Protein AF-A0AAE0FPS0-F1 (afdb_monomer_lite)

pLDDT: mean 73.2, std 19.56, range [26.41, 96.38]

Structure (mmCIF, N/CA/C/O backbone):
data_AF-A0AAE0FPS0-F1
#
_entry.id   AF-A0AAE0FPS0-F1
#
loop_
_atom_site.group_PDB
_atom_site.id
_atom_site.type_symbol
_atom_site.label_atom_id
_atom_site.label_alt_id
_atom_site.label_comp_id
_atom_site.label_asym_id
_atom_site.label_entity_id
_atom_site.label_seq_id
_atom_site.pdbx_PDB_ins_code
_atom_site.Cartn_x
_atom_site.Cartn_y
_atom_site.Cartn_z
_atom_site.occupancy
_atom_site.B_iso_or_equiv
_atom_site.auth_seq_id
_atom_site.auth_comp_id
_atom_site.auth_asym_id
_atom_site.auth_atom_id
_atom_site.pdbx_PDB_model_num
ATOM 1 N N . GLU A 1 1 ? 54.547 -24.745 -6.699 1.00 32.12 1 GLU A N 1
ATOM 2 C CA . GLU A 1 1 ? 54.610 -24.014 -7.983 1.00 32.12 1 GLU A CA 1
ATOM 3 C C . GLU A 1 1 ? 53.797 -24.807 -9.002 1.00 32.12 1 GLU A C 1
ATOM 5 O O . GLU A 1 1 ? 54.061 -25.987 -9.138 1.00 32.12 1 GLU A O 1
ATOM 10 N N . GLY A 1 2 ? 52.742 -24.340 -9.659 1.00 33.59 2 GLY A N 1
ATOM 11 C CA . GLY A 1 2 ? 52.016 -23.081 -9.613 1.00 33.59 2 GLY A CA 1
ATOM 12 C C . GLY A 1 2 ? 50.568 -23.349 -10.051 1.00 33.59 2 GLY A C 1
ATOM 13 O O . GLY A 1 2 ? 50.317 -24.152 -10.947 1.00 33.59 2 GLY A O 1
ATOM 14 N N . LEU A 1 3 ? 49.629 -22.701 -9.366 1.00 28.31 3 LEU A N 1
ATOM 15 C CA . LEU A 1 3 ? 48.221 -22.603 -9.737 1.00 28.31 3 LEU A CA 1
ATOM 16 C C . LEU A 1 3 ? 48.092 -21.657 -10.941 1.00 28.31 3 LEU A C 1
ATOM 18 O O . LEU A 1 3 ? 48.537 -20.515 -10.857 1.00 28.31 3 LEU A O 1
ATOM 22 N N . GLN A 1 4 ? 47.448 -22.097 -12.022 1.00 30.66 4 GLN A N 1
ATOM 23 C CA . GLN A 1 4 ? 46.803 -21.193 -12.974 1.00 30.66 4 GLN A CA 1
ATOM 24 C C . GLN A 1 4 ? 45.291 -21.323 -12.804 1.00 30.66 4 GLN A C 1
ATOM 26 O O . GLN A 1 4 ? 44.644 -22.218 -13.342 1.00 30.66 4 GLN A O 1
ATOM 31 N N . THR A 1 5 ? 44.740 -20.423 -11.999 1.00 30.38 5 THR A N 1
ATOM 32 C CA . THR A 1 5 ? 43.321 -20.089 -11.955 1.00 30.38 5 THR A CA 1
ATOM 33 C C . THR A 1 5 ? 42.976 -19.345 -13.243 1.00 30.38 5 THR A C 1
ATOM 35 O O . THR A 1 5 ? 43.362 -18.192 -13.426 1.00 30.38 5 THR A O 1
ATOM 38 N N . ALA A 1 6 ? 42.256 -20.004 -14.151 1.00 29.69 6 ALA A N 1
ATOM 39 C CA . ALA A 1 6 ? 41.570 -19.324 -15.238 1.00 29.69 6 ALA A CA 1
ATOM 40 C C . ALA A 1 6 ? 40.435 -18.494 -14.623 1.00 29.69 6 ALA A C 1
ATOM 42 O O . ALA A 1 6 ? 39.413 -19.034 -14.201 1.00 29.69 6 ALA A O 1
ATOM 43 N N . ALA A 1 7 ? 40.640 -17.184 -14.511 1.00 26.41 7 ALA A N 1
ATOM 44 C CA . ALA A 1 7 ? 39.563 -16.253 -14.230 1.00 26.41 7 ALA A CA 1
ATOM 45 C C . ALA A 1 7 ? 38.603 -16.281 -15.428 1.00 26.41 7 ALA A C 1
ATOM 47 O O . ALA A 1 7 ? 38.908 -15.726 -16.483 1.00 26.41 7 ALA A O 1
ATOM 48 N N . GLN A 1 8 ? 37.468 -16.971 -15.286 1.00 28.53 8 GLN A N 1
ATOM 49 C CA . GLN A 1 8 ? 36.329 -16.775 -16.177 1.00 28.53 8 GLN A CA 1
ATOM 50 C C . GLN A 1 8 ? 35.850 -15.339 -15.974 1.00 28.53 8 GLN A C 1
ATOM 52 O O . GLN A 1 8 ? 35.231 -15.003 -14.966 1.00 28.53 8 GLN A O 1
ATOM 57 N N . ILE A 1 9 ? 36.223 -14.476 -16.913 1.00 26.53 9 ILE A N 1
ATOM 58 C CA . ILE A 1 9 ? 35.636 -13.152 -17.065 1.00 26.53 9 ILE A CA 1
ATOM 59 C C . ILE A 1 9 ? 34.144 -13.389 -17.314 1.00 26.53 9 ILE A C 1
ATOM 61 O O . ILE A 1 9 ? 33.785 -14.154 -18.204 1.00 26.53 9 ILE A O 1
ATOM 65 N N . LEU A 1 10 ? 33.294 -12.798 -16.471 1.00 27.00 10 LEU A N 1
ATOM 66 C CA . LEU A 1 10 ? 31.844 -12.777 -16.644 1.00 27.00 10 LEU A CA 1
ATOM 67 C C . LEU A 1 10 ? 31.539 -12.239 -18.047 1.00 27.00 10 LEU A C 1
ATOM 69 O O . LEU A 1 10 ? 31.768 -11.056 -18.303 1.00 27.00 10 LEU A O 1
ATOM 73 N N . ASP A 1 11 ? 31.068 -13.104 -18.947 1.00 27.41 11 ASP A N 1
ATOM 74 C CA . ASP A 1 11 ? 30.619 -12.700 -20.277 1.00 27.41 11 ASP A CA 1
ATOM 75 C C . ASP A 1 11 ? 29.442 -11.735 -20.114 1.00 27.41 11 ASP A C 1
ATOM 77 O O . ASP A 1 11 ? 28.316 -12.101 -19.770 1.00 27.41 11 ASP A O 1
ATOM 81 N N . PHE A 1 12 ? 29.730 -10.456 -20.324 1.00 29.23 12 PHE A N 1
ATOM 82 C CA . PHE A 1 12 ? 28.729 -9.421 -20.478 1.00 29.23 12 PHE A CA 1
ATOM 83 C C . PHE A 1 12 ? 28.021 -9.670 -21.814 1.00 29.23 12 PHE A C 1
ATOM 85 O O . PHE A 1 12 ? 28.546 -9.341 -22.877 1.00 29.23 12 PHE A O 1
ATOM 92 N N . HIS A 1 13 ? 26.836 -10.281 -21.778 1.00 31.16 13 HIS A N 1
ATOM 93 C CA . HIS A 1 13 ? 25.979 -10.362 -22.957 1.00 31.16 13 HIS A CA 1
ATOM 94 C C . HIS A 1 13 ? 25.447 -8.962 -23.280 1.00 31.16 13 HIS A C 1
ATOM 96 O O . HIS A 1 13 ? 24.457 -8.507 -22.703 1.00 31.16 13 HIS A O 1
ATOM 102 N N . GLU A 1 14 ? 26.116 -8.276 -24.209 1.00 30.23 14 GLU A N 1
ATOM 103 C CA . GLU A 1 14 ? 25.621 -7.031 -24.785 1.00 30.23 14 GLU A CA 1
ATOM 104 C C . GLU A 1 14 ? 24.217 -7.247 -25.352 1.00 30.23 14 GLU A C 1
ATOM 106 O O . GLU A 1 14 ? 23.982 -8.102 -26.211 1.00 30.23 14 GLU A O 1
ATOM 111 N N . VAL A 1 15 ? 23.271 -6.432 -24.885 1.00 34.62 15 VAL A N 1
ATOM 112 C CA . VAL A 1 15 ? 21.977 -6.288 -25.546 1.00 34.62 15 VAL A CA 1
ATOM 113 C C . VAL A 1 15 ? 22.264 -5.706 -26.929 1.00 34.62 15 VAL A C 1
ATOM 115 O O . VAL A 1 15 ? 22.618 -4.535 -27.054 1.00 34.62 15 VAL A O 1
ATOM 118 N N . GLN A 1 16 ? 22.161 -6.542 -27.962 1.00 36.47 16 GLN A N 1
ATOM 119 C CA . GLN A 1 16 ? 22.395 -6.139 -29.346 1.00 36.47 16 GLN A CA 1
ATOM 120 C C . GLN A 1 16 ? 21.396 -5.036 -29.719 1.00 36.47 16 GLN A C 1
ATOM 122 O O . GLN A 1 16 ? 20.189 -5.268 -29.809 1.00 36.47 16 GLN A O 1
ATOM 127 N N . VAL A 1 17 ? 21.903 -3.820 -29.922 1.00 37.78 17 VAL A N 1
ATOM 128 C CA . VAL A 1 17 ? 21.134 -2.717 -30.501 1.00 37.78 17 VAL A CA 1
ATOM 129 C C . VAL A 1 17 ? 21.070 -2.974 -32.003 1.00 37.78 17 VAL A C 1
ATOM 131 O O . VAL A 1 17 ? 22.106 -3.031 -32.664 1.00 37.78 17 VAL A O 1
ATOM 134 N N . GLY A 1 18 ? 19.868 -3.175 -32.542 1.00 39.78 18 GLY A N 1
ATOM 135 C CA . GLY A 1 18 ? 19.679 -3.398 -33.975 1.00 39.78 18 GLY A CA 1
ATOM 136 C C . GLY A 1 18 ? 20.197 -2.206 -34.780 1.00 39.78 18 GLY A C 1
ATOM 137 O O . GLY A 1 18 ? 19.645 -1.114 -34.689 1.00 39.78 18 GLY A O 1
ATOM 138 N N . VAL A 1 19 ? 21.260 -2.408 -35.559 1.00 39.84 19 VAL A N 1
ATOM 139 C CA . VAL A 1 19 ? 21.756 -1.412 -36.515 1.00 39.84 19 VAL A CA 1
ATOM 140 C C . VAL A 1 19 ? 20.953 -1.566 -37.815 1.00 39.84 19 VAL A C 1
ATOM 142 O O . VAL A 1 19 ? 20.806 -2.696 -38.290 1.00 39.84 19 VAL A O 1
ATOM 145 N N . PRO A 1 20 ? 20.424 -0.479 -38.409 1.00 40.47 20 PRO A N 1
ATOM 146 C CA . PRO A 1 20 ? 19.738 -0.542 -39.698 1.00 40.47 20 PRO A CA 1
ATOM 147 C C . PRO A 1 20 ? 20.618 -1.194 -40.776 1.00 40.47 20 PRO A C 1
ATOM 149 O O . PRO A 1 20 ? 21.816 -0.915 -40.863 1.00 40.47 20 PRO A O 1
ATOM 152 N N . ALA A 1 21 ? 20.032 -2.059 -41.608 1.00 42.34 21 ALA A N 1
ATOM 153 C CA . ALA A 1 21 ? 20.738 -2.690 -42.720 1.00 42.34 21 ALA A CA 1
ATOM 154 C C . ALA A 1 21 ? 21.133 -1.624 -43.761 1.00 42.34 21 ALA A C 1
ATOM 156 O O . ALA A 1 21 ? 20.289 -1.093 -44.477 1.00 42.34 21 ALA A O 1
ATOM 157 N N . GLY A 1 22 ? 22.427 -1.301 -43.809 1.00 48.00 22 GLY A N 1
ATOM 158 C CA . GLY A 1 22 ? 22.991 -0.211 -44.608 1.00 48.00 22 GLY A CA 1
ATOM 159 C C . GLY A 1 22 ? 23.770 0.734 -43.703 1.00 48.00 22 GLY A C 1
ATOM 160 O O . GLY A 1 22 ? 23.200 1.676 -43.167 1.00 48.00 22 GLY A O 1
ATOM 161 N N . GLY A 1 23 ? 25.057 0.429 -43.493 1.00 51.09 23 GLY A N 1
ATOM 162 C CA . GLY A 1 23 ? 25.933 1.055 -42.496 1.00 51.09 23 GLY A CA 1
ATOM 163 C C . GLY A 1 23 ? 25.651 2.538 -42.242 1.00 51.09 23 GLY A C 1
ATOM 164 O O . GLY A 1 23 ? 25.863 3.387 -43.105 1.00 51.09 23 GLY A O 1
ATOM 165 N N . VAL A 1 24 ? 25.181 2.839 -41.033 1.00 53.31 24 VAL A N 1
ATOM 166 C CA . VAL A 1 24 ? 24.892 4.203 -40.590 1.00 53.31 24 VAL A CA 1
ATOM 167 C C . VAL A 1 24 ? 26.207 4.867 -40.186 1.00 53.31 24 VAL A C 1
ATOM 169 O O . VAL A 1 24 ? 26.928 4.356 -39.330 1.00 53.31 24 VAL A O 1
ATOM 172 N N . ALA A 1 25 ? 26.542 6.006 -40.796 1.00 57.69 25 ALA A N 1
ATOM 173 C CA . ALA A 1 25 ? 27.702 6.796 -40.395 1.00 57.69 25 ALA A CA 1
ATOM 174 C C . ALA A 1 25 ? 27.427 7.450 -39.031 1.00 57.69 25 ALA A C 1
ATOM 176 O O . ALA A 1 25 ? 26.631 8.381 -38.916 1.00 57.69 25 ALA A O 1
ATOM 177 N N . VAL A 1 26 ? 28.076 6.938 -37.986 1.00 64.88 26 VAL A N 1
ATOM 178 C CA . VAL A 1 26 ? 27.903 7.409 -36.610 1.00 64.88 26 VAL A CA 1
ATOM 179 C C . VAL A 1 26 ? 28.976 8.464 -36.304 1.00 64.88 26 VAL A C 1
ATOM 181 O O . VAL A 1 26 ? 30.165 8.151 -36.385 1.00 64.88 26 VAL A O 1
ATOM 184 N N . PRO A 1 27 ? 28.616 9.710 -35.943 1.00 66.75 27 PRO A N 1
ATOM 185 C CA . PRO A 1 27 ? 29.605 10.753 -35.684 1.00 66.75 27 PRO A CA 1
ATOM 186 C C . PRO A 1 27 ? 30.405 10.436 -34.417 1.00 66.75 27 PRO A C 1
ATOM 188 O O . PRO A 1 27 ? 29.847 10.396 -33.318 1.00 66.75 27 PRO A O 1
ATOM 191 N 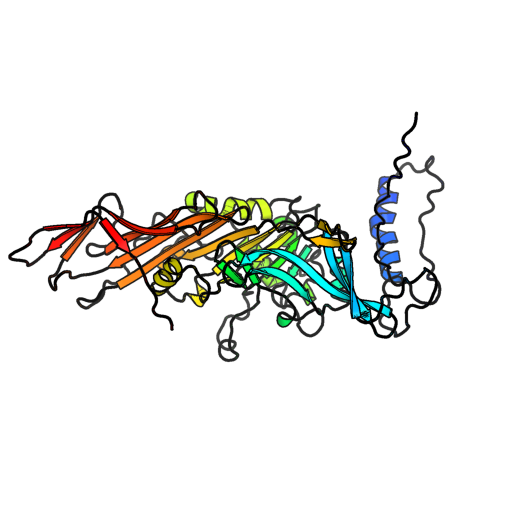N . LEU A 1 28 ? 31.715 10.231 -34.552 1.00 69.44 28 LEU A N 1
ATOM 192 C CA . LEU A 1 28 ? 32.632 10.041 -33.428 1.00 69.44 28 LEU A CA 1
ATOM 193 C C . LEU A 1 28 ? 33.287 11.363 -33.042 1.00 69.44 28 LEU A C 1
ATOM 195 O O . LEU A 1 28 ? 33.651 12.170 -33.898 1.00 69.44 28 LEU A O 1
ATOM 199 N N . LEU A 1 29 ? 33.465 11.563 -31.740 1.00 66.38 29 LEU A N 1
ATOM 200 C CA . LEU A 1 29 ? 34.301 12.641 -31.245 1.00 66.38 29 LEU A CA 1
ATOM 201 C C . LEU A 1 29 ? 35.778 12.236 -31.431 1.00 66.38 29 LEU A C 1
ATOM 203 O O . LEU A 1 29 ? 36.167 11.156 -30.980 1.00 66.38 29 LEU A O 1
ATOM 207 N N . PRO A 1 30 ? 36.620 13.050 -32.091 1.00 61.12 30 PRO A N 1
ATOM 208 C CA . PRO A 1 30 ? 38.032 12.727 -32.247 1.00 61.12 30 PRO A CA 1
ATOM 209 C C . PRO A 1 30 ? 38.751 12.861 -30.897 1.00 61.12 30 PRO A C 1
ATOM 211 O O . PRO A 1 30 ? 38.999 13.961 -30.412 1.00 61.12 30 PRO A O 1
ATOM 214 N N . TYR A 1 31 ? 39.107 11.729 -30.286 1.00 59.69 31 TYR A N 1
ATOM 215 C CA . TYR A 1 31 ? 39.829 11.679 -29.004 1.00 59.69 31 TYR A CA 1
ATOM 216 C C . TYR A 1 31 ? 41.352 11.866 -29.132 1.00 59.69 31 TYR A C 1
ATOM 218 O O . TYR A 1 31 ? 42.083 11.699 -28.158 1.00 59.69 31 TYR A O 1
ATOM 226 N N . THR A 1 32 ? 41.861 12.205 -30.317 1.00 48.69 32 THR A N 1
ATOM 227 C CA . THR A 1 32 ? 43.300 12.171 -30.629 1.00 48.69 32 THR A CA 1
ATOM 228 C C . THR A 1 32 ? 44.109 13.369 -30.131 1.00 48.69 32 THR A C 1
ATOM 230 O O . THR A 1 32 ? 45.305 13.428 -30.392 1.00 48.69 32 THR A O 1
ATOM 233 N N . ILE A 1 33 ? 43.521 14.306 -29.380 1.00 52.31 33 ILE A N 1
ATOM 234 C CA . ILE A 1 33 ? 44.243 15.484 -28.875 1.00 52.31 33 ILE A CA 1
ATOM 235 C C . ILE A 1 33 ? 43.908 15.701 -27.393 1.00 52.31 33 ILE A C 1
ATOM 237 O O . ILE A 1 33 ? 43.177 16.620 -27.025 1.00 52.31 33 ILE A O 1
ATOM 241 N N . LYS A 1 34 ? 44.418 14.815 -26.525 1.00 51.25 34 LYS A N 1
ATOM 242 C CA . LYS A 1 34 ? 44.277 14.942 -25.061 1.00 51.25 34 LYS A CA 1
ATOM 243 C C . LYS A 1 34 ? 45.047 16.136 -24.481 1.00 51.25 34 LYS A C 1
ATOM 245 O O . LYS A 1 34 ? 44.619 16.675 -23.469 1.00 51.25 34 LYS A O 1
ATOM 250 N N . ASP A 1 35 ? 46.103 16.599 -25.151 1.00 52.06 35 ASP A N 1
ATOM 251 C CA . ASP A 1 35 ? 47.047 17.559 -24.559 1.00 52.06 35 ASP A CA 1
ATOM 252 C C . ASP A 1 35 ? 46.797 19.033 -24.927 1.00 52.06 35 ASP A C 1
ATOM 254 O O . ASP A 1 35 ? 47.537 19.908 -24.487 1.00 52.06 35 ASP A O 1
ATOM 258 N N . THR A 1 36 ? 45.765 19.356 -25.720 1.00 53.59 36 THR A N 1
ATOM 259 C CA . THR A 1 36 ? 45.542 20.744 -26.197 1.00 53.59 36 THR A CA 1
ATOM 260 C C . THR A 1 36 ? 44.157 21.318 -25.876 1.00 53.59 36 THR A C 1
ATOM 262 O O . THR A 1 36 ? 43.919 22.505 -26.091 1.00 53.59 36 THR A O 1
ATOM 265 N N . PHE A 1 37 ? 43.232 20.529 -25.318 1.00 53.91 37 PHE A N 1
ATOM 266 C CA . PHE A 1 37 ? 41.888 21.007 -24.979 1.00 53.91 37 PHE A CA 1
ATOM 267 C C . PHE A 1 37 ? 41.788 21.455 -23.513 1.00 53.91 37 PHE A C 1
ATOM 269 O O . PHE A 1 37 ? 41.555 20.654 -22.617 1.00 53.91 37 PHE A O 1
ATOM 276 N N . GLN A 1 38 ? 41.859 22.769 -23.275 1.00 54.94 38 GLN A N 1
ATOM 277 C CA . GLN A 1 38 ? 41.646 23.393 -21.956 1.00 54.94 38 GLN A CA 1
ATOM 278 C C . GLN A 1 38 ? 40.191 23.338 -21.429 1.00 54.94 38 GLN A C 1
ATOM 280 O O . GLN A 1 38 ? 39.900 23.915 -20.388 1.00 54.94 38 GLN A O 1
ATOM 285 N N . ASN A 1 39 ? 39.251 22.679 -22.117 1.00 59.56 39 ASN A N 1
ATOM 286 C CA . ASN A 1 39 ? 37.822 22.694 -21.766 1.00 59.56 39 ASN A CA 1
ATOM 287 C C . ASN A 1 39 ? 37.189 21.296 -21.839 1.00 59.56 39 ASN A C 1
ATOM 289 O O . ASN A 1 39 ? 36.228 21.081 -22.581 1.00 59.56 39 ASN A O 1
ATOM 293 N N . TRP A 1 40 ? 37.730 20.346 -21.075 1.00 59.84 40 TRP A N 1
ATOM 294 C CA . TRP A 1 40 ? 37.231 18.967 -21.023 1.00 59.84 40 TRP A CA 1
ATOM 295 C C . TRP A 1 40 ? 35.728 18.886 -20.702 1.00 59.84 40 TRP A C 1
ATOM 297 O O . TRP A 1 40 ? 35.001 18.152 -21.368 1.00 59.84 40 TRP A O 1
ATOM 307 N N . ASP A 1 41 ? 35.234 19.747 -19.808 1.00 61.00 41 ASP A N 1
ATOM 308 C CA . ASP A 1 41 ? 33.815 19.809 -19.426 1.00 61.00 41 ASP A CA 1
ATOM 309 C C . ASP A 1 41 ? 32.879 20.118 -20.609 1.00 61.00 41 ASP A C 1
ATOM 311 O O . ASP A 1 41 ? 31.763 19.603 -20.690 1.00 61.00 41 ASP A O 1
ATOM 315 N N . LYS A 1 42 ? 33.328 20.934 -21.574 1.00 61.78 42 LYS A N 1
ATOM 316 C CA . LYS A 1 42 ? 32.537 21.275 -22.772 1.00 61.78 42 LYS A CA 1
ATOM 317 C C . LYS A 1 42 ? 32.527 20.133 -23.785 1.00 61.78 42 LYS A C 1
ATOM 319 O O . LYS A 1 42 ? 31.516 19.910 -24.449 1.00 61.78 42 LYS A O 1
ATOM 324 N N . THR A 1 43 ? 33.631 19.400 -23.879 1.00 64.75 43 THR A N 1
ATOM 325 C CA . THR A 1 43 ? 33.772 18.224 -24.742 1.00 64.75 43 THR A CA 1
ATOM 326 C C . THR A 1 43 ? 32.955 17.047 -24.208 1.00 64.75 43 THR A C 1
ATOM 328 O O . THR A 1 43 ? 32.244 16.387 -24.964 1.00 64.75 43 THR A O 1
ATOM 331 N N . GLU A 1 44 ? 32.970 16.833 -22.893 1.00 65.25 44 GLU A N 1
ATOM 332 C CA . GLU A 1 44 ? 32.129 15.847 -22.218 1.00 65.25 44 GLU A CA 1
ATOM 333 C C . GLU A 1 44 ? 30.640 16.201 -22.331 1.00 65.25 44 GLU A C 1
ATOM 335 O O . GLU A 1 44 ? 29.810 15.327 -22.588 1.00 65.25 44 GLU A O 1
ATOM 340 N N . PHE A 1 45 ? 30.292 17.485 -22.211 1.00 69.44 45 PHE A N 1
ATOM 341 C CA . PHE A 1 45 ? 28.934 17.958 -22.460 1.00 69.44 45 PHE A CA 1
ATOM 342 C C . PHE A 1 45 ? 28.484 17.675 -23.901 1.00 69.44 45 PHE A C 1
ATOM 344 O O . PHE A 1 45 ? 27.398 17.129 -24.099 1.00 69.44 45 PHE A O 1
ATOM 351 N N . LEU A 1 46 ? 29.310 17.999 -24.902 1.00 69.94 46 LEU A N 1
ATOM 352 C CA . LEU A 1 46 ? 29.022 17.743 -26.318 1.00 69.94 46 LEU A CA 1
ATOM 353 C C . LEU A 1 46 ? 28.801 16.246 -26.582 1.00 69.94 46 LEU A C 1
ATOM 355 O O . LEU A 1 46 ? 27.809 15.871 -27.213 1.00 69.94 46 LEU A O 1
ATOM 359 N N . GLU A 1 47 ? 29.676 15.395 -26.046 1.00 75.81 47 GLU A N 1
ATOM 360 C CA . GLU A 1 47 ? 29.580 13.943 -26.191 1.00 75.81 47 GLU A CA 1
ATOM 361 C C . GLU A 1 47 ? 28.309 13.397 -25.525 1.00 75.81 47 GLU A C 1
ATOM 363 O O . GLU A 1 47 ? 27.511 12.712 -26.166 1.00 75.81 47 GLU A O 1
ATOM 368 N N . LYS A 1 48 ? 28.061 13.754 -24.257 1.00 68.19 48 LYS A N 1
ATOM 369 C CA . LYS A 1 48 ? 26.951 13.196 -23.468 1.00 68.19 48 LYS A CA 1
ATOM 370 C C . LYS A 1 48 ? 25.580 13.759 -23.839 1.00 68.19 48 LYS A C 1
ATOM 372 O O . LYS A 1 48 ? 24.584 13.051 -23.703 1.00 68.19 48 LYS A O 1
ATOM 377 N N . LYS A 1 49 ? 25.482 15.031 -24.242 1.00 65.44 49 LYS A N 1
ATOM 378 C CA . LYS A 1 49 ? 24.187 15.702 -24.472 1.00 65.44 49 LYS A CA 1
ATOM 379 C C . LYS A 1 49 ? 23.772 15.758 -25.933 1.00 65.44 49 LYS A C 1
ATOM 381 O O . LYS A 1 49 ? 22.570 15.747 -26.196 1.00 65.44 49 LYS A O 1
ATOM 386 N N . ILE A 1 50 ? 24.730 15.833 -26.854 1.00 69.25 50 ILE A N 1
ATOM 387 C CA . ILE A 1 50 ? 24.452 16.092 -28.269 1.00 69.25 50 ILE A CA 1
ATOM 388 C C . ILE A 1 50 ? 24.795 14.859 -29.101 1.00 69.25 50 ILE A C 1
ATOM 390 O O . ILE A 1 50 ? 23.898 14.285 -29.715 1.00 69.25 50 ILE A O 1
ATOM 394 N N . LEU A 1 51 ? 26.051 14.399 -29.075 1.00 73.31 51 LEU A N 1
ATOM 395 C CA . LEU A 1 51 ? 26.488 13.293 -29.929 1.00 73.31 51 LEU A CA 1
ATOM 396 C C . LEU A 1 51 ? 25.828 11.973 -29.529 1.00 73.31 51 LEU A C 1
ATOM 398 O O . LEU A 1 51 ? 25.211 11.344 -30.378 1.00 73.31 51 LEU A O 1
ATOM 402 N N . ALA A 1 52 ? 25.845 11.588 -28.250 1.00 69.25 52 ALA A N 1
ATOM 403 C CA . ALA A 1 52 ? 25.205 10.350 -27.793 1.00 69.25 52 ALA A CA 1
ATOM 404 C C . ALA A 1 52 ? 23.704 10.293 -28.137 1.00 69.25 52 ALA A C 1
ATOM 406 O O . ALA A 1 52 ? 23.196 9.244 -28.534 1.00 69.25 52 ALA A O 1
ATOM 407 N N . ARG A 1 53 ? 23.003 11.432 -28.045 1.00 68.56 53 ARG A N 1
ATOM 408 C CA . ARG A 1 53 ? 21.591 11.539 -28.434 1.00 68.56 53 ARG A CA 1
ATOM 409 C C . ARG A 1 53 ? 21.413 11.393 -29.943 1.00 68.56 53 ARG A C 1
ATOM 411 O O . ARG A 1 53 ? 20.579 10.610 -30.372 1.00 68.56 53 ARG A O 1
ATOM 418 N N . HIS A 1 54 ? 22.234 12.074 -30.735 1.00 64.06 54 HIS A N 1
ATOM 419 C CA . HIS A 1 54 ? 22.153 12.006 -32.191 1.00 64.06 54 HIS A CA 1
ATOM 420 C C . HIS A 1 54 ? 22.496 10.610 -32.735 1.00 64.06 54 HIS A C 1
ATOM 422 O O . HIS A 1 54 ? 21.815 10.113 -33.625 1.00 64.06 54 HIS A O 1
ATOM 428 N N . ARG A 1 55 ? 23.490 9.925 -32.149 1.00 72.62 55 ARG A N 1
ATOM 429 C CA . ARG A 1 55 ? 23.789 8.517 -32.462 1.00 72.62 55 ARG A CA 1
ATOM 430 C C . ARG A 1 55 ? 22.601 7.618 -32.146 1.00 72.62 55 ARG A C 1
ATOM 432 O O . ARG A 1 55 ? 22.267 6.751 -32.940 1.00 72.62 55 ARG A O 1
ATOM 439 N N . LYS A 1 56 ? 21.950 7.843 -31.003 1.00 65.12 56 LYS A N 1
ATOM 440 C CA . LYS A 1 56 ? 20.755 7.097 -30.609 1.00 65.12 56 LYS A CA 1
ATOM 441 C C . LYS A 1 56 ? 19.601 7.323 -31.586 1.00 65.12 56 LYS A C 1
ATOM 443 O O . LYS A 1 56 ? 18.965 6.351 -31.973 1.00 65.12 56 LYS A O 1
ATOM 448 N N . ASP A 1 57 ? 19.364 8.558 -32.019 1.00 64.44 57 ASP A N 1
ATOM 449 C CA . ASP A 1 57 ? 18.312 8.874 -32.993 1.00 64.44 57 ASP A CA 1
ATOM 450 C C . ASP A 1 57 ? 18.589 8.208 -34.356 1.00 64.44 57 ASP A C 1
ATOM 452 O O . ASP A 1 57 ? 17.674 7.663 -34.964 1.00 64.44 57 ASP A O 1
ATOM 456 N N . LEU A 1 58 ? 19.854 8.163 -34.795 1.00 62.19 58 LEU A N 1
ATOM 457 C CA . LEU A 1 58 ? 20.279 7.491 -36.034 1.00 62.19 58 LEU A CA 1
ATOM 458 C C . LEU A 1 58 ? 20.224 5.953 -35.961 1.00 62.19 58 LEU A C 1
ATOM 460 O O . LEU A 1 58 ? 20.038 5.294 -36.981 1.00 62.19 58 LEU A O 1
ATOM 464 N N . LEU A 1 59 ? 20.408 5.379 -34.769 1.00 61.47 59 LEU A N 1
ATOM 465 C CA . LEU A 1 59 ? 20.351 3.932 -34.522 1.00 61.47 59 LEU A CA 1
ATOM 466 C C . LEU A 1 59 ? 18.950 3.445 -34.130 1.00 61.47 59 LEU A C 1
ATOM 468 O O . LEU A 1 59 ? 18.739 2.244 -34.000 1.00 61.47 59 LEU A O 1
ATOM 472 N N . THR A 1 60 ? 17.988 4.351 -33.937 1.00 49.34 60 THR A N 1
ATOM 473 C CA . THR A 1 60 ? 16.591 3.981 -33.699 1.00 49.34 60 THR A CA 1
ATOM 474 C C . THR A 1 60 ? 15.933 3.737 -35.060 1.00 49.34 60 THR A C 1
ATOM 476 O O . THR A 1 60 ? 15.836 4.682 -35.846 1.00 49.34 60 THR A O 1
ATOM 479 N N . PRO A 1 61 ? 15.471 2.513 -35.385 1.00 52.50 61 PRO A N 1
ATOM 480 C CA . PRO A 1 61 ? 14.811 2.260 -36.659 1.00 52.50 61 PRO A CA 1
ATOM 481 C C . PRO A 1 61 ? 13.565 3.143 -36.762 1.00 52.50 61 PRO A C 1
ATOM 483 O O . PRO A 1 61 ? 12.630 3.009 -35.972 1.00 52.50 61 PRO A O 1
ATOM 486 N N . THR A 1 62 ? 13.558 4.073 -37.719 1.00 40.50 62 THR A N 1
ATOM 487 C CA . THR A 1 62 ? 12.314 4.716 -38.162 1.00 40.50 62 THR A CA 1
ATOM 488 C C . THR A 1 62 ? 11.435 3.611 -38.750 1.00 40.50 62 THR A C 1
ATOM 490 O O . THR A 1 62 ? 11.982 2.678 -39.331 1.00 40.50 62 THR A O 1
ATOM 493 N N . GLU A 1 63 ? 10.116 3.673 -38.552 1.00 36.62 63 GLU A N 1
ATOM 494 C CA . GLU A 1 63 ? 9.106 2.632 -38.837 1.00 36.62 63 GLU A CA 1
ATOM 495 C C . GLU A 1 63 ? 8.970 2.191 -40.316 1.00 36.62 63 GLU A C 1
ATOM 497 O O . GLU A 1 63 ? 7.877 2.053 -40.858 1.00 36.62 63 GLU A O 1
ATOM 502 N N . THR A 1 64 ? 10.070 1.921 -41.002 1.00 31.27 64 THR A N 1
ATOM 503 C CA . THR A 1 64 ? 10.100 1.280 -42.307 1.00 31.27 64 THR A CA 1
ATOM 504 C C . THR A 1 64 ? 10.665 -0.115 -42.136 1.00 31.27 64 THR A C 1
ATOM 506 O O . THR A 1 64 ? 11.858 -0.304 -41.916 1.00 31.27 64 THR A O 1
ATOM 509 N N . THR A 1 65 ? 9.754 -1.080 -42.226 1.00 32.41 65 THR A N 1
ATOM 510 C CA . THR A 1 65 ? 9.964 -2.495 -42.541 1.00 32.41 65 THR A CA 1
ATOM 511 C C . THR A 1 65 ? 11.288 -2.760 -43.262 1.00 32.41 65 THR A C 1
ATOM 513 O O . THR A 1 65 ? 11.369 -2.686 -44.487 1.00 32.41 65 THR A O 1
ATOM 516 N N . SER A 1 66 ? 12.342 -3.075 -42.521 1.00 32.53 66 SER A N 1
ATOM 517 C CA . SER A 1 66 ? 13.547 -3.701 -43.059 1.00 32.53 66 SER A CA 1
ATOM 518 C C . SER A 1 66 ? 14.228 -4.450 -41.929 1.00 32.53 66 SER A C 1
ATOM 520 O O . SER A 1 66 ? 14.635 -3.877 -40.921 1.00 32.53 66 SER A O 1
ATOM 522 N N . ALA A 1 67 ? 14.245 -5.769 -42.092 1.00 31.11 67 ALA A N 1
ATOM 523 C CA . ALA A 1 67 ? 14.833 -6.723 -41.177 1.00 31.11 67 ALA A CA 1
ATOM 524 C C . ALA A 1 67 ? 16.291 -6.357 -40.863 1.00 31.11 67 ALA A C 1
ATOM 526 O O . ALA A 1 67 ? 17.056 -5.973 -41.748 1.00 31.11 67 ALA A O 1
ATOM 527 N N . CYS A 1 68 ? 16.678 -6.514 -39.597 1.00 26.81 68 CYS A N 1
ATOM 528 C CA . CYS A 1 68 ? 18.080 -6.534 -39.202 1.00 26.81 68 CYS A CA 1
ATOM 529 C C . CYS A 1 68 ? 18.765 -7.704 -39.919 1.00 26.81 68 CYS A C 1
ATOM 531 O O . CYS A 1 68 ? 18.546 -8.861 -39.568 1.00 26.81 68 CYS A O 1
ATOM 533 N N . SER A 1 69 ? 19.594 -7.414 -40.919 1.00 33.31 69 SER A N 1
ATOM 534 C CA . SER A 1 69 ? 20.497 -8.397 -41.506 1.00 33.31 69 SER A CA 1
ATOM 535 C C . SER A 1 69 ? 21.925 -7.859 -41.551 1.00 33.31 69 SER A C 1
ATOM 537 O O . SER A 1 69 ? 22.194 -6.889 -42.258 1.00 33.31 69 SER A O 1
ATOM 539 N N . ALA A 1 70 ? 22.795 -8.601 -40.854 1.00 30.05 70 ALA A N 1
ATOM 540 C CA . ALA A 1 70 ? 24.233 -8.811 -41.062 1.00 30.05 70 ALA A CA 1
ATOM 541 C C . ALA A 1 70 ? 25.204 -8.168 -40.049 1.00 30.05 70 ALA A C 1
ATOM 543 O O . ALA A 1 70 ? 25.362 -6.952 -39.998 1.00 30.05 70 ALA A O 1
ATOM 544 N N . GLY A 1 71 ? 25.967 -9.028 -39.350 1.00 27.83 71 GLY A N 1
ATOM 545 C CA . GLY A 1 71 ? 27.397 -8.766 -39.128 1.00 27.83 71 GLY A CA 1
ATOM 546 C C . GLY A 1 71 ? 28.053 -9.250 -37.829 1.00 27.83 71 GLY A C 1
ATOM 547 O O . GLY A 1 71 ? 29.267 -9.410 -37.826 1.00 27.83 71 GLY A O 1
ATOM 548 N N . GLY A 1 72 ? 27.310 -9.510 -36.752 1.00 26.52 72 GLY A N 1
ATOM 549 C CA . GLY A 1 72 ? 27.829 -10.145 -35.529 1.00 26.52 72 GLY A CA 1
ATOM 550 C C . GLY A 1 72 ? 27.266 -11.555 -35.410 1.00 26.52 72 GLY A C 1
ATOM 551 O O . GLY A 1 72 ? 26.131 -11.765 -35.830 1.00 26.52 72 GLY A O 1
ATOM 552 N N . GLN A 1 73 ? 28.033 -12.529 -34.907 1.00 29.05 73 GLN A N 1
ATOM 553 C CA . GLN A 1 73 ? 27.553 -13.903 -34.711 1.00 29.05 73 GLN A CA 1
ATOM 554 C C . GLN A 1 73 ? 26.247 -13.899 -33.899 1.00 29.05 73 GLN A C 1
ATOM 556 O O . GLN A 1 73 ? 26.258 -13.804 -32.675 1.00 29.05 73 GLN A O 1
ATOM 561 N N . LEU A 1 74 ? 25.115 -14.008 -34.597 1.00 36.19 74 LEU A N 1
ATOM 562 C CA . LEU A 1 74 ? 23.834 -14.346 -34.008 1.00 36.19 74 LEU A CA 1
ATOM 563 C C . LEU A 1 74 ? 23.993 -15.767 -33.475 1.00 36.19 74 LEU A C 1
ATOM 565 O O . LEU A 1 74 ? 24.009 -16.726 -34.248 1.00 36.19 74 LEU A O 1
ATOM 569 N N . GLN A 1 75 ? 24.142 -15.915 -32.162 1.00 41.00 75 GLN A N 1
ATOM 570 C CA . GLN A 1 75 ? 23.820 -1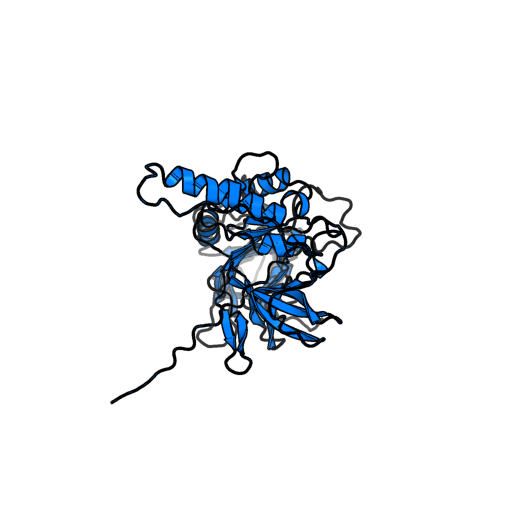7.185 -31.532 1.00 41.00 75 GLN A CA 1
ATOM 571 C C . GLN A 1 75 ? 22.320 -17.374 -31.772 1.00 41.00 75 GLN A C 1
ATOM 573 O O . GLN A 1 75 ? 21.497 -16.688 -31.171 1.00 41.00 75 GLN A O 1
ATOM 578 N N . ALA A 1 76 ? 21.975 -18.196 -32.765 1.00 38.12 76 ALA A N 1
ATOM 579 C CA . ALA A 1 76 ? 20.592 -18.460 -33.118 1.00 38.12 76 ALA A CA 1
ATOM 580 C C . ALA A 1 76 ? 19.892 -19.036 -31.883 1.00 38.12 76 ALA A C 1
ATOM 582 O O . ALA A 1 76 ? 20.251 -20.117 -31.411 1.00 38.12 76 ALA A O 1
ATOM 583 N N . TYR A 1 77 ? 18.925 -18.301 -31.338 1.00 48.91 77 TYR A N 1
ATOM 584 C CA . TYR A 1 77 ? 18.105 -18.813 -30.250 1.00 48.91 77 TYR A CA 1
ATOM 585 C C . TYR A 1 77 ? 17.207 -19.898 -30.836 1.00 48.91 77 TYR A C 1
ATOM 587 O O . TYR A 1 77 ? 16.504 -19.660 -31.821 1.00 48.91 77 TYR A O 1
ATOM 595 N N . ALA A 1 78 ? 17.246 -21.102 -30.264 1.00 47.56 78 ALA A N 1
ATOM 596 C CA . ALA A 1 78 ? 16.345 -22.160 -30.690 1.00 47.56 78 ALA A CA 1
ATOM 597 C C . ALA A 1 78 ? 14.898 -21.686 -30.485 1.00 47.56 78 ALA A C 1
ATOM 599 O O . ALA A 1 78 ? 14.557 -21.133 -29.435 1.00 47.56 78 ALA A O 1
ATOM 600 N N . ALA A 1 79 ? 14.045 -21.880 -31.494 1.00 47.59 79 ALA A N 1
ATOM 601 C CA . ALA A 1 79 ? 12.638 -21.511 -31.402 1.00 47.59 79 ALA A CA 1
ATOM 602 C C . ALA A 1 79 ? 12.013 -22.176 -30.160 1.00 47.59 79 ALA A C 1
ATOM 604 O O . ALA A 1 79 ? 12.065 -23.396 -30.006 1.00 47.59 79 ALA A O 1
ATOM 605 N N . GLY A 1 80 ? 11.468 -21.363 -29.251 1.00 55.91 80 GLY A N 1
ATOM 606 C CA . GLY A 1 80 ? 10.881 -21.825 -27.987 1.00 55.91 80 GLY A CA 1
ATOM 607 C C . GLY A 1 80 ? 11.839 -21.990 -26.796 1.00 55.91 80 GLY A C 1
ATOM 608 O O . GLY A 1 80 ? 11.359 -22.282 -25.703 1.00 55.91 80 GLY A O 1
ATOM 609 N N . SER A 1 81 ? 13.155 -21.777 -26.940 1.00 62.97 81 SER A N 1
ATOM 610 C CA . SER A 1 81 ? 14.063 -21.724 -25.781 1.00 62.97 81 SER A CA 1
ATOM 611 C C . SER A 1 81 ? 14.042 -20.335 -25.138 1.00 62.97 81 SER A C 1
ATOM 613 O O . SER A 1 81 ? 14.305 -19.343 -25.823 1.00 62.97 81 SER A O 1
ATOM 615 N N . THR A 1 82 ? 13.753 -20.267 -23.835 1.00 75.06 82 THR A N 1
ATOM 616 C CA . THR A 1 82 ? 13.814 -19.020 -23.064 1.00 75.06 82 THR A CA 1
ATOM 617 C C . THR A 1 82 ? 15.228 -18.786 -22.555 1.00 75.06 82 THR A C 1
ATOM 619 O O . THR A 1 82 ? 15.772 -19.618 -21.832 1.00 75.06 82 THR A O 1
ATOM 622 N N . THR A 1 83 ? 15.803 -17.637 -22.881 1.00 82.06 83 THR A N 1
ATOM 623 C CA . THR A 1 83 ? 17.082 -17.178 -22.330 1.00 82.06 83 THR A CA 1
ATOM 624 C C . THR A 1 83 ? 16.856 -15.976 -21.429 1.00 82.06 83 THR A C 1
ATOM 626 O O . THR A 1 83 ? 15.886 -15.235 -21.599 1.00 82.06 83 THR A O 1
ATOM 629 N N . THR A 1 84 ? 17.709 -15.794 -20.423 1.00 84.94 84 THR A N 1
ATOM 630 C CA . THR A 1 84 ? 17.610 -14.662 -19.498 1.00 84.94 84 THR A CA 1
ATOM 631 C C . THR A 1 84 ? 18.885 -13.835 -19.501 1.00 84.94 84 THR A C 1
ATOM 633 O O . THR A 1 84 ? 19.983 -14.358 -19.665 1.00 84.94 84 THR A O 1
ATOM 636 N N . SER A 1 85 ? 18.730 -12.524 -19.336 1.00 83.56 85 SER A N 1
ATOM 637 C CA . SER A 1 85 ? 19.832 -11.569 -19.195 1.00 83.56 85 SER A CA 1
ATOM 638 C C . SER A 1 85 ? 19.427 -10.445 -18.241 1.00 83.56 85 SER A C 1
ATOM 640 O O . SER A 1 85 ? 18.269 -10.366 -17.825 1.00 83.56 85 SER A O 1
ATOM 642 N N . VAL A 1 86 ? 20.373 -9.583 -17.877 1.00 82.75 86 VAL A N 1
ATOM 643 C CA . VAL A 1 86 ? 20.160 -8.461 -16.958 1.00 82.75 86 VAL A CA 1
ATOM 644 C C . VAL A 1 86 ? 20.215 -7.138 -17.724 1.00 82.75 86 VAL A C 1
ATOM 646 O O . VAL A 1 86 ? 21.121 -6.905 -18.521 1.00 82.75 86 VAL A O 1
ATOM 649 N N . THR A 1 87 ? 19.235 -6.260 -17.509 1.00 81.44 87 THR A N 1
ATOM 650 C CA . THR A 1 87 ? 19.218 -4.918 -18.109 1.00 81.44 87 THR A CA 1
ATOM 651 C C . THR A 1 87 ? 20.230 -3.996 -17.417 1.00 81.44 87 THR A C 1
ATOM 653 O O . THR A 1 87 ? 20.611 -4.259 -16.276 1.00 81.44 87 THR A O 1
ATOM 656 N N . PRO A 1 88 ? 20.626 -2.858 -18.023 1.00 74.44 88 PRO A N 1
ATOM 657 C CA . PRO A 1 88 ? 21.535 -1.907 -17.370 1.00 74.44 88 PRO A CA 1
ATOM 658 C C . PRO A 1 88 ? 21.034 -1.371 -16.016 1.00 74.44 88 PRO A C 1
ATOM 660 O O . PRO A 1 88 ? 21.821 -0.904 -15.201 1.00 74.44 88 PRO A O 1
ATOM 663 N N . GLN A 1 89 ? 19.722 -1.435 -15.777 1.00 74.75 89 GLN A N 1
ATOM 664 C CA . GLN A 1 89 ? 19.051 -1.006 -14.548 1.00 74.75 89 GLN A CA 1
ATOM 665 C C . GLN A 1 89 ? 18.990 -2.124 -13.489 1.00 74.75 89 GLN A C 1
ATOM 667 O O . GLN A 1 89 ? 18.507 -1.883 -12.386 1.00 74.75 89 GLN A O 1
ATOM 672 N N . GLY A 1 90 ? 19.465 -3.333 -13.810 1.00 79.12 90 GLY A N 1
ATOM 673 C CA . GLY A 1 90 ? 19.480 -4.488 -12.909 1.00 79.12 90 GLY A CA 1
ATOM 674 C C . GLY A 1 90 ? 18.236 -5.380 -12.977 1.00 79.12 90 GLY A C 1
ATOM 675 O O . GLY A 1 90 ? 18.056 -6.229 -12.108 1.00 79.12 90 GLY A O 1
ATOM 676 N N . PHE A 1 91 ? 17.369 -5.221 -13.983 1.00 82.88 91 PHE A N 1
ATOM 677 C CA . PHE A 1 91 ? 16.201 -6.092 -14.144 1.00 82.88 91 PHE A CA 1
ATOM 678 C C . PHE A 1 91 ? 16.550 -7.388 -14.860 1.00 82.88 91 PHE A C 1
ATOM 680 O O . PHE A 1 91 ? 17.338 -7.378 -15.797 1.00 82.88 91 PHE A O 1
ATOM 687 N N . VAL A 1 92 ? 15.891 -8.488 -14.499 1.00 86.44 92 VAL A N 1
ATOM 688 C CA . VAL A 1 92 ? 16.013 -9.744 -15.250 1.00 86.44 92 VAL A CA 1
ATOM 689 C C . VAL A 1 92 ? 15.011 -9.742 -16.400 1.00 86.44 92 VAL A C 1
ATOM 691 O O . VAL A 1 92 ? 13.798 -9.682 -16.188 1.00 86.44 92 VAL A O 1
ATOM 694 N N . ALA A 1 93 ? 15.525 -9.816 -17.621 1.00 87.94 93 ALA A N 1
ATOM 695 C CA . ALA A 1 93 ? 14.758 -9.912 -18.851 1.00 87.94 93 ALA A CA 1
ATOM 696 C C . ALA A 1 93 ? 14.789 -11.344 -19.388 1.00 87.94 93 ALA A C 1
ATOM 698 O O . ALA A 1 93 ? 15.836 -11.988 -19.388 1.00 87.94 93 ALA A O 1
ATOM 699 N N . SER A 1 94 ? 13.644 -11.838 -19.853 1.00 88.19 94 SER A N 1
ATOM 700 C CA . SER A 1 94 ? 13.507 -13.126 -20.532 1.00 88.19 94 SER A CA 1
ATOM 701 C C . SER A 1 94 ? 13.236 -12.910 -22.018 1.00 88.19 94 SER A C 1
ATOM 703 O O . SER A 1 94 ? 12.390 -12.090 -22.385 1.00 88.19 94 SER A O 1
ATOM 705 N N . PHE A 1 95 ? 13.924 -13.675 -22.857 1.00 84.56 95 PHE A N 1
ATOM 706 C CA . PHE A 1 95 ? 13.850 -13.613 -24.310 1.00 84.56 95 PHE A CA 1
ATOM 707 C C . PHE A 1 95 ? 13.411 -14.964 -24.855 1.00 84.56 95 PHE A C 1
ATOM 709 O O . PHE A 1 95 ? 13.838 -16.005 -24.362 1.00 84.56 95 PHE A O 1
ATOM 716 N N . THR A 1 96 ? 12.575 -14.946 -25.885 1.00 83.44 96 THR A N 1
ATOM 717 C CA . THR A 1 96 ? 12.157 -16.137 -26.627 1.00 83.44 96 THR A CA 1
ATOM 718 C C . THR A 1 96 ? 12.571 -15.979 -28.084 1.00 83.44 96 THR A C 1
ATOM 720 O O . THR A 1 96 ? 12.407 -14.904 -28.658 1.00 83.44 96 THR A O 1
ATOM 723 N N . GLY A 1 97 ? 13.153 -17.020 -28.680 1.00 74.25 97 GLY A N 1
ATOM 724 C CA . GLY A 1 97 ? 13.455 -17.022 -30.113 1.00 74.25 97 GLY A CA 1
ATOM 725 C C . GLY A 1 97 ? 12.170 -17.130 -30.933 1.00 74.25 97 GLY A C 1
ATOM 726 O O . GLY A 1 97 ? 11.345 -18.008 -30.663 1.00 74.25 97 GLY A O 1
ATOM 727 N N . ASP A 1 98 ? 11.990 -16.251 -31.919 1.00 69.75 98 ASP A N 1
ATOM 728 C CA . ASP A 1 98 ? 10.923 -16.392 -32.911 1.00 69.75 98 ASP A CA 1
ATOM 729 C C . ASP A 1 98 ? 11.228 -17.516 -33.928 1.00 69.75 98 ASP A C 1
ATOM 731 O O . ASP A 1 98 ? 12.259 -18.191 -33.856 1.00 69.75 98 ASP A O 1
ATOM 735 N N . SER A 1 99 ? 10.332 -17.745 -34.895 1.00 67.38 99 SER A N 1
ATOM 736 C CA . SER A 1 99 ? 10.517 -18.769 -35.939 1.00 67.38 99 SER A CA 1
ATOM 737 C C . SER A 1 99 ? 11.751 -18.544 -36.823 1.00 67.38 99 SER A C 1
ATOM 739 O O . SER A 1 99 ? 12.162 -19.460 -37.529 1.00 67.38 99 SER A O 1
ATOM 741 N N . ASN A 1 100 ? 12.334 -17.343 -36.784 1.00 68.25 100 ASN A N 1
ATOM 742 C CA . ASN A 1 100 ? 13.537 -16.956 -37.513 1.00 68.25 100 ASN A CA 1
ATOM 743 C C . ASN A 1 100 ? 14.778 -16.903 -36.597 1.00 68.25 100 ASN A C 1
ATOM 745 O O . ASN A 1 100 ? 15.845 -16.480 -37.042 1.00 68.25 100 ASN A O 1
ATOM 749 N N . GLY A 1 101 ? 14.657 -17.324 -35.331 1.00 64.69 101 GLY A N 1
ATOM 750 C CA . GLY A 1 101 ? 15.738 -17.320 -34.344 1.00 64.69 101 GLY A CA 1
ATOM 751 C C . GLY A 1 101 ? 16.095 -15.933 -33.798 1.00 64.69 101 GLY A C 1
ATOM 752 O O . GLY A 1 101 ? 17.137 -15.784 -33.156 1.00 64.69 101 GLY A O 1
ATOM 753 N N . ILE A 1 102 ? 15.258 -14.917 -34.042 1.00 69.19 102 ILE A N 1
ATOM 754 C CA . ILE A 1 102 ? 15.450 -13.553 -33.544 1.00 69.19 102 ILE A CA 1
ATOM 755 C C . ILE A 1 102 ? 14.934 -13.488 -32.099 1.00 69.19 102 ILE A C 1
ATOM 757 O O . ILE A 1 102 ? 13.798 -13.896 -31.833 1.00 69.19 102 ILE A O 1
ATOM 761 N N . PRO A 1 103 ? 15.733 -12.981 -31.142 1.00 72.12 103 PRO A N 1
ATOM 762 C CA . PRO A 1 103 ? 15.305 -12.873 -29.755 1.00 72.12 103 PRO A CA 1
ATOM 763 C C . PRO A 1 103 ? 14.215 -11.806 -29.600 1.00 72.12 103 PRO A C 1
ATOM 765 O O . PRO A 1 103 ? 14.425 -10.625 -29.879 1.00 72.12 103 PRO A O 1
ATOM 768 N N . LYS A 1 104 ? 13.058 -12.218 -29.085 1.00 81.62 104 LYS A N 1
ATOM 769 C CA . LYS A 1 104 ? 11.939 -11.354 -28.712 1.00 81.62 104 LYS A CA 1
ATOM 770 C C . LYS A 1 104 ? 11.833 -11.261 -27.194 1.00 81.62 104 LYS A C 1
ATOM 772 O O . LYS A 1 104 ? 11.825 -12.279 -26.506 1.00 81.62 104 LYS A O 1
ATOM 777 N N . TRP A 1 105 ? 11.705 -10.045 -26.670 1.00 85.94 105 TRP A N 1
ATOM 778 C CA . TRP A 1 105 ? 11.437 -9.818 -25.248 1.00 85.94 105 TRP A CA 1
ATOM 779 C C . TRP A 1 105 ? 10.081 -10.415 -24.867 1.00 85.94 105 TRP A C 1
ATOM 781 O O . TRP A 1 105 ? 9.053 -10.046 -25.434 1.00 85.94 105 TRP A O 1
ATOM 791 N N . ASP A 1 106 ? 10.088 -11.319 -23.895 1.00 85.75 106 ASP A N 1
ATOM 792 C CA . ASP A 1 106 ? 8.882 -11.971 -23.384 1.00 85.75 106 ASP A CA 1
ATOM 793 C C . ASP A 1 106 ? 8.441 -11.352 -22.052 1.00 85.75 106 ASP A C 1
ATOM 795 O O . ASP A 1 106 ? 7.282 -10.963 -21.880 1.00 85.75 106 ASP A O 1
ATOM 799 N N . LYS A 1 107 ? 9.390 -11.195 -21.119 1.00 89.69 107 LYS A N 1
ATOM 800 C CA . LYS A 1 107 ? 9.115 -10.776 -19.741 1.00 89.69 107 LYS A CA 1
ATOM 801 C C . LYS A 1 107 ? 10.232 -9.902 -19.175 1.00 89.69 107 LYS A C 1
ATOM 803 O O . LYS A 1 107 ? 11.403 -10.204 -19.379 1.00 89.69 107 LYS A O 1
ATOM 808 N N . VAL A 1 108 ? 9.878 -8.876 -18.402 1.00 90.31 108 VAL A N 1
ATOM 809 C CA . VAL A 1 108 ? 10.814 -8.124 -17.546 1.00 90.31 108 VAL A CA 1
ATOM 810 C C . VAL A 1 108 ? 10.362 -8.243 -16.104 1.00 90.31 108 VAL A C 1
ATOM 812 O O . VAL A 1 108 ? 9.275 -7.789 -15.749 1.00 90.31 108 VAL A O 1
ATOM 815 N N . LEU A 1 109 ? 11.193 -8.882 -15.286 1.00 89.25 109 LEU A N 1
ATOM 816 C CA . LEU A 1 109 ? 10.924 -9.119 -13.878 1.00 89.25 109 LEU A CA 1
ATOM 817 C C . LEU A 1 109 ? 11.252 -7.865 -13.064 1.00 89.25 109 LEU A C 1
ATOM 819 O O . LEU A 1 109 ? 12.366 -7.347 -13.116 1.00 89.25 109 LEU A O 1
ATOM 823 N N . LEU A 1 110 ? 10.257 -7.400 -12.319 1.00 87.75 110 LEU A N 1
ATOM 824 C CA . LEU A 1 110 ? 10.284 -6.189 -11.505 1.00 87.75 110 LEU A CA 1
ATOM 825 C C . LEU A 1 110 ? 10.550 -6.491 -10.031 1.00 87.75 110 LEU A C 1
ATOM 827 O O . LEU A 1 110 ? 11.196 -5.706 -9.345 1.00 87.75 110 LEU A O 1
ATOM 831 N N . GLY A 1 111 ? 10.052 -7.629 -9.553 1.00 86.88 111 GLY A N 1
ATOM 832 C CA . GLY A 1 111 ? 10.275 -8.084 -8.192 1.00 86.88 111 GLY A CA 1
ATOM 833 C C . GLY A 1 111 ? 9.844 -9.528 -7.991 1.00 86.88 111 GLY A C 1
ATOM 834 O O . GLY A 1 111 ? 8.933 -10.023 -8.660 1.00 86.88 111 GLY A O 1
ATOM 835 N N . LEU A 1 112 ? 10.494 -10.191 -7.043 1.00 86.69 112 LEU A N 1
ATOM 836 C CA . LEU A 1 112 ? 10.207 -11.547 -6.610 1.00 86.69 112 LEU A CA 1
ATOM 837 C C . LEU A 1 112 ? 9.844 -11.540 -5.124 1.00 86.69 112 LEU A C 1
ATOM 839 O O . LEU A 1 112 ? 10.660 -11.197 -4.267 1.00 86.69 112 LEU A O 1
ATOM 843 N N . CYS A 1 113 ? 8.615 -11.935 -4.816 1.00 81.50 113 CYS A N 1
ATOM 844 C CA . CYS A 1 113 ? 8.109 -12.001 -3.452 1.00 81.50 113 CYS A CA 1
ATOM 845 C C . CYS A 1 113 ? 8.431 -13.355 -2.806 1.00 81.50 113 CYS A C 1
ATOM 847 O O . CYS A 1 113 ? 8.857 -14.316 -3.450 1.00 81.50 113 CYS A O 1
ATOM 849 N N . SER A 1 114 ? 8.189 -13.442 -1.497 1.00 70.62 114 SER A N 1
ATOM 850 C CA . SER A 1 114 ? 8.188 -14.725 -0.784 1.00 70.62 114 SER A CA 1
ATOM 851 C C . SER A 1 114 ? 7.204 -15.705 -1.433 1.00 70.62 114 SER A C 1
ATOM 853 O O . SER A 1 114 ? 6.194 -15.283 -1.997 1.00 70.62 114 SER A O 1
ATOM 855 N N . LYS A 1 115 ? 7.464 -17.009 -1.296 1.00 68.94 115 LYS A N 1
ATOM 856 C CA . LYS A 1 115 ? 6.463 -18.029 -1.619 1.00 68.94 115 LYS A CA 1
ATOM 857 C C . LYS A 1 115 ? 5.228 -17.825 -0.749 1.00 68.94 115 LYS A C 1
ATOM 859 O O . LYS A 1 115 ? 5.362 -17.608 0.458 1.00 68.94 115 LYS A O 1
ATOM 864 N N . ASP A 1 116 ? 4.058 -17.899 -1.364 1.00 62.28 116 ASP A N 1
ATOM 865 C CA . ASP A 1 116 ? 2.817 -18.018 -0.616 1.00 62.28 116 ASP A CA 1
ATOM 866 C C . ASP A 1 116 ? 2.779 -19.408 0.055 1.00 62.28 116 ASP A C 1
ATOM 868 O O . ASP A 1 116 ? 2.985 -20.418 -0.625 1.00 62.28 116 ASP A O 1
ATOM 872 N N . PRO A 1 117 ? 2.566 -19.491 1.381 1.00 58.28 117 PRO A N 1
ATOM 873 C CA . PRO A 1 117 ? 2.468 -20.759 2.095 1.00 58.28 117 PRO A CA 1
ATOM 874 C C . PRO A 1 117 ? 1.348 -21.676 1.586 1.00 58.28 117 PRO A C 1
ATOM 876 O O . PRO A 1 117 ? 1.461 -22.889 1.740 1.00 58.28 117 PRO A O 1
ATOM 879 N N . LEU A 1 118 ? 0.273 -21.120 1.010 1.00 57.41 118 LEU A N 1
ATOM 880 C CA . LEU A 1 118 ? -0.891 -21.886 0.557 1.00 57.41 118 LEU A CA 1
ATOM 881 C C . LEU A 1 118 ? -0.686 -22.484 -0.839 1.00 57.41 118 LEU A C 1
ATOM 883 O O . LEU A 1 118 ? -0.980 -23.659 -1.047 1.00 57.41 118 LEU A O 1
ATOM 887 N N . SER A 1 119 ? -0.169 -21.704 -1.791 1.00 61.12 119 SER A N 1
ATOM 888 C CA . SER A 1 119 ? 0.094 -22.171 -3.161 1.00 61.12 119 SER A CA 1
ATOM 889 C C . SER A 1 119 ? 1.495 -22.757 -3.369 1.00 61.12 119 SER A C 1
ATOM 891 O O . SER A 1 119 ? 1.726 -23.464 -4.349 1.00 61.12 119 SER A O 1
ATOM 893 N N . GLY A 1 120 ? 2.455 -22.463 -2.485 1.00 63.34 120 GLY A N 1
ATOM 894 C CA . GLY A 1 120 ? 3.862 -22.859 -2.618 1.00 63.34 120 GLY A CA 1
ATOM 895 C C . GLY A 1 120 ? 4.618 -22.148 -3.751 1.00 63.34 120 GLY A C 1
ATOM 896 O O . GLY A 1 120 ? 5.814 -22.396 -3.948 1.00 63.34 120 GLY A O 1
ATOM 897 N N . LEU A 1 121 ? 3.948 -21.258 -4.490 1.00 63.28 121 LEU A N 1
ATOM 898 C CA . LEU A 1 121 ? 4.500 -20.522 -5.622 1.00 63.28 121 LEU A CA 1
ATOM 899 C C . LEU A 1 121 ? 5.030 -19.160 -5.164 1.00 63.28 121 LEU A C 1
ATOM 901 O O . LEU A 1 121 ? 4.449 -18.494 -4.310 1.00 63.28 121 LEU A O 1
ATOM 905 N N . ALA A 1 122 ? 6.161 -18.741 -5.732 1.00 68.00 122 ALA A N 1
ATOM 906 C CA . ALA A 1 122 ? 6.658 -17.384 -5.542 1.00 68.00 122 ALA A CA 1
ATOM 907 C C . ALA A 1 122 ? 5.828 -16.428 -6.400 1.00 68.00 122 ALA A C 1
ATOM 909 O O . ALA A 1 122 ? 5.738 -16.600 -7.619 1.00 68.00 122 ALA A O 1
ATOM 910 N N . HIS A 1 123 ? 5.235 -15.417 -5.769 1.00 79.56 123 HIS A N 1
ATOM 911 C CA . HIS A 1 123 ? 4.596 -14.342 -6.513 1.00 79.56 123 HIS A CA 1
ATOM 912 C C . HIS A 1 123 ? 5.670 -13.473 -7.160 1.00 79.56 123 HIS A C 1
ATOM 914 O O . HIS A 1 123 ? 6.651 -13.087 -6.521 1.00 79.56 123 HIS A O 1
ATOM 920 N N . GLN A 1 124 ? 5.489 -13.191 -8.445 1.00 84.38 124 GLN A N 1
ATOM 921 C CA . GLN A 1 124 ? 6.410 -12.378 -9.219 1.00 84.38 124 GLN A CA 1
ATOM 922 C C . GLN A 1 124 ? 5.656 -11.206 -9.832 1.00 84.38 124 GLN A C 1
ATOM 924 O O . GLN A 1 124 ? 4.572 -11.380 -10.394 1.00 84.38 124 GLN A O 1
ATOM 929 N N . THR A 1 125 ? 6.276 -10.037 -9.768 1.00 87.31 125 THR A N 1
ATOM 930 C CA . THR A 1 125 ? 5.814 -8.851 -10.472 1.00 87.31 125 THR A CA 1
ATOM 931 C C . THR A 1 125 ? 6.615 -8.719 -11.748 1.00 87.31 125 THR A C 1
ATOM 933 O O . THR A 1 125 ? 7.843 -8.673 -11.694 1.00 87.31 125 THR A O 1
ATOM 936 N N . ALA A 1 126 ? 5.953 -8.647 -12.897 1.00 89.44 126 ALA A N 1
ATOM 937 C CA . ALA A 1 126 ? 6.646 -8.571 -14.177 1.00 89.44 126 ALA A CA 1
ATOM 938 C C . ALA A 1 126 ? 5.787 -7.944 -15.272 1.00 89.44 126 ALA A C 1
ATOM 940 O O . ALA A 1 126 ? 4.596 -8.240 -15.368 1.00 89.44 126 ALA A O 1
ATOM 941 N N . PHE A 1 127 ? 6.413 -7.167 -16.154 1.00 89.94 127 PHE A N 1
ATOM 942 C CA . PHE A 1 127 ? 5.797 -6.789 -17.424 1.00 89.94 127 PHE A CA 1
ATOM 943 C C . PHE A 1 127 ? 5.927 -7.933 -18.429 1.00 89.94 127 PHE A C 1
ATOM 945 O O . PHE A 1 127 ? 7.001 -8.527 -18.559 1.00 89.94 127 PHE A O 1
ATOM 952 N N . LYS A 1 128 ? 4.853 -8.209 -19.167 1.00 88.50 128 LYS A N 1
ATOM 953 C CA . LYS A 1 128 ? 4.834 -9.097 -20.336 1.00 88.50 128 LYS A CA 1
ATOM 954 C C . LYS A 1 128 ? 4.317 -8.341 -21.552 1.00 88.50 128 LYS A C 1
ATOM 956 O O . LYS A 1 128 ? 3.751 -7.263 -21.408 1.00 88.50 128 LYS A O 1
ATOM 961 N N . GLN A 1 129 ? 4.500 -8.923 -22.739 1.00 82.94 129 GLN A N 1
ATOM 962 C CA . GLN A 1 129 ? 3.885 -8.442 -23.989 1.00 82.94 129 GLN A CA 1
ATOM 963 C C . GLN A 1 129 ? 4.088 -6.930 -24.228 1.00 82.94 129 GLN A C 1
ATOM 965 O O . GLN A 1 129 ? 3.169 -6.202 -24.594 1.00 82.94 129 GLN A O 1
ATOM 970 N N . MET A 1 130 ? 5.309 -6.451 -23.992 1.00 87.44 130 MET A N 1
ATOM 971 C CA . MET A 1 130 ? 5.655 -5.036 -24.118 1.00 87.44 130 MET A CA 1
ATOM 972 C C . MET A 1 130 ? 5.912 -4.654 -25.578 1.00 87.44 130 MET A C 1
ATOM 974 O O . MET A 1 130 ? 6.497 -5.420 -26.345 1.00 87.44 130 MET A O 1
ATOM 978 N N . SER A 1 131 ? 5.552 -3.426 -25.942 1.00 86.12 131 SER A N 1
ATOM 979 C CA . SER A 1 131 ? 5.978 -2.813 -27.203 1.00 86.12 131 SER A CA 1
ATOM 980 C C . SER A 1 131 ? 7.491 -2.563 -27.235 1.00 86.12 131 SER A C 1
ATOM 982 O O . SER A 1 131 ? 8.136 -2.360 -26.200 1.00 86.12 131 SER A O 1
ATOM 984 N N . GLN A 1 132 ? 8.058 -2.462 -28.442 1.00 83.44 132 GLN A N 1
ATOM 985 C CA . GLN A 1 132 ? 9.467 -2.092 -28.612 1.00 83.44 132 GLN A CA 1
ATOM 986 C C . GLN A 1 132 ? 9.776 -0.702 -28.034 1.00 83.44 132 GLN A C 1
ATOM 988 O O . GLN A 1 132 ? 10.850 -0.485 -27.477 1.00 83.44 132 GLN A O 1
ATOM 993 N N . GLN A 1 133 ? 8.824 0.233 -28.106 1.00 86.25 133 GLN A N 1
ATOM 994 C CA . GLN A 1 133 ? 8.972 1.562 -27.515 1.00 86.25 133 GLN A CA 1
ATOM 995 C C . GLN A 1 133 ? 9.137 1.491 -25.989 1.00 86.25 133 GLN A C 1
ATOM 997 O O . GLN A 1 133 ? 9.989 2.186 -25.433 1.00 86.25 133 GLN A O 1
ATOM 1002 N N . PHE A 1 134 ? 8.360 0.638 -25.316 1.00 87.50 134 PHE A N 1
ATOM 1003 C CA . PHE A 1 134 ? 8.459 0.439 -23.870 1.00 87.50 134 PHE A CA 1
ATOM 1004 C C . PHE A 1 134 ? 9.774 -0.250 -23.476 1.00 87.50 134 PHE A C 1
ATOM 1006 O O . PHE A 1 134 ? 10.450 0.190 -22.549 1.00 87.50 134 PHE A O 1
ATOM 1013 N N . ILE A 1 135 ? 10.203 -1.258 -24.238 1.00 86.94 135 ILE A N 1
ATOM 1014 C CA . ILE A 1 135 ? 11.500 -1.926 -24.038 1.00 86.94 135 ILE A CA 1
ATOM 1015 C C . ILE A 1 135 ? 12.656 -0.922 -24.171 1.00 86.94 135 ILE A C 1
ATOM 1017 O O . ILE A 1 135 ? 13.513 -0.831 -23.291 1.00 86.94 135 ILE A O 1
ATOM 1021 N N . ASN A 1 136 ? 12.644 -0.099 -25.222 1.00 86.12 136 ASN A N 1
ATOM 1022 C CA . ASN A 1 136 ? 13.655 0.939 -25.441 1.00 86.12 136 ASN A CA 1
ATOM 1023 C C . ASN A 1 136 ? 13.650 2.005 -24.336 1.00 86.12 136 ASN A C 1
ATOM 1025 O O . ASN A 1 136 ? 14.678 2.630 -24.077 1.00 86.12 136 ASN A O 1
ATOM 1029 N N . ALA A 1 137 ? 12.498 2.256 -23.710 1.00 87.00 137 ALA A N 1
ATOM 1030 C CA . ALA A 1 137 ? 12.370 3.151 -22.566 1.00 87.00 137 ALA A CA 1
ATOM 1031 C C . ALA A 1 137 ? 12.986 2.555 -21.294 1.00 87.00 137 ALA A C 1
ATOM 1033 O O . ALA A 1 137 ? 13.698 3.266 -20.588 1.00 87.00 137 ALA A O 1
ATOM 1034 N N . LEU A 1 138 ? 12.778 1.261 -21.037 1.00 86.44 138 LEU A N 1
ATOM 1035 C CA . LEU A 1 138 ? 13.370 0.575 -19.888 1.00 86.44 138 LEU A CA 1
ATOM 1036 C C . LEU A 1 138 ? 14.897 0.524 -19.958 1.00 86.44 138 LEU A C 1
ATOM 1038 O O . LEU A 1 138 ? 15.540 0.619 -18.925 1.00 86.44 138 LEU A O 1
ATOM 1042 N N . GLN A 1 139 ? 15.479 0.432 -21.155 1.00 84.12 139 GLN A N 1
ATOM 1043 C CA . GLN A 1 139 ? 16.933 0.351 -21.340 1.00 84.12 139 GLN A CA 1
ATOM 1044 C C . GLN A 1 139 ? 17.671 1.692 -21.176 1.00 84.12 139 GLN A C 1
ATOM 1046 O O . GLN A 1 139 ? 18.902 1.715 -21.202 1.00 84.12 139 GLN A O 1
ATOM 1051 N N . GLN A 1 140 ? 16.969 2.818 -21.017 1.00 82.75 140 GLN A N 1
ATOM 1052 C CA . GLN A 1 140 ? 17.621 4.129 -20.933 1.00 82.75 140 GLN A CA 1
ATOM 1053 C C . GLN A 1 140 ? 18.390 4.302 -19.614 1.00 82.75 140 GLN A C 1
ATOM 1055 O O . GLN A 1 140 ? 17.983 3.773 -18.580 1.00 82.75 140 GLN A O 1
ATOM 1060 N N . PRO A 1 141 ? 19.494 5.066 -19.599 1.00 75.38 141 PRO A N 1
ATOM 1061 C CA . PRO A 1 141 ? 20.059 5.531 -18.339 1.00 75.38 141 PRO A CA 1
ATOM 1062 C C . PRO A 1 141 ? 19.093 6.523 -17.668 1.00 75.38 141 PRO A C 1
ATOM 1064 O O . PRO A 1 141 ? 18.402 7.276 -18.354 1.00 75.38 141 PRO A O 1
ATOM 1067 N N . ASP A 1 142 ? 19.078 6.554 -16.333 1.00 82.81 142 ASP A N 1
ATOM 1068 C CA . ASP A 1 142 ? 18.312 7.510 -15.517 1.00 82.81 142 ASP A CA 1
ATOM 1069 C C . ASP A 1 142 ? 16.780 7.497 -15.719 1.00 82.81 142 ASP A C 1
ATOM 1071 O O . ASP A 1 142 ? 16.144 8.555 -15.799 1.00 82.81 142 ASP A O 1
ATOM 1075 N N . VAL A 1 143 ? 16.165 6.312 -15.786 1.00 89.38 143 VAL A N 1
ATOM 1076 C CA . VAL A 1 143 ? 14.709 6.181 -15.975 1.00 89.38 143 VAL A CA 1
ATOM 1077 C C . VAL A 1 143 ? 13.945 6.746 -14.781 1.00 89.38 143 VAL A C 1
ATOM 1079 O O . VAL A 1 143 ? 14.145 6.338 -13.639 1.00 89.38 143 VAL A O 1
ATOM 1082 N N . PHE A 1 144 ? 13.008 7.643 -15.068 1.00 93.25 144 PHE A N 1
ATOM 1083 C CA . PHE A 1 144 ? 11.901 7.957 -14.179 1.00 93.25 144 PHE A CA 1
ATOM 1084 C C . PHE A 1 144 ? 10.606 7.819 -14.966 1.00 93.25 144 PHE A C 1
ATOM 1086 O O . PHE A 1 144 ? 10.402 8.538 -15.939 1.00 93.25 144 PHE A O 1
ATOM 1093 N N . MET A 1 145 ? 9.765 6.865 -14.595 1.00 92.50 145 MET A N 1
ATOM 1094 C CA . MET A 1 145 ? 8.535 6.545 -15.312 1.00 92.50 145 MET A CA 1
ATOM 1095 C C . MET A 1 145 ? 7.384 6.502 -14.320 1.00 92.50 145 MET A C 1
ATOM 1097 O O . MET A 1 145 ? 7.513 5.893 -13.263 1.00 92.50 145 MET A O 1
ATOM 1101 N N . VAL A 1 146 ? 6.270 7.133 -14.677 1.00 92.12 146 VAL A N 1
ATOM 1102 C CA . VAL A 1 146 ? 5.036 7.160 -13.888 1.00 92.12 146 VAL A CA 1
ATOM 1103 C C . VAL A 1 146 ? 3.915 6.636 -14.769 1.00 92.12 146 VAL A C 1
ATOM 1105 O O . VAL A 1 146 ? 3.781 7.068 -15.916 1.00 92.12 146 VAL A O 1
ATOM 1108 N N . ILE A 1 147 ? 3.138 5.700 -14.240 1.00 88.81 147 ILE A N 1
ATOM 1109 C CA . ILE A 1 147 ? 2.079 4.988 -14.945 1.00 88.81 147 ILE A CA 1
ATOM 1110 C C . ILE A 1 147 ? 0.825 5.042 -14.090 1.00 88.81 147 ILE A C 1
ATOM 1112 O O . ILE A 1 147 ? 0.795 4.489 -12.995 1.00 88.81 147 ILE A O 1
ATOM 1116 N N . SER A 1 148 ? -0.216 5.684 -14.598 1.00 83.69 148 SER A N 1
ATOM 1117 C CA . SER A 1 148 ? -1.510 5.785 -13.911 1.00 83.69 148 SER A CA 1
ATOM 1118 C C . SER A 1 148 ? -2.673 5.306 -14.773 1.00 83.69 148 SER A C 1
ATOM 1120 O O . SER A 1 148 ? -3.632 4.726 -14.271 1.00 83.69 148 SER A O 1
ATOM 1122 N N . ALA A 1 149 ? -2.570 5.539 -16.079 1.00 74.44 149 ALA A N 1
ATOM 1123 C CA . ALA A 1 149 ? -3.573 5.219 -17.077 1.00 74.44 149 ALA A CA 1
ATOM 1124 C C . ALA A 1 149 ? -2.858 5.094 -18.431 1.00 74.44 149 ALA A C 1
ATOM 1126 O O . ALA A 1 149 ? -2.896 6.037 -19.229 1.00 74.44 149 ALA A O 1
ATOM 1127 N N . PRO A 1 150 ? -2.120 3.995 -18.674 1.00 60.56 150 PRO A N 1
ATOM 1128 C CA . PRO A 1 150 ? -1.459 3.791 -19.946 1.00 60.56 150 PRO A CA 1
ATOM 1129 C C . PRO A 1 150 ? -2.512 3.748 -21.044 1.00 60.56 150 PRO A C 1
ATOM 1131 O O . PRO A 1 150 ? -3.577 3.156 -20.875 1.00 60.56 150 PRO A O 1
ATOM 1134 N N . ASN A 1 151 ? -2.212 4.366 -22.182 1.00 58.75 151 ASN A N 1
ATOM 1135 C CA . ASN A 1 151 ? -3.030 4.176 -23.367 1.00 58.75 151 ASN A CA 1
ATOM 1136 C C . ASN A 1 151 ? -2.805 2.725 -23.833 1.00 58.75 151 ASN A C 1
ATOM 1138 O O . ASN A 1 151 ? -1.766 2.409 -24.424 1.00 58.75 151 ASN A O 1
ATOM 1142 N N . THR A 1 152 ? -3.717 1.829 -23.447 1.00 55.72 152 THR A N 1
ATOM 1143 C CA . THR A 1 152 ? -3.550 0.361 -23.456 1.00 55.72 152 THR A CA 1
ATOM 1144 C C . THR A 1 152 ? -3.288 -0.224 -24.837 1.00 55.72 152 THR A C 1
ATOM 1146 O O . THR A 1 152 ? -2.793 -1.342 -24.948 1.00 55.72 152 THR A O 1
ATOM 1149 N N . ASP A 1 153 ? -3.534 0.551 -25.890 1.00 57.62 153 ASP A N 1
ATOM 1150 C CA . ASP A 1 153 ? -3.476 0.065 -27.263 1.00 57.62 153 ASP A CA 1
ATOM 1151 C C . ASP A 1 153 ? -2.079 0.174 -27.896 1.00 57.62 153 ASP A C 1
ATOM 1153 O O . ASP A 1 153 ? -1.898 -0.255 -29.036 1.00 57.62 153 ASP A O 1
ATOM 1157 N N . LYS A 1 154 ? -1.075 0.760 -27.212 1.00 62.84 154 LYS A N 1
ATOM 1158 C CA . LYS A 1 154 ? 0.229 1.055 -27.855 1.00 62.84 154 LYS A CA 1
ATOM 1159 C C . LYS A 1 154 ? 1.499 0.673 -27.093 1.00 62.84 154 LYS A C 1
ATOM 1161 O O . LYS A 1 154 ? 2.519 0.470 -27.748 1.00 62.84 154 LYS A O 1
ATOM 1166 N N . LEU A 1 155 ? 1.489 0.569 -25.758 1.00 76.31 155 LEU A N 1
ATOM 1167 C CA . LEU A 1 155 ? 2.728 0.356 -24.983 1.00 76.31 155 LEU A CA 1
ATOM 1168 C C . LEU A 1 155 ? 2.811 -0.987 -24.254 1.00 76.31 155 LEU A C 1
ATOM 1170 O O . LEU A 1 155 ? 3.791 -1.708 -24.452 1.00 76.31 155 LEU A O 1
ATOM 1174 N N . PHE A 1 156 ? 1.821 -1.283 -23.415 1.00 75.00 156 PHE A N 1
ATOM 1175 C CA . PHE A 1 156 ? 1.557 -2.569 -22.763 1.00 75.00 156 PHE A CA 1
ATOM 1176 C C . PHE A 1 156 ? 0.122 -2.529 -22.190 1.00 75.00 156 PHE A C 1
ATOM 1178 O O . PHE A 1 156 ? -0.414 -1.439 -21.973 1.00 75.00 156 PHE A O 1
ATOM 1185 N N . SER A 1 157 ? -0.494 -3.688 -21.935 1.00 74.25 157 SER A N 1
ATOM 1186 C CA . SER A 1 157 ? -1.801 -3.787 -21.258 1.00 74.25 157 SER A CA 1
ATOM 1187 C C . SER A 1 157 ? -1.631 -4.075 -19.760 1.00 74.25 157 SER A C 1
ATOM 1189 O O . SER A 1 157 ? -0.722 -4.813 -19.368 1.00 74.25 157 SER A O 1
ATOM 1191 N N . TRP A 1 158 ? -2.525 -3.570 -18.905 1.00 72.56 158 TRP A N 1
ATOM 1192 C CA . TRP A 1 158 ? -2.553 -3.961 -17.488 1.00 72.56 158 TRP A CA 1
ATOM 1193 C C . TRP A 1 158 ? -2.752 -5.470 -17.297 1.00 72.56 158 TRP A C 1
ATOM 1195 O O . TRP A 1 158 ? -2.176 -6.030 -16.370 1.00 72.56 158 TRP A O 1
ATOM 1205 N N . ASP A 1 159 ? -3.451 -6.148 -18.211 1.00 74.31 159 ASP A N 1
ATOM 1206 C CA . ASP A 1 159 ? -3.616 -7.611 -18.176 1.00 74.31 159 ASP A CA 1
ATOM 1207 C C . ASP A 1 159 ? -2.298 -8.355 -18.432 1.00 74.31 159 ASP A C 1
ATOM 1209 O O . ASP A 1 159 ? -2.101 -9.497 -18.015 1.00 74.31 159 ASP A O 1
ATOM 1213 N N . SER A 1 160 ? -1.366 -7.695 -19.121 1.00 79.12 160 SER A N 1
ATOM 1214 C CA . SER A 1 160 ? -0.014 -8.200 -19.350 1.00 79.12 160 SER A CA 1
ATOM 1215 C C . SER A 1 160 ? 0.964 -7.850 -18.219 1.00 79.12 160 SER A C 1
ATOM 1217 O O . SER A 1 160 ? 2.107 -8.311 -18.238 1.00 79.12 160 SER A O 1
ATOM 1219 N N . LEU A 1 161 ? 0.531 -7.102 -17.197 1.00 82.75 161 LEU A N 1
ATOM 1220 C CA . LEU A 1 161 ? 1.279 -6.931 -15.954 1.00 82.75 161 LEU A CA 1
ATOM 1221 C C . LEU A 1 161 ? 0.925 -8.065 -14.988 1.00 82.75 161 LEU A C 1
ATOM 1223 O O . LEU A 1 161 ? -0.211 -8.207 -14.547 1.00 82.75 161 LEU A O 1
ATOM 1227 N N . GLN A 1 162 ? 1.927 -8.837 -14.575 1.00 86.62 162 GLN A N 1
ATOM 1228 C CA . GLN A 1 162 ? 1.792 -9.635 -13.360 1.00 86.62 162 GLN A CA 1
ATOM 1229 C C . GLN A 1 162 ? 1.839 -8.673 -12.177 1.00 86.62 162 GLN A C 1
ATOM 1231 O O . GLN A 1 162 ? 2.896 -8.141 -11.850 1.00 86.62 162 GLN A O 1
ATOM 1236 N N . ASN A 1 163 ? 0.669 -8.395 -11.613 1.00 84.00 163 ASN A N 1
ATOM 1237 C CA . ASN A 1 163 ? 0.398 -7.232 -10.773 1.00 84.00 163 ASN A CA 1
ATOM 1238 C C . ASN A 1 163 ? 0.247 -7.561 -9.279 1.00 84.00 163 ASN A C 1
ATOM 1240 O O . ASN A 1 163 ? -0.154 -6.688 -8.513 1.00 84.00 163 ASN A O 1
ATOM 1244 N N . LEU A 1 164 ? 0.546 -8.794 -8.868 1.00 85.88 164 LEU A N 1
ATOM 1245 C CA . LEU A 1 164 ? 0.354 -9.269 -7.502 1.00 85.88 164 LEU A CA 1
ATOM 1246 C C . LEU A 1 164 ? 1.650 -9.166 -6.688 1.00 85.88 164 LEU A C 1
ATOM 1248 O O . LEU A 1 164 ? 2.638 -9.836 -6.992 1.00 85.88 164 LEU A O 1
ATOM 1252 N N . LEU A 1 165 ? 1.613 -8.374 -5.618 1.00 88.44 165 LEU A N 1
ATOM 1253 C CA . LEU A 1 165 ? 2.640 -8.337 -4.577 1.00 88.44 165 LEU A CA 1
ATOM 1254 C C . LEU A 1 165 ? 2.140 -9.054 -3.326 1.00 88.44 165 LEU A C 1
ATOM 1256 O O . LEU A 1 165 ? 1.034 -8.789 -2.859 1.00 88.44 165 LEU A O 1
ATOM 1260 N N . TYR A 1 166 ? 2.983 -9.918 -2.763 1.00 88.00 166 TYR A N 1
ATOM 1261 C CA . TYR A 1 166 ? 2.675 -10.682 -1.555 1.00 88.00 166 TYR A CA 1
ATOM 1262 C C . TYR A 1 166 ? 3.624 -10.330 -0.407 1.00 88.00 166 TYR A C 1
ATOM 1264 O O . TYR A 1 166 ? 4.846 -10.476 -0.532 1.00 88.00 166 TYR A O 1
ATOM 1272 N N . ILE A 1 167 ? 3.065 -9.927 0.739 1.00 87.88 167 ILE A N 1
ATOM 1273 C CA . ILE A 1 167 ? 3.818 -9.643 1.967 1.00 87.88 167 ILE A CA 1
ATOM 1274 C C . ILE A 1 167 ? 3.096 -10.250 3.174 1.00 87.88 167 ILE A C 1
ATOM 1276 O O . ILE A 1 167 ? 2.082 -9.739 3.627 1.00 87.88 167 ILE A O 1
ATOM 1280 N N . MET A 1 168 ? 3.643 -11.324 3.746 1.00 83.62 168 MET A N 1
ATOM 1281 C CA . MET A 1 168 ? 3.210 -11.876 5.045 1.00 83.62 168 MET A CA 1
ATOM 1282 C C . MET A 1 168 ? 1.702 -12.153 5.182 1.00 83.62 168 MET A C 1
ATOM 1284 O O . MET A 1 168 ? 1.085 -11.780 6.176 1.00 83.62 168 MET A O 1
ATOM 1288 N N . GLY A 1 169 ? 1.105 -12.817 4.194 1.00 82.88 169 GLY A N 1
ATOM 1289 C CA . GLY A 1 169 ? -0.334 -13.106 4.175 1.00 82.88 169 GLY A CA 1
ATOM 1290 C C . GLY A 1 169 ? -1.178 -12.006 3.532 1.00 82.88 169 GLY A C 1
ATOM 1291 O O . GLY A 1 169 ? -2.393 -12.131 3.500 1.00 82.88 169 GLY A O 1
ATOM 1292 N N . TRP A 1 170 ? -0.559 -10.932 3.036 1.00 89.06 170 TRP A N 1
ATOM 1293 C CA . TRP A 1 170 ? -1.253 -9.833 2.372 1.00 89.06 170 TRP A CA 1
ATOM 1294 C C . TRP A 1 170 ? -0.974 -9.850 0.880 1.00 89.06 170 TRP A C 1
ATOM 1296 O O . TRP A 1 170 ? 0.184 -9.797 0.464 1.00 89.06 170 TRP A O 1
ATOM 1306 N N . ASN A 1 171 ? -2.052 -9.889 0.103 1.00 88.38 171 ASN A N 1
ATOM 1307 C CA . ASN A 1 171 ? -2.042 -9.803 -1.348 1.00 88.38 171 ASN A CA 1
ATOM 1308 C C . ASN A 1 171 ? -2.435 -8.388 -1.775 1.00 88.38 171 ASN A C 1
ATOM 1310 O O . ASN A 1 171 ? -3.464 -7.859 -1.347 1.00 88.38 171 ASN A O 1
ATOM 1314 N N . PHE A 1 172 ? -1.614 -7.783 -2.629 1.00 89.00 172 PHE A N 1
ATOM 1315 C CA . PHE A 1 172 ? -1.836 -6.449 -3.167 1.00 89.00 172 PHE A CA 1
ATOM 1316 C C . PHE A 1 172 ? -1.820 -6.462 -4.690 1.00 89.00 172 PHE A C 1
ATOM 1318 O O . PHE A 1 172 ? -0.897 -7.000 -5.300 1.00 89.00 172 PHE A O 1
ATOM 1325 N N . PHE A 1 173 ? -2.796 -5.797 -5.300 1.00 86.12 173 PHE A N 1
ATOM 1326 C CA . PHE A 1 173 ? -2.896 -5.647 -6.744 1.00 86.12 173 PHE A CA 1
ATOM 1327 C C . PHE A 1 173 ? -2.479 -4.247 -7.188 1.00 86.12 173 PHE A C 1
ATOM 1329 O O . PHE A 1 173 ? -3.087 -3.240 -6.811 1.00 86.12 173 PHE A O 1
ATOM 1336 N N . MET A 1 174 ? -1.470 -4.202 -8.053 1.00 81.81 174 MET A N 1
ATOM 1337 C CA . MET A 1 174 ? -0.989 -3.004 -8.740 1.00 81.81 174 MET A CA 1
ATOM 1338 C C . MET A 1 174 ? -1.773 -2.802 -10.040 1.00 81.81 174 MET A C 1
ATOM 1340 O O . MET A 1 174 ? -1.240 -2.999 -11.129 1.00 81.81 174 MET A O 1
ATOM 1344 N N . GLN A 1 175 ? -3.065 -2.489 -9.938 1.00 71.50 175 GLN A N 1
ATOM 1345 C CA . GLN A 1 175 ? -3.932 -2.302 -11.104 1.00 71.50 175 GLN A CA 1
ATOM 1346 C C . GLN A 1 175 ? -4.810 -1.067 -10.989 1.00 71.50 175 GLN A C 1
ATOM 1348 O O . GLN A 1 175 ? -5.244 -0.698 -9.902 1.00 71.50 175 GLN A O 1
ATOM 1353 N N . GLN A 1 176 ? -5.123 -0.478 -12.140 1.00 59.06 176 GLN A N 1
ATOM 1354 C CA . GLN A 1 176 ? -5.834 0.790 -12.248 1.00 59.06 176 GLN A CA 1
ATOM 1355 C C . GLN A 1 176 ? -7.290 0.750 -11.755 1.00 59.06 176 GLN A C 1
ATOM 1357 O O . GLN A 1 176 ? -7.826 1.799 -11.437 1.00 59.06 176 GLN A O 1
ATOM 1362 N N . SER A 1 177 ? -7.984 -0.388 -11.666 1.00 55.41 177 SER A N 1
ATOM 1363 C CA . SER A 1 177 ? -9.257 -0.452 -10.927 1.00 55.41 177 SER A CA 1
ATOM 1364 C C . SER A 1 177 ? -9.748 -1.886 -10.729 1.00 55.41 177 SER A C 1
ATOM 1366 O O . SER A 1 177 ? -9.401 -2.775 -11.496 1.00 55.41 177 SER A O 1
ATOM 1368 N N . PHE A 1 178 ? -10.607 -2.079 -9.727 1.00 44.16 178 PHE A N 1
ATOM 1369 C CA . PHE A 1 178 ? -11.500 -3.237 -9.587 1.00 44.16 178 PHE A CA 1
ATOM 1370 C C . PHE A 1 178 ? -12.903 -2.929 -10.151 1.00 44.16 178 PHE A C 1
ATOM 1372 O O . PHE A 1 178 ? -13.889 -3.490 -9.683 1.00 44.16 178 PHE A O 1
ATOM 1379 N N . LYS A 1 179 ? -13.034 -1.991 -11.101 1.00 46.59 179 LYS A N 1
ATOM 1380 C CA . LYS A 1 179 ? -14.362 -1.583 -11.572 1.00 46.59 179 LYS A CA 1
ATOM 1381 C C . LYS A 1 179 ? -14.943 -2.657 -12.481 1.00 46.59 179 LYS A C 1
ATOM 1383 O O . LYS A 1 179 ? -14.339 -3.054 -13.476 1.00 46.59 179 LYS A O 1
ATOM 1388 N N . THR A 1 180 ? -16.155 -3.089 -12.160 1.00 37.22 180 THR A N 1
ATOM 1389 C CA . THR A 1 180 ? -17.031 -3.697 -13.163 1.00 37.22 180 THR A CA 1
ATOM 1390 C C . THR A 1 180 ? -17.524 -2.594 -14.107 1.00 37.22 180 THR A C 1
ATOM 1392 O O . THR A 1 180 ? -17.599 -1.425 -13.723 1.00 37.22 180 THR A O 1
ATOM 1395 N N . ALA A 1 181 ? -17.846 -2.936 -15.358 1.00 36.50 181 ALA A N 1
ATOM 1396 C CA . ALA A 1 181 ? -18.180 -1.971 -16.415 1.00 36.50 181 ALA A CA 1
ATOM 1397 C C . ALA A 1 181 ? -19.308 -0.967 -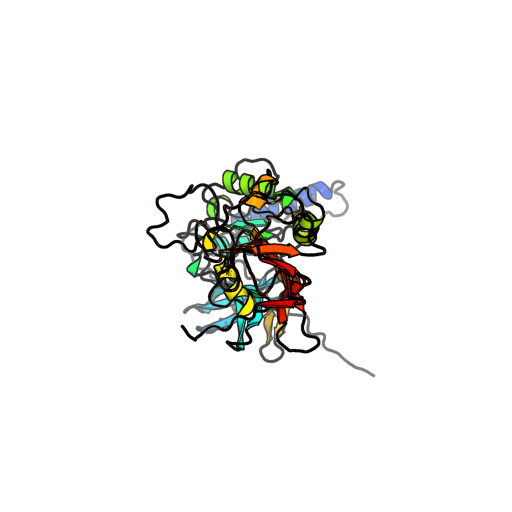16.063 1.00 36.50 181 ALA A C 1
ATOM 1399 O O . ALA A 1 181 ? -19.417 0.074 -16.704 1.00 36.50 181 ALA A O 1
ATOM 1400 N N . SER A 1 182 ? -20.129 -1.242 -15.044 1.00 35.88 182 SER A N 1
ATOM 1401 C CA . SER A 1 182 ? -21.223 -0.375 -14.586 1.00 35.88 182 SER A CA 1
ATOM 1402 C C . SER A 1 182 ? -20.813 0.732 -13.602 1.00 35.88 182 SER A C 1
ATOM 1404 O O . SER A 1 182 ? -21.544 1.705 -13.457 1.00 35.88 182 SER A O 1
ATOM 1406 N N . GLU A 1 183 ? -19.661 0.626 -12.931 1.00 42.00 183 GLU A N 1
ATOM 1407 C CA . GLU A 1 183 ? -19.197 1.603 -11.919 1.00 42.00 183 GLU A CA 1
ATOM 1408 C C . GLU A 1 183 ? -18.328 2.726 -12.514 1.00 42.00 183 GLU A C 1
ATOM 1410 O O . GLU A 1 183 ? -17.898 3.649 -11.821 1.00 42.00 183 GLU A O 1
ATOM 1415 N N . ALA A 1 184 ? -18.061 2.660 -13.820 1.00 44.62 184 ALA A N 1
ATOM 1416 C CA . ALA A 1 184 ? -17.281 3.657 -14.546 1.00 44.62 184 ALA A CA 1
ATOM 1417 C C . ALA A 1 184 ? -18.057 4.958 -14.837 1.00 44.62 184 ALA A C 1
ATOM 1419 O O . ALA A 1 184 ? -17.442 5.943 -15.224 1.00 44.62 184 ALA A O 1
ATOM 1420 N N . GLN A 1 185 ? -19.386 4.990 -14.663 1.00 36.31 185 GLN A N 1
ATOM 1421 C CA . GLN A 1 185 ? -20.209 6.115 -15.136 1.00 36.31 185 GLN A CA 1
ATOM 1422 C C . GLN A 1 185 ? -20.392 7.292 -14.163 1.00 36.31 185 GLN A C 1
ATOM 1424 O O . GLN A 1 185 ? -20.790 8.355 -14.625 1.00 36.31 185 GLN A O 1
ATOM 1429 N N . ASN A 1 186 ? -20.119 7.147 -12.860 1.00 36.56 186 ASN A N 1
ATOM 1430 C CA . ASN A 1 186 ? -20.495 8.164 -11.855 1.00 36.56 186 ASN A CA 1
ATOM 1431 C C . ASN A 1 186 ? -19.348 8.644 -10.955 1.00 36.56 186 ASN A C 1
ATOM 1433 O O . ASN A 1 186 ? -19.600 9.290 -9.941 1.00 36.56 186 ASN A O 1
ATOM 1437 N N . ASP A 1 187 ? -18.104 8.319 -11.292 1.00 41.53 187 ASP A N 1
ATOM 1438 C CA . ASP A 1 187 ? -16.949 8.711 -10.486 1.00 41.53 187 ASP A CA 1
ATOM 1439 C C . ASP A 1 187 ? -16.216 9.876 -11.147 1.00 41.53 187 ASP A C 1
ATOM 1441 O O . ASP A 1 187 ? -16.198 9.997 -12.372 1.00 41.53 187 ASP A O 1
ATOM 1445 N N . ASP A 1 188 ? -15.605 10.721 -10.326 1.00 42.91 188 ASP A N 1
ATOM 1446 C CA . ASP A 1 188 ? -14.709 11.783 -10.770 1.00 42.91 188 ASP A CA 1
ATOM 1447 C C . ASP A 1 188 ? -13.487 11.142 -11.457 1.00 42.91 188 ASP A C 1
ATOM 1449 O O . ASP A 1 188 ? -12.499 10.777 -10.818 1.00 42.91 188 ASP A O 1
ATOM 1453 N N . ASP A 1 189 ? -13.597 10.951 -12.774 1.00 47.03 189 ASP A N 1
ATOM 1454 C CA . ASP A 1 189 ? -12.655 10.294 -13.698 1.00 47.03 189 ASP A CA 1
ATOM 1455 C C . ASP A 1 189 ? -11.285 11.017 -13.801 1.00 47.03 189 ASP A C 1
ATOM 1457 O O . ASP A 1 189 ? -10.486 10.737 -14.699 1.00 47.03 189 ASP A O 1
ATOM 1461 N N . SER A 1 190 ? -11.030 11.971 -12.893 1.00 41.69 190 SER A N 1
ATOM 1462 C CA . SER A 1 190 ? -9.854 12.844 -12.798 1.00 41.69 190 SER A CA 1
ATOM 1463 C C . SER A 1 190 ? -8.785 12.362 -11.804 1.00 41.69 190 SER A C 1
ATOM 1465 O O . SER A 1 190 ? -7.669 12.881 -11.802 1.00 41.69 190 SER A O 1
ATOM 1467 N N . LYS A 1 191 ? -9.069 11.364 -10.947 1.00 49.56 191 LYS A N 1
ATOM 1468 C CA . LYS A 1 191 ? -8.080 10.841 -9.981 1.00 49.56 191 LYS A CA 1
ATOM 1469 C C . LYS A 1 191 ? -7.539 9.471 -10.393 1.00 49.56 191 LYS A C 1
ATOM 1471 O O . LYS A 1 191 ? -8.323 8.539 -10.584 1.00 49.56 191 LYS A O 1
ATOM 1476 N N . PRO A 1 192 ? -6.206 9.291 -10.475 1.00 55.88 192 PRO A N 1
ATOM 1477 C CA . PRO A 1 192 ? -5.641 7.983 -10.752 1.00 55.88 192 PRO A CA 1
ATOM 1478 C C . PRO A 1 192 ? -5.866 7.053 -9.554 1.00 55.88 192 PRO A C 1
ATOM 1480 O O . PRO A 1 192 ? -5.472 7.347 -8.427 1.00 55.88 192 PRO A O 1
ATOM 1483 N N . ASN A 1 193 ? -6.506 5.911 -9.796 1.00 72.44 193 ASN A N 1
ATOM 1484 C CA . ASN A 1 193 ? -6.787 4.920 -8.755 1.00 72.44 193 ASN A CA 1
ATOM 1485 C C . ASN A 1 193 ? -5.515 4.262 -8.217 1.00 72.44 193 ASN A C 1
ATOM 1487 O O . ASN A 1 193 ? -5.387 4.103 -7.015 1.00 72.44 193 ASN A O 1
ATOM 1491 N N . THR A 1 194 ? -4.574 3.887 -9.080 1.00 83.50 194 THR A N 1
ATOM 1492 C CA . THR A 1 194 ? -3.292 3.296 -8.682 1.00 83.50 194 THR A CA 1
ATOM 1493 C C . THR A 1 194 ? -2.207 3.866 -9.581 1.00 83.50 194 THR A C 1
ATOM 1495 O O . THR A 1 194 ? -2.392 3.938 -10.796 1.00 83.50 194 THR A O 1
ATOM 1498 N N . VAL A 1 195 ? -1.086 4.286 -8.991 1.00 88.44 195 VAL A N 1
ATOM 1499 C CA . VAL A 1 195 ? 0.043 4.876 -9.726 1.00 88.44 195 VAL A CA 1
ATOM 1500 C C . VAL A 1 195 ? 1.288 4.032 -9.511 1.00 88.44 195 VAL A C 1
ATOM 1502 O O . VAL A 1 195 ? 1.740 3.866 -8.383 1.00 88.44 195 VAL A O 1
ATOM 1505 N N . LEU A 1 196 ? 1.863 3.519 -10.592 1.00 92.00 196 LEU A N 1
ATOM 1506 C CA . LEU A 1 196 ? 3.126 2.793 -10.587 1.00 92.00 196 LEU A CA 1
ATOM 1507 C C . LEU A 1 196 ? 4.264 3.729 -11.004 1.00 92.00 196 LEU A C 1
ATOM 1509 O O . LEU A 1 196 ? 4.183 4.406 -12.025 1.00 92.00 196 LEU A O 1
ATOM 1513 N N . ILE A 1 197 ? 5.340 3.751 -10.229 1.00 94.00 197 ILE A N 1
ATOM 1514 C CA . ILE A 1 197 ? 6.520 4.585 -10.440 1.00 94.00 197 ILE A CA 1
ATOM 1515 C C . ILE A 1 197 ? 7.744 3.681 -10.523 1.00 94.00 197 ILE A C 1
ATOM 1517 O O . ILE A 1 197 ? 8.001 2.894 -9.617 1.00 94.00 197 ILE A O 1
ATOM 1521 N N . LEU A 1 198 ? 8.528 3.821 -11.586 1.00 93.81 198 LEU A N 1
ATOM 1522 C CA . LEU A 1 198 ? 9.855 3.223 -11.712 1.00 93.81 198 LEU A CA 1
ATOM 1523 C C . LEU A 1 198 ? 10.881 4.348 -11.593 1.00 93.81 198 LEU A C 1
ATOM 1525 O O . LEU A 1 198 ? 10.878 5.273 -12.410 1.00 93.81 198 LEU A O 1
ATOM 1529 N N . LYS A 1 199 ? 11.764 4.271 -10.594 1.00 93.44 199 LYS A N 1
ATOM 1530 C CA . LYS A 1 199 ? 12.788 5.288 -10.339 1.00 93.44 199 LYS A CA 1
ATOM 1531 C C . LYS A 1 199 ? 14.169 4.644 -10.325 1.00 93.44 199 LYS A C 1
ATOM 1533 O O . LYS A 1 199 ? 14.524 3.936 -9.394 1.00 93.44 199 LYS A O 1
ATOM 1538 N N . PHE A 1 200 ? 14.936 4.949 -11.366 1.00 90.38 200 PHE A N 1
ATOM 1539 C CA . PHE A 1 200 ? 16.337 4.564 -11.584 1.00 90.38 200 PHE A CA 1
ATOM 1540 C C . PHE A 1 200 ? 17.207 5.783 -11.915 1.00 90.38 200 PHE A C 1
ATOM 1542 O O . PHE A 1 200 ? 18.313 5.671 -12.441 1.00 90.38 200 PHE A O 1
ATOM 1549 N N . ASN A 1 201 ? 16.670 6.975 -11.657 1.00 88.50 201 ASN A N 1
ATOM 1550 C CA . ASN A 1 201 ? 17.375 8.233 -11.786 1.00 88.50 201 ASN A CA 1
ATOM 1551 C C . ASN A 1 201 ? 18.180 8.483 -10.508 1.00 88.50 201 ASN A C 1
ATOM 1553 O O . ASN A 1 201 ? 17.606 8.726 -9.449 1.00 88.50 201 ASN A O 1
ATOM 1557 N N . SER A 1 202 ? 19.505 8.448 -10.619 1.00 84.88 202 SER A N 1
ATOM 1558 C CA . SER A 1 202 ? 20.414 8.667 -9.485 1.00 84.88 202 SER A CA 1
ATOM 1559 C C . SER A 1 202 ? 20.686 10.148 -9.195 1.00 84.88 202 SER A C 1
ATOM 1561 O O . SER A 1 202 ? 21.360 10.489 -8.228 1.00 84.88 202 SER A O 1
ATOM 1563 N N . LYS A 1 203 ? 20.195 11.057 -10.045 1.00 87.75 203 LYS A N 1
ATOM 1564 C CA . LYS A 1 203 ? 20.528 12.489 -9.992 1.00 87.75 203 LYS A CA 1
ATOM 1565 C C . LYS A 1 203 ? 19.534 13.299 -9.173 1.00 87.75 203 LYS A C 1
ATOM 1567 O O . LYS A 1 203 ? 19.890 14.366 -8.677 1.00 87.75 203 LYS A O 1
ATOM 1572 N N . LYS A 1 204 ? 18.288 12.838 -9.090 1.00 91.00 204 LYS A N 1
ATOM 1573 C CA . LYS A 1 204 ? 17.184 13.549 -8.446 1.00 91.00 204 LYS A CA 1
ATOM 1574 C C . LYS A 1 204 ? 16.326 12.600 -7.621 1.00 91.00 204 LYS A C 1
ATOM 1576 O O . LYS A 1 204 ? 16.172 11.429 -7.969 1.00 91.00 204 LYS A O 1
ATOM 1581 N N . SER A 1 205 ? 15.750 13.124 -6.546 1.00 93.06 205 SER A N 1
ATOM 1582 C CA . SER A 1 205 ? 14.759 12.406 -5.748 1.00 93.06 205 SER A CA 1
ATOM 1583 C C . SER A 1 205 ? 13.430 12.286 -6.496 1.00 93.06 205 SER A C 1
ATOM 1585 O O . SER A 1 205 ? 13.191 12.975 -7.493 1.00 93.06 205 SER A O 1
ATOM 1587 N N . MET A 1 206 ? 12.544 11.412 -6.015 1.00 93.38 206 MET A N 1
ATOM 1588 C CA . MET A 1 206 ? 11.199 11.276 -6.580 1.00 93.38 206 MET A CA 1
ATOM 1589 C C . MET A 1 206 ? 10.431 12.596 -6.459 1.00 93.38 206 M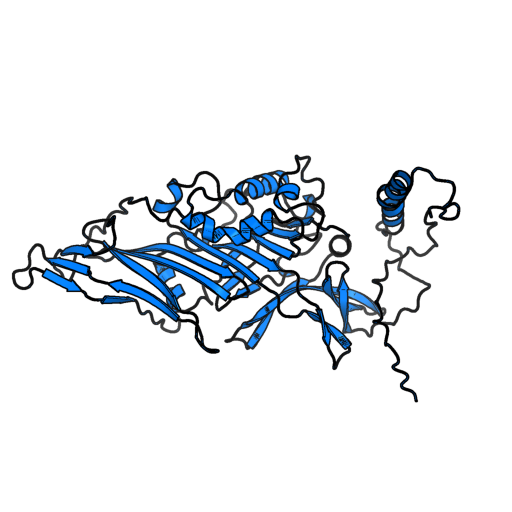ET A C 1
ATOM 1591 O O . MET A 1 206 ? 9.812 13.039 -7.425 1.00 93.38 206 MET A O 1
ATOM 1595 N N . LYS A 1 207 ? 10.556 13.271 -5.312 1.00 91.81 207 LYS A N 1
ATOM 1596 C CA . LYS A 1 207 ? 9.950 14.583 -5.073 1.00 91.81 207 LYS A CA 1
ATOM 1597 C C . LYS A 1 207 ? 10.464 15.653 -6.026 1.00 91.81 207 LYS A C 1
ATOM 1599 O O . LYS A 1 207 ? 9.668 16.403 -6.573 1.00 91.81 207 LYS A O 1
ATOM 1604 N N . GLU A 1 208 ? 11.769 15.701 -6.288 1.00 91.38 208 GLU A N 1
ATOM 1605 C CA . GLU A 1 208 ? 12.343 16.642 -7.258 1.00 91.38 208 GLU A CA 1
ATOM 1606 C C . GLU A 1 208 ? 11.856 16.350 -8.688 1.00 91.38 208 GLU A C 1
ATOM 1608 O O . GLU A 1 208 ? 11.580 17.277 -9.449 1.00 91.38 208 GLU A O 1
ATOM 1613 N N . LEU A 1 209 ? 11.742 15.072 -9.069 1.00 90.81 209 LEU A N 1
ATOM 1614 C CA . LEU A 1 209 ? 11.286 14.641 -10.399 1.00 90.81 209 LEU A CA 1
ATOM 1615 C C . LEU A 1 209 ? 9.790 14.890 -10.626 1.00 90.81 209 LEU A C 1
ATOM 1617 O O . LEU A 1 209 ? 9.387 15.186 -11.752 1.00 90.81 209 LEU A O 1
ATOM 1621 N N . VAL A 1 210 ? 8.977 14.802 -9.572 1.00 89.69 210 VAL A N 1
ATOM 1622 C CA . VAL A 1 210 ? 7.553 15.163 -9.604 1.00 89.69 210 VAL A CA 1
ATOM 1623 C C . VAL A 1 210 ? 7.363 16.674 -9.504 1.00 89.69 210 VAL A C 1
ATOM 1625 O O . VAL A 1 210 ? 6.548 17.225 -10.229 1.00 89.69 210 VAL A O 1
ATOM 1628 N N . GLY A 1 211 ? 8.136 17.375 -8.678 1.00 77.75 211 GLY A N 1
ATOM 1629 C CA . GLY A 1 211 ? 8.024 18.821 -8.469 1.00 77.75 211 GLY A CA 1
ATOM 1630 C C . GLY A 1 211 ? 8.627 19.685 -9.581 1.00 77.75 211 GLY A C 1
ATOM 1631 O O . GLY A 1 211 ? 8.621 20.906 -9.468 1.00 77.75 211 GLY A O 1
ATOM 1632 N N . THR A 1 212 ? 9.180 19.097 -10.648 1.00 68.75 212 THR A N 1
ATOM 1633 C CA . THR A 1 212 ? 9.750 19.892 -11.746 1.00 68.75 212 THR A CA 1
ATOM 1634 C C . THR A 1 212 ? 8.614 20.543 -12.553 1.00 68.75 212 THR A C 1
ATOM 1636 O O . THR A 1 212 ? 7.837 19.835 -13.194 1.00 68.75 212 THR A O 1
ATOM 1639 N N . ASP A 1 213 ? 8.514 21.878 -12.512 1.00 52.31 213 ASP A N 1
ATOM 1640 C CA . ASP A 1 213 ? 7.452 22.668 -13.159 1.00 52.31 213 ASP A CA 1
ATOM 1641 C C . ASP A 1 213 ? 7.237 22.283 -14.640 1.00 52.31 213 ASP A C 1
ATOM 1643 O O . ASP A 1 213 ? 8.186 22.151 -15.419 1.00 52.31 213 ASP A O 1
ATOM 1647 N N . SER A 1 214 ? 5.962 22.084 -15.000 1.00 53.56 214 SER A N 1
ATOM 1648 C CA . SER A 1 214 ? 5.393 21.750 -16.326 1.00 53.56 214 SER A CA 1
ATOM 1649 C C . SER A 1 214 ? 6.076 22.456 -17.535 1.00 53.56 214 SER A C 1
ATOM 1651 O O . SER A 1 214 ? 6.700 23.500 -17.402 1.00 53.56 214 SER A O 1
ATOM 1653 N N . ALA A 1 215 ? 6.068 21.978 -18.790 1.00 51.97 215 ALA A N 1
ATOM 1654 C CA . ALA A 1 215 ? 4.945 21.476 -19.581 1.00 51.97 215 ALA A CA 1
ATOM 1655 C C . ALA A 1 215 ? 4.862 19.940 -19.638 1.00 51.97 215 ALA A C 1
ATOM 1657 O O . ALA A 1 215 ? 5.685 19.261 -20.259 1.00 51.97 215 ALA A O 1
ATOM 1658 N N . ALA A 1 216 ? 3.838 19.448 -18.950 1.00 53.12 216 ALA A N 1
ATOM 1659 C CA . ALA A 1 216 ? 3.328 18.094 -18.793 1.00 53.12 216 ALA A CA 1
ATOM 1660 C C . ALA A 1 216 ? 4.219 16.993 -18.194 1.00 53.12 216 ALA A C 1
ATOM 1662 O O . ALA A 1 216 ? 3.614 16.066 -17.727 1.00 53.12 216 ALA A O 1
ATOM 1663 N N . THR A 1 217 ? 5.559 17.056 -18.149 1.00 61.22 217 THR A N 1
ATOM 1664 C CA . THR A 1 217 ? 6.471 16.319 -17.211 1.00 61.22 217 THR A CA 1
ATOM 1665 C C . THR A 1 217 ? 7.849 16.103 -17.835 1.00 61.22 217 THR A C 1
ATOM 1667 O O . THR A 1 217 ? 8.289 14.979 -18.113 1.00 61.22 217 THR A O 1
ATOM 1670 N N . LYS A 1 218 ? 8.566 17.188 -18.128 1.00 61.75 218 LYS A N 1
ATOM 1671 C CA . LYS A 1 218 ? 9.919 17.096 -18.696 1.00 61.75 218 LYS A CA 1
ATOM 1672 C C . LYS A 1 218 ? 10.819 16.224 -17.809 1.00 61.75 218 LYS A C 1
ATOM 1674 O O . LYS A 1 218 ? 11.214 16.635 -16.725 1.00 61.75 218 LYS A O 1
ATOM 1679 N N . GLY A 1 219 ? 11.168 15.036 -18.304 1.00 71.88 219 GLY A N 1
ATOM 1680 C CA . GLY A 1 219 ? 12.003 14.057 -17.602 1.00 71.88 219 GLY A CA 1
ATOM 1681 C C . GLY A 1 219 ? 11.297 12.744 -17.270 1.00 71.88 219 GLY A C 1
ATOM 1682 O O . GLY A 1 219 ? 11.992 11.763 -17.023 1.00 71.88 219 GLY A O 1
ATOM 1683 N N . TRP A 1 220 ? 9.960 12.685 -17.323 1.00 89.56 220 TRP A N 1
ATOM 1684 C CA . TRP A 1 220 ? 9.247 11.413 -17.199 1.00 89.56 220 TRP A CA 1
ATOM 1685 C C . TRP A 1 220 ? 9.295 10.677 -18.533 1.00 89.56 220 TRP A C 1
ATOM 1687 O O . TRP A 1 220 ? 8.843 11.167 -19.573 1.00 89.56 220 TRP A O 1
ATOM 1697 N N . VAL A 1 221 ? 9.854 9.478 -18.503 1.00 89.25 221 VAL A N 1
ATOM 1698 C CA . VAL A 1 221 ? 9.957 8.597 -19.655 1.00 89.25 221 VAL A CA 1
ATOM 1699 C C . VAL A 1 221 ? 8.550 8.139 -20.039 1.00 89.25 221 VAL A C 1
ATOM 1701 O O . VAL A 1 221 ? 7.838 7.570 -19.219 1.00 89.25 221 VAL A O 1
ATOM 1704 N N . LEU A 1 222 ? 8.155 8.401 -21.291 1.00 87.94 222 LEU A N 1
ATOM 1705 C CA . LEU A 1 222 ? 6.832 8.067 -21.841 1.00 87.94 222 LEU A CA 1
ATOM 1706 C C . LEU A 1 222 ? 5.636 8.691 -21.081 1.00 87.94 222 LEU A C 1
ATOM 1708 O O . LEU A 1 222 ? 4.533 8.159 -21.160 1.00 87.94 222 LEU A O 1
ATOM 1712 N N . GLY A 1 223 ? 5.814 9.840 -20.411 1.00 87.31 223 GLY A N 1
ATOM 1713 C CA . GLY A 1 223 ? 4.780 10.484 -19.578 1.00 87.31 223 GLY A CA 1
ATOM 1714 C C . GLY A 1 223 ? 3.389 10.578 -20.226 1.00 87.31 223 GLY A C 1
ATOM 1715 O O . GLY A 1 223 ? 2.448 9.978 -19.715 1.00 87.31 223 GLY A O 1
ATOM 1716 N N . ASN A 1 224 ? 3.270 11.230 -21.392 1.00 84.62 224 ASN A N 1
ATOM 1717 C CA . ASN A 1 224 ? 1.992 11.384 -22.119 1.00 84.62 224 ASN A CA 1
ATOM 1718 C C . ASN A 1 224 ? 1.397 10.066 -22.646 1.00 84.62 224 ASN A C 1
ATOM 1720 O O . ASN A 1 224 ? 0.230 10.019 -23.016 1.00 84.62 224 ASN A O 1
ATOM 1724 N N . ALA A 1 225 ? 2.205 9.014 -22.772 1.00 84.38 225 ALA A N 1
ATOM 1725 C CA . ALA A 1 225 ? 1.741 7.725 -23.276 1.00 84.38 225 ALA A CA 1
ATOM 1726 C C . ALA A 1 225 ? 1.297 6.786 -22.140 1.00 84.38 225 ALA A C 1
ATOM 1728 O O . ALA A 1 225 ? 0.510 5.866 -22.363 1.00 84.38 225 ALA A O 1
ATOM 1729 N N . LEU A 1 226 ? 1.791 7.029 -20.922 1.00 84.81 226 LEU A N 1
ATOM 1730 C CA . LEU A 1 226 ? 1.520 6.237 -19.721 1.00 84.81 226 LEU A CA 1
ATOM 1731 C C . LEU A 1 226 ? 0.485 6.884 -18.784 1.00 84.81 226 LEU A C 1
ATOM 1733 O O . LEU A 1 226 ? 0.102 6.286 -17.775 1.00 84.81 226 LEU A O 1
ATOM 1737 N N . ASN A 1 227 ? 0.040 8.100 -19.108 1.00 82.69 227 ASN A N 1
ATOM 1738 C CA . ASN A 1 227 ? -0.914 8.869 -18.317 1.00 82.69 227 ASN A CA 1
ATOM 1739 C C . ASN A 1 227 ? -1.845 9.666 -19.243 1.00 82.69 227 ASN A C 1
ATOM 1741 O O . ASN A 1 227 ? -1.376 10.276 -20.204 1.00 82.69 227 ASN A O 1
ATOM 1745 N N . LYS A 1 228 ? -3.147 9.678 -18.922 1.00 80.44 228 LYS A N 1
ATOM 1746 C CA . LYS A 1 228 ? -4.197 10.413 -19.656 1.00 80.44 228 LYS A CA 1
ATOM 1747 C C . LYS A 1 228 ? -3.974 11.925 -19.590 1.00 80.44 228 LYS A C 1
ATOM 1749 O O . LYS A 1 228 ? -3.909 12.579 -20.625 1.00 80.44 228 LYS A O 1
ATOM 1754 N N . ASP A 1 229 ? -3.809 12.445 -18.377 1.00 81.56 229 ASP A N 1
ATOM 1755 C CA . ASP A 1 229 ? -3.376 13.814 -18.122 1.00 81.56 229 ASP A CA 1
ATOM 1756 C C . ASP A 1 229 ? -2.218 13.779 -17.134 1.00 81.56 229 ASP A C 1
ATOM 1758 O O . ASP A 1 229 ? -2.344 13.405 -15.968 1.00 81.56 229 ASP A O 1
ATOM 1762 N N . VAL A 1 230 ? -1.043 14.135 -17.629 1.00 84.88 230 VAL A N 1
ATOM 1763 C CA . VAL A 1 230 ? 0.160 14.063 -16.823 1.00 84.88 230 VAL A CA 1
ATOM 1764 C C . VAL A 1 230 ? 0.231 15.193 -15.785 1.00 84.88 230 VAL A C 1
ATOM 1766 O O . VAL A 1 230 ? 0.789 15.003 -14.706 1.00 84.88 230 VAL A O 1
ATOM 1769 N N . SER A 1 231 ? -0.371 16.351 -16.067 1.00 84.81 231 SER A N 1
ATOM 1770 C CA . SER A 1 231 ? -0.394 17.484 -15.134 1.00 84.81 231 SER A CA 1
ATOM 1771 C C . SER A 1 231 ? -1.298 17.181 -13.938 1.00 84.81 231 SER A C 1
ATOM 1773 O O . SER A 1 231 ? -0.949 17.510 -12.803 1.00 84.81 231 SER A O 1
ATOM 1775 N N . GLU A 1 232 ? -2.424 16.499 -14.169 1.00 82.81 232 GLU A N 1
ATOM 1776 C CA . GLU A 1 232 ? -3.296 16.004 -13.096 1.00 82.81 232 GLU A CA 1
ATOM 1777 C C . GLU A 1 232 ? -2.577 14.974 -12.220 1.00 82.81 232 GLU A C 1
ATOM 1779 O O . GLU A 1 232 ? -2.587 15.096 -10.994 1.00 82.81 232 GLU A O 1
ATOM 1784 N N . VAL A 1 233 ? -1.876 14.011 -12.829 1.00 85.12 233 VAL A N 1
ATOM 1785 C CA . VAL A 1 233 ? -1.091 13.007 -12.090 1.00 85.12 233 VAL A CA 1
ATOM 1786 C C . VAL A 1 233 ? 0.047 13.660 -11.309 1.00 85.12 233 VAL A C 1
ATOM 1788 O O . VAL A 1 233 ? 0.299 13.292 -10.165 1.00 85.12 233 VAL A O 1
ATOM 1791 N N . GLN A 1 234 ? 0.722 14.656 -11.881 1.00 87.88 234 GLN A N 1
ATOM 1792 C CA . GLN A 1 234 ? 1.767 15.416 -11.198 1.00 87.88 234 GLN A CA 1
ATOM 1793 C C . GLN A 1 234 ? 1.215 16.165 -9.980 1.00 87.88 234 GLN A C 1
ATOM 1795 O O . GLN A 1 234 ? 1.802 16.096 -8.901 1.00 87.88 234 GLN A O 1
ATOM 1800 N N . LYS A 1 235 ? 0.082 16.862 -10.131 1.00 84.81 235 LYS A N 1
ATOM 1801 C CA . LYS A 1 235 ? -0.596 17.537 -9.016 1.00 84.81 235 LYS A CA 1
ATOM 1802 C C . LYS A 1 235 ? -0.984 16.532 -7.934 1.00 84.81 235 LYS A C 1
ATOM 1804 O O . LYS A 1 235 ? -0.676 16.755 -6.768 1.00 84.81 235 LYS A O 1
ATOM 1809 N N . TRP A 1 236 ? -1.575 15.408 -8.336 1.00 85.62 236 TRP A N 1
ATOM 1810 C CA . TRP A 1 236 ? -1.936 14.328 -7.427 1.00 85.62 236 TRP A CA 1
ATOM 1811 C C . TRP A 1 236 ? -0.720 13.795 -6.668 1.00 85.62 236 TRP A C 1
ATOM 1813 O O . TRP A 1 236 ? -0.794 13.668 -5.456 1.00 85.62 236 TRP A O 1
ATOM 1823 N N . LEU A 1 237 ? 0.415 13.552 -7.334 1.00 88.38 237 LEU A N 1
ATOM 1824 C CA . LEU A 1 237 ? 1.645 13.091 -6.680 1.00 88.38 237 LEU A CA 1
ATOM 1825 C C . LEU A 1 237 ? 2.234 14.135 -5.726 1.00 88.38 237 LEU A C 1
ATOM 1827 O O . LEU A 1 237 ? 2.686 13.773 -4.645 1.00 88.38 237 LEU A O 1
ATOM 1831 N N . ASN A 1 238 ? 2.214 15.419 -6.095 1.00 87.12 238 ASN A N 1
ATOM 1832 C CA . ASN A 1 238 ? 2.647 16.495 -5.200 1.00 87.12 238 ASN A CA 1
ATOM 1833 C C . ASN A 1 238 ? 1.791 16.552 -3.929 1.00 87.12 238 ASN A C 1
ATOM 1835 O O . ASN A 1 238 ? 2.328 16.794 -2.850 1.00 87.12 238 ASN A O 1
ATOM 1839 N N . ASP A 1 239 ? 0.486 16.301 -4.045 1.00 83.12 239 ASP A N 1
ATOM 1840 C CA . ASP A 1 239 ? -0.398 16.169 -2.888 1.00 83.12 239 ASP A CA 1
ATOM 1841 C C . ASP A 1 239 ? -0.135 14.858 -2.123 1.00 83.12 239 ASP A C 1
ATOM 1843 O O . ASP A 1 239 ? -0.064 14.855 -0.899 1.00 83.12 239 ASP A O 1
ATOM 1847 N N . TYR A 1 240 ? 0.105 13.751 -2.830 1.00 86.88 240 TYR A N 1
ATOM 1848 C CA . TYR A 1 240 ? 0.374 12.433 -2.244 1.00 86.88 240 TYR A CA 1
ATOM 1849 C C . TYR A 1 240 ? 1.686 12.366 -1.452 1.00 86.88 240 TYR A C 1
ATOM 1851 O O . TYR A 1 240 ? 1.832 11.549 -0.549 1.00 86.88 240 TYR A O 1
ATOM 1859 N N . PHE A 1 241 ? 2.662 13.203 -1.806 1.00 88.38 241 PHE A N 1
ATOM 1860 C CA . PHE A 1 241 ? 3.968 13.280 -1.146 1.00 88.38 241 PHE A CA 1
ATOM 1861 C C . PHE A 1 241 ? 3.990 14.237 0.047 1.00 88.38 241 PHE A C 1
ATOM 1863 O O . PHE A 1 241 ? 5.053 14.451 0.636 1.00 88.38 241 PHE A O 1
ATOM 1870 N N . LYS A 1 242 ? 2.853 14.840 0.404 1.00 83.75 242 LYS A N 1
ATOM 1871 C CA . LYS A 1 242 ? 2.753 15.634 1.626 1.00 83.75 242 LYS A CA 1
ATOM 1872 C C . LYS A 1 242 ? 2.814 14.719 2.842 1.00 83.75 242 LYS A C 1
ATOM 1874 O O . LYS A 1 242 ? 2.175 13.671 2.893 1.00 83.75 242 LYS A O 1
ATOM 1879 N N . THR A 1 243 ? 3.601 15.144 3.819 1.00 73.19 243 THR A N 1
ATOM 1880 C CA . THR A 1 243 ? 3.742 14.452 5.096 1.00 73.19 243 THR A CA 1
ATOM 1881 C C . THR A 1 243 ? 2.583 14.843 6.014 1.00 73.19 243 THR A C 1
ATOM 1883 O O . THR A 1 243 ? 2.242 16.025 6.044 1.00 73.19 243 THR A O 1
ATOM 1886 N N . PRO A 1 244 ? 1.996 13.899 6.766 1.00 73.88 244 PRO A N 1
ATOM 1887 C CA . PRO A 1 244 ? 1.062 14.222 7.842 1.00 73.88 244 PRO A CA 1
ATOM 1888 C C . PRO A 1 244 ? 1.726 15.074 8.936 1.00 73.88 244 PRO A C 1
ATOM 1890 O O . PRO A 1 244 ? 2.904 14.871 9.238 1.00 73.88 244 PRO A O 1
ATOM 1893 N N . ASP A 1 245 ? 0.975 16.001 9.532 1.00 69.75 245 ASP A N 1
ATOM 1894 C CA . ASP A 1 245 ? 1.483 16.888 10.592 1.00 69.75 245 ASP A CA 1
ATOM 1895 C C . ASP A 1 245 ? 1.584 16.188 11.961 1.00 69.75 245 ASP A C 1
ATOM 1897 O O . ASP A 1 245 ? 2.416 16.565 12.785 1.00 69.75 245 ASP A O 1
ATOM 1901 N N . ASP A 1 246 ? 0.766 15.159 12.201 1.00 74.44 246 ASP A N 1
ATOM 1902 C CA . ASP A 1 246 ? 0.782 14.378 13.441 1.00 74.44 246 ASP A CA 1
ATOM 1903 C C . ASP A 1 246 ? 2.029 13.478 13.533 1.00 74.44 246 ASP A C 1
ATOM 1905 O O . ASP A 1 246 ? 2.357 12.746 12.595 1.00 74.44 246 ASP A O 1
ATOM 1909 N N . GLU A 1 247 ? 2.735 13.514 14.668 1.00 73.19 247 GLU A N 1
ATOM 1910 C CA . GLU A 1 247 ? 4.012 12.808 14.843 1.00 73.19 247 GLU A CA 1
ATOM 1911 C C . GLU A 1 247 ? 3.867 11.277 14.898 1.00 73.19 247 GLU A C 1
ATOM 1913 O O . GLU A 1 247 ? 4.717 10.562 14.353 1.00 73.19 247 GLU A O 1
ATOM 1918 N N . GLU A 1 248 ? 2.801 10.755 15.515 1.00 72.69 248 GLU A N 1
ATOM 1919 C CA . GLU A 1 248 ? 2.565 9.307 15.610 1.00 72.69 248 GLU A CA 1
ATOM 1920 C C . GLU A 1 248 ? 2.237 8.717 14.241 1.00 72.69 248 GLU A C 1
ATOM 1922 O O . GLU A 1 248 ? 2.703 7.633 13.869 1.00 72.69 248 GLU A O 1
ATOM 1927 N N . VAL A 1 249 ? 1.462 9.468 13.467 1.00 74.19 249 VAL A N 1
ATOM 1928 C CA . VAL A 1 249 ? 1.085 9.143 12.101 1.00 74.19 249 VAL A CA 1
ATOM 1929 C C . VAL A 1 249 ? 2.293 9.264 11.193 1.00 74.19 249 VAL A C 1
ATOM 1931 O O . VAL A 1 249 ? 2.571 8.348 10.421 1.00 74.19 249 VAL A O 1
ATOM 1934 N N . LYS A 1 250 ? 3.068 10.344 11.314 1.00 81.12 250 LYS A N 1
ATOM 1935 C CA . LYS A 1 250 ? 4.282 10.572 10.529 1.00 81.12 250 LYS A CA 1
ATOM 1936 C C . LYS A 1 250 ? 5.251 9.390 10.625 1.00 81.12 250 LYS A C 1
ATOM 1938 O O . LYS A 1 250 ? 5.834 9.020 9.604 1.00 81.12 250 LYS A O 1
ATOM 1943 N N . ALA A 1 251 ? 5.361 8.741 11.788 1.00 86.50 251 ALA A N 1
ATOM 1944 C CA . ALA A 1 251 ? 6.195 7.551 11.964 1.00 86.50 251 ALA A CA 1
ATOM 1945 C C . ALA A 1 251 ? 5.811 6.383 11.027 1.00 86.50 251 ALA A C 1
ATOM 1947 O O . ALA A 1 251 ? 6.679 5.632 10.578 1.00 86.50 251 ALA A O 1
ATOM 1948 N N . LEU A 1 252 ? 4.529 6.239 10.660 1.00 88.75 252 LEU A N 1
ATOM 1949 C CA . LEU A 1 252 ? 4.077 5.245 9.671 1.00 88.75 252 LEU A CA 1
ATOM 1950 C C . LEU A 1 252 ? 4.580 5.559 8.251 1.00 88.75 252 LEU A C 1
ATOM 1952 O O . LEU A 1 252 ? 4.730 4.652 7.430 1.00 88.75 252 LEU A O 1
ATOM 1956 N N . TYR A 1 253 ? 4.861 6.831 7.960 1.00 91.25 253 TYR A N 1
ATOM 1957 C CA . TYR A 1 253 ? 5.281 7.324 6.646 1.00 91.25 253 TYR A CA 1
ATOM 1958 C C . TYR A 1 253 ? 6.794 7.526 6.538 1.00 91.25 253 TYR A C 1
ATOM 1960 O O . TYR A 1 253 ? 7.285 7.805 5.447 1.00 91.25 253 TYR A O 1
ATOM 1968 N N . ASP A 1 254 ? 7.570 7.361 7.612 1.00 92.44 254 ASP A N 1
ATOM 1969 C CA . ASP A 1 254 ? 8.999 7.698 7.618 1.00 92.44 254 ASP A CA 1
ATOM 1970 C C . ASP A 1 254 ? 9.788 6.985 6.503 1.00 92.44 254 ASP A C 1
ATOM 1972 O O . ASP A 1 254 ? 10.580 7.622 5.801 1.00 92.44 254 ASP A O 1
ATOM 1976 N N . LYS A 1 255 ? 9.537 5.687 6.259 1.00 95.00 255 LYS A N 1
ATOM 1977 C CA . LYS A 1 255 ? 10.176 4.958 5.145 1.00 95.00 255 LYS A CA 1
ATOM 1978 C C . LYS A 1 255 ? 9.769 5.525 3.784 1.00 95.00 255 LYS A C 1
ATOM 1980 O O . LYS A 1 255 ? 10.628 5.666 2.915 1.00 95.00 255 LYS A O 1
ATOM 1985 N N . PHE A 1 256 ? 8.494 5.858 3.601 1.00 95.50 256 PHE A N 1
ATOM 1986 C CA . PHE A 1 256 ? 7.986 6.455 2.367 1.00 95.50 256 PHE A CA 1
ATOM 1987 C C . PHE A 1 256 ? 8.622 7.817 2.102 1.00 95.50 256 PHE A C 1
ATOM 1989 O O . PHE A 1 256 ? 9.212 8.018 1.044 1.00 95.50 256 PHE A O 1
ATOM 1996 N N . ASN A 1 257 ? 8.584 8.705 3.093 1.00 93.56 257 ASN A N 1
ATOM 1997 C CA . ASN A 1 257 ? 9.145 10.050 3.015 1.00 93.56 257 ASN A CA 1
ATOM 1998 C C . ASN A 1 257 ? 10.648 10.001 2.729 1.00 93.56 257 ASN A C 1
ATOM 2000 O O . ASN A 1 257 ? 11.136 10.710 1.853 1.00 93.56 257 ASN A O 1
ATOM 2004 N N . THR A 1 258 ? 11.368 9.097 3.401 1.00 95.12 258 THR A N 1
ATOM 2005 C CA . THR A 1 258 ? 12.797 8.872 3.147 1.00 95.12 258 THR A CA 1
ATOM 2006 C C . THR A 1 258 ? 13.039 8.472 1.695 1.00 95.12 258 THR A C 1
ATOM 2008 O O . THR A 1 258 ? 13.893 9.049 1.035 1.00 95.12 258 THR A O 1
ATOM 2011 N N . VAL A 1 259 ? 12.273 7.513 1.168 1.00 95.31 259 VAL A N 1
ATOM 2012 C CA . VAL A 1 259 ? 12.423 7.038 -0.217 1.00 95.31 259 VAL A CA 1
ATOM 2013 C C . VAL A 1 259 ? 12.069 8.115 -1.244 1.00 95.31 259 VAL A C 1
ATOM 2015 O O . VAL A 1 259 ? 12.744 8.244 -2.264 1.00 95.31 259 VAL A O 1
ATOM 2018 N N . VAL A 1 260 ? 11.023 8.897 -0.986 1.00 94.31 260 VAL A N 1
ATOM 2019 C CA . VAL A 1 260 ? 10.578 9.979 -1.871 1.00 94.31 260 VAL A CA 1
ATOM 2020 C C . VAL A 1 260 ? 11.628 11.095 -1.969 1.00 94.31 260 VAL A C 1
ATOM 2022 O O . VAL A 1 260 ? 11.812 11.664 -3.050 1.00 94.31 260 VAL A O 1
ATOM 2025 N N . GLU A 1 261 ? 12.349 11.363 -0.879 1.00 94.38 261 GLU A N 1
ATOM 2026 C CA . GLU A 1 261 ? 13.418 12.368 -0.795 1.00 94.38 261 GLU A CA 1
ATOM 2027 C C . GLU A 1 261 ? 14.809 11.828 -1.190 1.00 94.38 261 GLU A C 1
ATOM 2029 O O . GLU A 1 261 ? 15.708 12.606 -1.520 1.00 94.38 261 GLU A O 1
ATOM 2034 N N . ASP A 1 262 ? 15.008 10.508 -1.224 1.00 94.81 262 ASP A N 1
ATOM 2035 C CA . ASP A 1 262 ? 16.309 9.899 -1.510 1.00 94.81 262 ASP A CA 1
ATOM 2036 C C . ASP A 1 262 ? 16.643 9.869 -3.018 1.00 94.81 262 ASP A C 1
ATOM 2038 O O . ASP A 1 262 ? 16.047 9.166 -3.848 1.00 94.81 262 ASP A O 1
ATOM 2042 N N . LYS A 1 263 ? 17.685 10.620 -3.386 1.00 93.75 263 LYS A N 1
ATOM 2043 C CA . LYS A 1 263 ? 18.229 10.676 -4.754 1.00 93.75 263 LYS A CA 1
ATOM 2044 C C . LYS A 1 263 ? 18.887 9.369 -5.186 1.00 93.75 263 LYS A C 1
ATOM 2046 O O . LYS A 1 263 ? 18.886 9.074 -6.378 1.00 93.75 263 LYS A O 1
ATOM 2051 N N . ASN A 1 264 ? 19.377 8.566 -4.247 1.00 91.12 264 ASN A N 1
ATOM 2052 C CA . ASN A 1 264 ? 20.088 7.318 -4.514 1.00 91.12 264 ASN A CA 1
ATOM 2053 C C . ASN A 1 264 ? 19.183 6.085 -4.480 1.00 91.12 264 ASN A C 1
ATOM 2055 O O . ASN A 1 264 ? 19.585 5.030 -4.969 1.00 91.12 264 ASN A O 1
ATOM 2059 N N . TRP A 1 265 ? 17.967 6.202 -3.942 1.00 93.62 265 TRP A N 1
ATOM 2060 C CA . TRP A 1 265 ? 17.029 5.085 -3.932 1.00 93.62 265 TRP A CA 1
ATOM 2061 C C . TRP A 1 265 ? 16.695 4.645 -5.359 1.00 93.62 265 TRP A C 1
ATOM 2063 O O . TRP A 1 265 ? 16.360 5.480 -6.193 1.00 93.62 265 TRP A O 1
ATOM 2073 N N . ASN A 1 266 ? 16.759 3.347 -5.647 1.00 90.44 266 ASN A N 1
ATOM 2074 C CA . ASN A 1 266 ? 16.355 2.794 -6.936 1.00 90.44 266 ASN A CA 1
ATOM 2075 C C . ASN A 1 266 ? 15.374 1.650 -6.717 1.00 90.44 266 ASN A C 1
ATOM 2077 O O . ASN A 1 266 ? 15.615 0.760 -5.896 1.00 90.44 266 ASN A O 1
ATOM 2081 N N . GLY A 1 267 ? 14.281 1.662 -7.468 1.00 92.94 267 GLY A N 1
ATOM 2082 C CA . GLY A 1 267 ? 13.245 0.660 -7.310 1.00 92.94 267 GLY A CA 1
ATOM 2083 C C . GLY A 1 267 ? 11.921 1.057 -7.933 1.00 92.94 267 GLY A C 1
ATOM 2084 O O . GLY A 1 267 ? 11.828 1.924 -8.809 1.00 92.94 267 GLY A O 1
ATOM 2085 N N . ILE A 1 268 ? 10.889 0.370 -7.465 1.00 93.50 268 ILE A N 1
ATOM 2086 C CA . ILE A 1 268 ? 9.528 0.470 -7.972 1.00 93.50 268 ILE A CA 1
ATOM 2087 C C . ILE A 1 268 ? 8.620 0.838 -6.813 1.00 93.50 268 ILE A C 1
ATOM 2089 O O . ILE A 1 268 ? 8.730 0.261 -5.736 1.00 93.50 268 ILE A O 1
ATOM 2093 N N . MET A 1 269 ? 7.733 1.798 -7.027 1.00 94.94 269 MET A N 1
ATOM 2094 C CA . MET A 1 269 ? 6.750 2.232 -6.046 1.00 94.94 269 MET A CA 1
ATOM 2095 C C . MET A 1 269 ? 5.360 2.135 -6.661 1.00 94.94 269 MET A C 1
ATOM 2097 O O . MET A 1 269 ? 5.118 2.697 -7.721 1.00 94.94 269 MET A O 1
ATOM 2101 N N . CYS A 1 270 ? 4.440 1.452 -5.999 1.00 93.25 270 CYS A N 1
ATOM 2102 C CA . CYS A 1 270 ? 3.028 1.463 -6.338 1.00 93.25 270 CYS A CA 1
ATOM 2103 C C . CYS A 1 270 ? 2.270 2.249 -5.273 1.00 93.25 270 CYS A C 1
ATOM 2105 O O . CYS A 1 270 ? 2.348 1.918 -4.095 1.00 93.25 270 CYS A O 1
ATOM 2107 N N . LEU A 1 271 ? 1.532 3.270 -5.685 1.00 92.38 271 LEU A N 1
ATOM 2108 C CA . LEU A 1 271 ? 0.745 4.136 -4.817 1.00 92.38 271 LEU A CA 1
ATOM 2109 C C . LEU A 1 271 ? -0.735 3.792 -4.943 1.00 92.38 271 LEU A C 1
ATOM 2111 O O . LEU A 1 271 ? -1.208 3.503 -6.045 1.00 92.38 271 LEU A O 1
ATOM 2115 N N . ASN A 1 272 ? -1.454 3.856 -3.825 1.00 87.19 272 ASN A N 1
ATOM 2116 C CA . ASN A 1 272 ? -2.886 3.569 -3.737 1.00 87.19 272 ASN A CA 1
ATOM 2117 C C . ASN A 1 272 ? -3.275 2.192 -4.327 1.00 87.19 272 ASN A C 1
ATOM 2119 O O . ASN A 1 272 ? -4.222 2.063 -5.107 1.00 87.19 272 ASN A O 1
ATOM 2123 N N . ALA A 1 273 ? -2.510 1.149 -3.993 1.00 87.00 273 ALA A N 1
ATOM 2124 C CA . ALA A 1 273 ? -2.743 -0.204 -4.497 1.00 87.00 273 ALA A CA 1
ATOM 2125 C C . ALA A 1 273 ? -3.940 -0.870 -3.799 1.00 87.00 273 ALA A C 1
ATOM 2127 O O . ALA A 1 273 ? -4.255 -0.586 -2.639 1.00 87.00 273 ALA A O 1
ATOM 2128 N N . THR A 1 274 ? -4.607 -1.787 -4.501 1.00 86.19 274 THR A N 1
ATOM 2129 C CA . THR A 1 274 ? -5.775 -2.489 -3.948 1.00 86.19 274 THR A CA 1
ATOM 2130 C C . THR A 1 274 ? -5.338 -3.690 -3.114 1.00 86.19 274 THR A C 1
ATOM 2132 O O . THR A 1 274 ? -4.372 -4.362 -3.461 1.00 86.19 274 THR A O 1
ATOM 2135 N N . ILE A 1 275 ? -6.062 -3.976 -2.034 1.00 87.50 275 ILE A N 1
ATOM 2136 C CA . ILE A 1 275 ? -5.847 -5.148 -1.180 1.00 87.50 275 ILE A CA 1
ATOM 2137 C C . ILE A 1 275 ? -6.794 -6.266 -1.626 1.00 87.50 275 ILE A C 1
ATOM 2139 O O . ILE A 1 275 ? -7.971 -6.011 -1.883 1.00 87.50 275 ILE A O 1
ATOM 2143 N N . ASP A 1 276 ? -6.301 -7.503 -1.707 1.00 85.06 276 ASP A N 1
ATOM 2144 C CA . ASP A 1 276 ? -7.168 -8.664 -1.901 1.00 85.06 276 ASP A CA 1
ATOM 2145 C C . ASP A 1 276 ? -7.804 -9.098 -0.580 1.00 85.06 276 ASP A C 1
ATOM 2147 O O . ASP A 1 276 ? -7.158 -9.703 0.276 1.00 85.06 276 ASP A O 1
ATOM 2151 N N . PHE A 1 277 ? -9.101 -8.846 -0.429 1.00 82.38 277 PHE A N 1
ATOM 2152 C CA . PHE A 1 277 ? -9.850 -9.265 0.752 1.00 82.38 277 PHE A CA 1
ATOM 2153 C C . PHE A 1 277 ? -10.025 -10.781 0.859 1.00 82.38 277 PHE A C 1
ATOM 2155 O O . PHE A 1 277 ? -10.277 -11.278 1.958 1.00 82.38 277 PHE A O 1
ATOM 2162 N N . LYS A 1 278 ? -9.908 -11.534 -0.245 1.00 79.56 278 LYS A N 1
ATOM 2163 C CA . LYS A 1 278 ? -10.109 -12.990 -0.242 1.00 79.56 278 LYS A CA 1
ATOM 2164 C C . LYS A 1 278 ? -8.995 -13.719 0.491 1.00 79.56 278 LYS A C 1
ATOM 2166 O O . LYS A 1 278 ? -9.295 -14.673 1.207 1.00 79.56 278 LYS A O 1
ATOM 2171 N N . ASP A 1 279 ? -7.771 -13.217 0.410 1.00 78.44 279 ASP A N 1
ATOM 2172 C CA . ASP A 1 279 ? -6.588 -13.906 0.933 1.00 78.44 279 ASP A CA 1
ATOM 2173 C C . ASP A 1 279 ? -6.013 -13.262 2.200 1.00 78.44 279 ASP A C 1
ATOM 2175 O O . ASP A 1 279 ? -4.972 -13.687 2.693 1.00 78.44 279 ASP A O 1
ATOM 2179 N N . LEU A 1 280 ? -6.712 -12.278 2.782 1.00 86.88 280 LEU A N 1
ATOM 2180 C CA . LEU A 1 280 ? -6.320 -11.702 4.068 1.00 86.88 280 LEU A CA 1
ATOM 2181 C C . LEU A 1 280 ? -6.258 -12.758 5.184 1.00 86.88 280 LEU A C 1
ATOM 2183 O O . LEU A 1 280 ? -7.098 -13.673 5.220 1.00 86.88 280 LEU A O 1
ATOM 2187 N N . PRO A 1 281 ? -5.359 -12.580 6.177 1.00 86.19 281 PRO A N 1
ATOM 2188 C CA . PRO A 1 281 ? -5.340 -13.417 7.367 1.00 86.19 281 PRO A CA 1
ATOM 2189 C C . PRO A 1 281 ? -6.721 -13.451 8.024 1.00 86.19 281 PRO A C 1
ATOM 2191 O O . PRO A 1 281 ? -7.364 -12.414 8.194 1.00 86.19 281 PRO A O 1
ATOM 2194 N N . SER A 1 282 ? -7.180 -14.641 8.422 1.00 85.06 282 SER A N 1
ATOM 2195 C CA . SER A 1 282 ? -8.558 -14.830 8.906 1.00 85.06 282 SER A CA 1
ATOM 2196 C C . SER A 1 282 ? -8.964 -13.839 10.010 1.00 85.06 282 SER A C 1
ATOM 2198 O O . SER A 1 282 ? -10.004 -13.207 9.860 1.00 85.06 282 SER A O 1
ATOM 2200 N N . PRO A 1 283 ? -8.170 -13.592 11.071 1.00 87.38 283 PRO A N 1
ATOM 2201 C CA . PRO A 1 283 ? -8.560 -12.611 12.088 1.00 87.38 283 PRO A CA 1
ATOM 2202 C C . PRO A 1 283 ? -8.768 -11.195 11.525 1.00 87.38 283 PRO A C 1
ATOM 2204 O O . PRO A 1 283 ? -9.721 -10.520 11.901 1.00 87.38 283 PRO A O 1
ATOM 2207 N N . VAL A 1 284 ? -7.927 -10.770 10.576 1.00 90.19 284 VAL A N 1
ATOM 2208 C CA . VAL A 1 284 ? -8.028 -9.459 9.916 1.00 90.19 284 VAL A CA 1
ATOM 2209 C C . VAL A 1 284 ? -9.298 -9.382 9.069 1.00 90.19 284 VAL A C 1
ATOM 2211 O O . VAL A 1 284 ? -10.049 -8.415 9.173 1.00 90.19 284 VAL A O 1
ATOM 2214 N N . LYS A 1 285 ? -9.592 -10.436 8.295 1.00 88.62 285 LYS A N 1
ATOM 2215 C CA . LYS A 1 285 ? -10.804 -10.525 7.468 1.00 88.62 285 LYS A CA 1
ATOM 2216 C C . LYS A 1 285 ? -12.085 -10.349 8.288 1.00 88.62 285 LYS A C 1
ATOM 2218 O O . LYS A 1 285 ? -13.054 -9.785 7.791 1.00 88.62 285 LYS A O 1
ATOM 2223 N N . ALA A 1 286 ? -12.113 -10.816 9.535 1.00 85.56 286 ALA A N 1
ATOM 2224 C CA . ALA A 1 286 ? -13.288 -10.653 10.391 1.00 85.56 286 ALA A CA 1
ATOM 2225 C C . ALA A 1 286 ? -13.496 -9.209 10.826 1.00 85.56 286 ALA A C 1
ATOM 2227 O O . ALA A 1 286 ? -14.618 -8.708 10.806 1.00 85.56 286 ALA A O 1
ATOM 2228 N N . VAL A 1 287 ? -12.403 -8.526 11.151 1.00 90.19 287 VAL A N 1
ATOM 2229 C CA . VAL A 1 287 ? -12.437 -7.119 11.536 1.00 90.19 287 VAL A CA 1
ATOM 2230 C C . VAL A 1 287 ? -12.844 -6.230 10.362 1.00 90.19 287 VAL A C 1
ATOM 2232 O O . VAL A 1 287 ? -13.595 -5.278 10.558 1.00 90.19 287 VAL A O 1
ATOM 2235 N N . CYS A 1 288 ? -12.476 -6.587 9.130 1.00 89.50 288 CYS A N 1
ATOM 2236 C CA . CYS A 1 288 ? -12.924 -5.893 7.920 1.00 89.50 288 CYS A CA 1
ATOM 2237 C C . CYS A 1 288 ? -14.455 -5.728 7.814 1.00 89.50 288 CYS A C 1
ATOM 2239 O O . CYS A 1 288 ? -14.911 -4.766 7.203 1.00 89.50 288 CYS A O 1
ATOM 2241 N N . GLY A 1 289 ? -15.260 -6.594 8.445 1.00 86.19 289 GLY A N 1
ATOM 2242 C CA . GLY A 1 289 ? -16.723 -6.462 8.461 1.00 86.19 289 GLY A CA 1
ATOM 2243 C C . GLY A 1 289 ? -17.255 -5.193 9.146 1.00 86.19 289 GLY A C 1
ATOM 2244 O O . GLY A 1 289 ? -18.405 -4.832 8.926 1.00 86.19 289 GLY A O 1
ATOM 2245 N N . GLY A 1 290 ? -16.437 -4.508 9.953 1.00 87.69 290 GLY A N 1
ATOM 2246 C CA . GLY A 1 290 ? -16.794 -3.241 10.605 1.00 87.69 290 GLY A CA 1
ATOM 2247 C C . GLY A 1 290 ? -16.299 -1.986 9.886 1.00 87.69 290 GLY A C 1
ATOM 2248 O O . GLY A 1 290 ? -16.404 -0.899 10.450 1.00 87.69 290 GLY A O 1
ATOM 2249 N N . MET A 1 291 ? -15.703 -2.112 8.697 1.00 88.25 291 MET A N 1
ATOM 2250 C CA . MET A 1 291 ? -15.179 -0.981 7.924 1.00 88.25 291 MET A CA 1
ATOM 2251 C C . MET A 1 291 ? -16.253 -0.393 7.000 1.00 88.25 291 MET A C 1
ATOM 2253 O O . MET A 1 291 ? -16.985 -1.130 6.340 1.00 88.25 291 MET A O 1
ATOM 2257 N N . LYS A 1 292 ? -16.313 0.939 6.896 1.00 85.06 292 LYS A N 1
ATOM 2258 C CA . LYS A 1 292 ? -17.203 1.643 5.959 1.00 85.06 292 LYS A CA 1
ATOM 2259 C C . LYS A 1 292 ? -16.552 1.768 4.587 1.00 85.06 292 LYS A C 1
ATOM 2261 O O . LYS A 1 292 ? -15.384 2.149 4.493 1.00 85.06 292 LYS A O 1
ATOM 2266 N N . ASP A 1 293 ? -17.312 1.473 3.532 1.00 78.69 293 ASP A N 1
ATOM 2267 C CA . ASP A 1 293 ? -16.859 1.521 2.135 1.00 78.69 293 ASP A CA 1
ATOM 2268 C C . ASP A 1 293 ? -15.478 0.881 1.946 1.00 78.69 293 ASP A C 1
ATOM 2270 O O . ASP A 1 293 ? -14.567 1.473 1.367 1.00 78.69 293 ASP A O 1
ATOM 2274 N N . ILE A 1 294 ? -15.301 -0.333 2.478 1.00 78.50 294 ILE A N 1
ATOM 2275 C CA . ILE A 1 294 ? -13.994 -0.995 2.590 1.00 78.50 294 ILE A CA 1
ATOM 2276 C C . ILE A 1 294 ? -13.214 -1.036 1.268 1.00 78.50 294 ILE A C 1
ATOM 2278 O O . ILE A 1 294 ? -12.015 -0.776 1.250 1.00 78.50 294 ILE A O 1
ATOM 2282 N N . LEU A 1 295 ? -13.900 -1.275 0.146 1.00 75.69 295 LEU A N 1
ATOM 2283 C CA . LEU A 1 295 ? -13.288 -1.316 -1.185 1.00 75.69 295 LEU A CA 1
ATOM 2284 C C . LEU A 1 295 ? -12.689 0.035 -1.605 1.00 75.69 295 LEU A C 1
ATOM 2286 O O . LEU A 1 295 ? -11.782 0.085 -2.435 1.00 75.69 295 LEU A O 1
ATOM 2290 N N . LYS A 1 296 ? -13.197 1.140 -1.058 1.00 75.38 296 LYS A N 1
ATOM 2291 C CA . LYS A 1 296 ? -12.717 2.498 -1.316 1.00 75.38 296 LYS A CA 1
ATOM 2292 C C . LYS A 1 296 ? -11.685 2.932 -0.279 1.00 75.38 296 LYS A C 1
ATOM 2294 O O . LYS A 1 296 ? -10.656 3.479 -0.661 1.00 75.38 296 LYS A O 1
ATOM 2299 N N . ASN A 1 297 ? -11.959 2.667 0.996 1.00 77.19 297 ASN A N 1
ATOM 2300 C CA . ASN A 1 297 ? -11.248 3.258 2.127 1.00 77.19 297 ASN A CA 1
ATOM 2301 C C . ASN A 1 297 ? -10.105 2.405 2.683 1.00 77.19 297 ASN A C 1
ATOM 2303 O O . ASN A 1 297 ? -9.271 2.952 3.396 1.00 77.19 297 ASN A O 1
ATOM 2307 N N . PHE A 1 298 ? -10.047 1.101 2.389 1.00 86.38 298 PHE A N 1
ATOM 2308 C CA . PHE A 1 298 ? -8.955 0.244 2.849 1.00 86.38 298 PHE A CA 1
ATOM 2309 C C . PHE A 1 298 ? -8.040 -0.145 1.688 1.00 86.38 298 PHE A C 1
ATOM 2311 O O . PHE A 1 298 ? -8.359 -1.018 0.876 1.00 86.38 298 PHE A O 1
ATOM 2318 N N . ARG A 1 299 ? -6.901 0.544 1.589 1.00 86.56 299 ARG A N 1
ATOM 2319 C CA . ARG A 1 299 ? -5.945 0.409 0.482 1.00 86.56 299 ARG A CA 1
ATOM 2320 C C . ARG A 1 299 ? -4.511 0.453 0.988 1.00 86.56 299 ARG A C 1
ATOM 2322 O O . ARG A 1 299 ? -4.232 0.917 2.094 1.00 86.56 299 ARG A O 1
ATOM 2329 N N . ALA A 1 300 ? -3.583 -0.023 0.165 1.00 90.62 300 ALA A N 1
ATOM 2330 C CA . ALA A 1 300 ? -2.174 0.244 0.402 1.00 90.62 300 ALA A CA 1
ATOM 2331 C C . ALA A 1 300 ? -1.853 1.661 -0.069 1.00 90.62 300 ALA A C 1
ATOM 2333 O O . ALA A 1 300 ? -1.906 1.935 -1.267 1.00 90.62 300 ALA A O 1
ATOM 2334 N N . HIS A 1 301 ? -1.498 2.547 0.860 1.00 90.75 301 HIS A N 1
ATOM 2335 C CA . HIS A 1 301 ? -1.014 3.884 0.533 1.00 90.75 301 HIS A CA 1
ATOM 2336 C C . HIS A 1 301 ? 0.180 3.789 -0.417 1.00 90.75 301 HIS A C 1
ATOM 2338 O O . HIS A 1 301 ? 0.230 4.396 -1.482 1.00 90.75 301 HIS A O 1
ATOM 2344 N N . HIS A 1 302 ? 1.151 2.957 -0.066 1.00 93.94 302 HIS A N 1
ATOM 2345 C CA . HIS A 1 302 ? 2.281 2.701 -0.936 1.00 93.94 302 HIS A CA 1
ATOM 2346 C C . HIS A 1 302 ? 2.806 1.284 -0.737 1.00 93.94 302 HIS A C 1
ATOM 2348 O O . HIS A 1 302 ? 2.687 0.708 0.346 1.00 93.94 302 HIS A O 1
ATOM 2354 N N . LEU A 1 303 ? 3.410 0.748 -1.789 1.00 95.38 303 LEU A N 1
ATOM 2355 C CA . LEU A 1 303 ? 4.166 -0.494 -1.806 1.00 95.38 303 LEU A CA 1
ATOM 2356 C C . LEU A 1 303 ? 5.449 -0.238 -2.583 1.00 95.38 303 LEU A C 1
ATOM 2358 O O . LEU A 1 303 ? 5.403 0.161 -3.744 1.00 95.38 303 LEU A O 1
ATOM 2362 N N . GLY A 1 304 ? 6.588 -0.469 -1.952 1.00 94.94 304 GLY A N 1
ATOM 2363 C CA . GLY A 1 304 ? 7.895 -0.336 -2.563 1.00 94.94 304 GLY A CA 1
ATOM 2364 C C . GLY A 1 304 ? 8.554 -1.688 -2.781 1.00 94.94 304 GLY A C 1
ATOM 2365 O O . GLY A 1 304 ? 8.558 -2.538 -1.890 1.00 94.94 304 GLY A O 1
ATOM 2366 N N . VAL A 1 305 ? 9.152 -1.855 -3.955 1.00 93.50 305 VAL A N 1
ATOM 2367 C CA . VAL A 1 305 ? 10.082 -2.933 -4.290 1.00 93.50 305 VAL A CA 1
ATOM 2368 C C . VAL A 1 305 ? 11.455 -2.300 -4.451 1.00 93.50 305 VAL A C 1
ATOM 2370 O O . VAL A 1 305 ? 11.676 -1.499 -5.363 1.00 93.50 305 VAL A O 1
ATOM 2373 N N . GLU A 1 306 ? 12.380 -2.630 -3.557 1.00 90.75 306 GLU A N 1
ATOM 2374 C CA . GLU A 1 306 ? 13.772 -2.210 -3.706 1.00 90.75 306 GLU A CA 1
ATOM 2375 C C . GLU A 1 306 ? 14.456 -3.047 -4.795 1.00 90.75 306 GLU A C 1
ATOM 2377 O O . GLU A 1 306 ? 14.125 -4.224 -4.996 1.00 90.75 306 GLU A O 1
ATOM 2382 N N . LEU A 1 307 ? 15.406 -2.435 -5.513 1.00 83.00 307 LEU A N 1
ATOM 2383 C CA . LEU A 1 307 ? 16.154 -3.124 -6.561 1.00 83.00 307 LEU A CA 1
ATOM 2384 C C . LEU A 1 307 ? 16.751 -4.430 -6.022 1.00 83.00 307 LEU A C 1
ATOM 2386 O O . LEU A 1 307 ? 17.448 -4.459 -5.007 1.00 83.00 307 LEU A O 1
ATOM 2390 N N . SER A 1 308 ? 16.435 -5.519 -6.713 1.00 81.94 308 SER A N 1
ATOM 2391 C CA . SER A 1 308 ? 16.802 -6.865 -6.290 1.00 81.94 308 SER A CA 1
ATOM 2392 C C . SER A 1 308 ? 18.161 -7.259 -6.840 1.00 81.94 308 SER A C 1
ATOM 2394 O O . SER A 1 308 ? 18.548 -6.858 -7.935 1.00 81.94 308 SER A O 1
ATOM 2396 N N . GLN A 1 309 ? 18.880 -8.071 -6.074 1.00 80.75 309 GLN A N 1
ATOM 2397 C CA . GLN A 1 309 ? 20.117 -8.681 -6.542 1.00 80.75 309 GLN A CA 1
ATOM 2398 C C . GLN A 1 309 ? 19.809 -9.744 -7.602 1.00 80.75 309 GLN A C 1
ATOM 2400 O O . GLN A 1 309 ? 18.724 -10.331 -7.613 1.00 80.75 309 GLN A O 1
ATOM 2405 N N . THR A 1 310 ? 20.770 -9.999 -8.483 1.00 83.00 310 THR A N 1
ATOM 2406 C CA . THR A 1 310 ? 20.688 -11.062 -9.489 1.00 83.00 310 THR A CA 1
ATOM 2407 C C . THR A 1 310 ? 21.850 -12.026 -9.305 1.00 83.00 310 THR A C 1
ATOM 2409 O O . THR A 1 310 ? 22.916 -11.623 -8.841 1.00 83.00 310 THR A O 1
ATOM 2412 N N . ASP A 1 311 ? 21.628 -13.295 -9.628 1.00 80.31 311 ASP A N 1
ATOM 2413 C CA . ASP A 1 311 ? 22.650 -14.340 -9.578 1.00 80.31 311 ASP A CA 1
ATOM 2414 C C . ASP A 1 311 ? 22.518 -15.252 -10.801 1.00 80.31 311 ASP A C 1
ATOM 2416 O O . ASP A 1 311 ? 21.438 -15.381 -11.383 1.00 80.31 311 ASP A O 1
ATOM 2420 N N . ALA A 1 312 ? 23.618 -15.877 -11.204 1.00 79.56 312 ALA A N 1
ATOM 2421 C CA . ALA A 1 312 ? 23.591 -16.900 -12.234 1.00 79.56 312 ALA A CA 1
ATOM 2422 C C . ALA A 1 312 ? 23.187 -18.233 -11.597 1.00 79.56 312 ALA A C 1
ATOM 2424 O O . ALA A 1 312 ? 23.827 -18.728 -10.664 1.00 79.56 312 ALA A O 1
ATOM 2425 N N . ASN A 1 313 ? 22.140 -18.860 -12.123 1.00 76.31 313 ASN A N 1
ATOM 2426 C CA . ASN A 1 313 ? 21.763 -20.202 -11.724 1.00 76.31 313 ASN A CA 1
ATOM 2427 C C . ASN A 1 313 ? 22.918 -21.162 -12.033 1.00 76.31 313 ASN A C 1
ATOM 2429 O O . ASN A 1 313 ? 23.286 -21.378 -13.186 1.00 76.31 313 ASN A O 1
ATOM 2433 N N . LYS A 1 314 ? 23.477 -21.781 -10.991 1.00 74.50 314 LYS A N 1
ATOM 2434 C CA . LYS A 1 314 ? 24.670 -22.635 -11.099 1.00 74.50 314 LYS A CA 1
ATOM 2435 C C . LYS A 1 314 ? 24.468 -23.882 -11.966 1.00 74.50 314 LYS A C 1
ATOM 2437 O O . LYS A 1 314 ? 25.451 -24.470 -12.404 1.00 74.50 314 LYS A O 1
ATOM 2442 N N . SER A 1 315 ? 23.226 -24.307 -12.188 1.00 71.56 315 SER A N 1
ATOM 2443 C CA . SER A 1 315 ? 22.894 -25.503 -12.969 1.00 71.56 315 SER A CA 1
ATOM 2444 C C . SER A 1 315 ? 22.550 -25.193 -14.422 1.00 71.56 315 SER A C 1
ATOM 2446 O O . SER A 1 315 ? 22.792 -26.031 -15.285 1.00 71.56 315 SER A O 1
ATOM 2448 N N . THR A 1 316 ? 21.984 -24.018 -14.703 1.00 71.62 316 THR A N 1
ATOM 2449 C CA . THR A 1 316 ? 21.517 -23.651 -16.052 1.00 71.62 316 THR A CA 1
ATOM 2450 C C . THR A 1 316 ? 22.318 -22.515 -16.688 1.00 71.62 316 THR A C 1
ATOM 2452 O O . THR A 1 316 ? 22.170 -22.272 -17.880 1.00 71.62 316 THR A O 1
ATOM 2455 N N . GLY A 1 317 ? 23.142 -21.804 -15.913 1.00 71.56 317 GLY A N 1
ATOM 2456 C CA . GLY A 1 317 ? 23.830 -20.578 -16.326 1.00 71.56 317 GLY A CA 1
ATOM 2457 C C . GLY A 1 317 ? 22.899 -19.376 -16.530 1.00 71.56 317 GLY A C 1
ATOM 2458 O O . GLY A 1 317 ? 23.369 -18.297 -16.875 1.00 71.56 317 GLY A O 1
ATOM 2459 N N . ALA A 1 318 ? 21.588 -19.544 -16.330 1.00 78.12 318 ALA A N 1
ATOM 2460 C CA . ALA A 1 318 ? 20.591 -18.506 -16.553 1.00 78.12 318 ALA A CA 1
ATOM 2461 C C . ALA A 1 318 ? 20.640 -17.448 -15.443 1.00 78.12 318 ALA A C 1
ATOM 2463 O O . ALA A 1 318 ? 20.726 -17.788 -14.265 1.00 78.12 318 ALA A O 1
ATOM 2464 N N . MET A 1 319 ? 20.528 -16.171 -15.802 1.00 80.94 319 MET A N 1
ATOM 2465 C CA . MET A 1 319 ? 20.404 -15.094 -14.819 1.00 80.94 319 MET A CA 1
ATOM 2466 C C . MET A 1 319 ? 19.034 -15.147 -14.140 1.00 80.94 319 MET A C 1
ATOM 2468 O O . MET A 1 319 ? 17.998 -15.190 -14.813 1.00 80.94 319 MET A O 1
ATOM 2472 N N . GLU A 1 320 ? 19.030 -15.106 -12.813 1.00 83.38 320 GLU A N 1
ATOM 2473 C CA . GLU A 1 320 ? 17.847 -15.136 -11.959 1.00 83.38 320 GLU A CA 1
ATOM 2474 C C . GLU A 1 320 ? 17.854 -13.959 -10.980 1.00 83.38 320 GLU A C 1
ATOM 2476 O O . GLU A 1 320 ? 18.897 -13.413 -10.623 1.00 83.38 320 GLU A O 1
ATOM 2481 N N . MET A 1 321 ? 16.663 -13.548 -10.547 1.00 84.00 321 MET A N 1
ATOM 2482 C CA . MET A 1 321 ? 16.491 -12.506 -9.539 1.00 84.00 321 MET A CA 1
ATOM 2483 C C . MET A 1 321 ? 16.382 -13.154 -8.163 1.00 84.00 321 MET A C 1
ATOM 2485 O O . MET A 1 321 ? 15.576 -14.063 -7.961 1.00 84.00 321 MET A O 1
ATOM 2489 N N . LEU A 1 322 ? 17.154 -12.653 -7.204 1.00 84.69 322 LEU A N 1
ATOM 2490 C CA . LEU A 1 322 ? 16.993 -13.007 -5.801 1.00 84.69 322 LEU A CA 1
ATOM 2491 C C . LEU A 1 322 ? 15.754 -12.323 -5.219 1.00 84.69 322 LEU A C 1
ATOM 2493 O O . LEU A 1 322 ? 15.259 -11.327 -5.743 1.00 84.69 322 LEU A O 1
ATOM 2497 N N . LYS A 1 323 ? 15.252 -12.853 -4.103 1.00 86.00 323 LYS A N 1
ATOM 2498 C CA . LYS A 1 323 ? 14.076 -12.309 -3.417 1.00 86.00 323 LYS A CA 1
ATOM 2499 C C . LYS A 1 323 ? 14.211 -10.795 -3.193 1.00 86.00 323 LYS A C 1
ATOM 2501 O O . LYS A 1 323 ? 15.198 -10.332 -2.622 1.00 86.00 323 LYS A O 1
ATOM 2506 N N . SER A 1 324 ? 13.188 -10.053 -3.603 1.00 89.81 324 SER A N 1
ATOM 2507 C CA . SER A 1 324 ? 13.124 -8.604 -3.449 1.00 89.81 324 SER A CA 1
ATOM 2508 C C . SER A 1 324 ? 12.871 -8.199 -2.010 1.00 89.81 324 SER A C 1
ATOM 2510 O O . SER A 1 324 ? 12.172 -8.892 -1.264 1.00 89.81 324 SER A O 1
ATOM 2512 N N . ASN A 1 325 ? 13.389 -7.028 -1.646 1.00 90.75 325 ASN A N 1
ATOM 2513 C CA . ASN A 1 325 ? 13.046 -6.402 -0.386 1.00 90.75 325 ASN A CA 1
ATOM 2514 C C . ASN A 1 325 ? 11.836 -5.478 -0.561 1.00 90.75 325 ASN A C 1
ATOM 2516 O O . ASN A 1 325 ? 11.867 -4.555 -1.375 1.00 90.75 325 ASN A O 1
ATOM 2520 N N . LEU A 1 326 ? 10.771 -5.749 0.191 1.00 93.50 326 LEU A N 1
ATOM 2521 C CA . LEU A 1 326 ? 9.492 -5.057 0.076 1.00 93.50 326 LEU A CA 1
ATOM 2522 C C . LEU A 1 326 ? 9.228 -4.167 1.292 1.00 93.50 326 LEU A C 1
ATOM 2524 O O . LEU A 1 326 ? 9.608 -4.490 2.418 1.00 93.50 326 LEU A O 1
ATOM 2528 N N . PHE A 1 327 ? 8.531 -3.061 1.085 1.00 96.38 327 PHE A N 1
ATOM 2529 C CA . PHE A 1 327 ? 7.996 -2.233 2.163 1.00 96.38 327 PHE A CA 1
ATOM 2530 C C . PHE A 1 327 ? 6.667 -1.623 1.736 1.00 96.38 327 PHE A C 1
ATOM 2532 O O . PHE A 1 327 ? 6.333 -1.623 0.554 1.00 96.38 327 PHE A O 1
ATOM 2539 N N . GLY A 1 328 ? 5.896 -1.104 2.680 1.00 95.69 328 GLY A N 1
ATOM 2540 C CA . GLY A 1 328 ? 4.634 -0.461 2.352 1.00 95.69 328 GLY A CA 1
ATOM 2541 C C . GLY A 1 328 ? 3.779 -0.168 3.564 1.00 95.69 328 GLY A C 1
ATOM 2542 O O . GLY A 1 328 ? 4.105 -0.565 4.678 1.00 95.69 328 GLY A O 1
ATOM 2543 N N . LEU A 1 329 ? 2.661 0.503 3.328 1.00 95.00 329 LEU A N 1
ATOM 2544 C CA . LEU A 1 329 ? 1.695 0.853 4.360 1.00 95.00 329 LEU A CA 1
ATOM 2545 C C . LEU A 1 329 ? 0.291 0.570 3.838 1.00 95.00 329 LEU A C 1
ATOM 2547 O O . LEU A 1 329 ? -0.138 1.189 2.866 1.00 95.00 329 LEU A O 1
ATOM 2551 N N . ALA A 1 330 ? -0.414 -0.357 4.484 1.00 93.31 330 ALA A N 1
ATOM 2552 C CA . ALA A 1 330 ? -1.849 -0.540 4.314 1.00 93.31 330 ALA A CA 1
ATOM 2553 C C . ALA A 1 330 ? -2.576 0.205 5.425 1.00 93.31 330 ALA A C 1
ATOM 2555 O O . ALA A 1 330 ? -2.245 0.026 6.596 1.00 93.31 330 ALA A O 1
ATOM 2556 N N . LEU A 1 331 ? -3.544 1.040 5.060 1.00 89.88 331 LEU A N 1
ATOM 2557 C CA . LEU A 1 331 ? -4.277 1.843 6.026 1.00 89.88 331 LEU A CA 1
ATOM 2558 C C . LEU A 1 331 ? -5.761 1.911 5.682 1.00 89.88 331 LEU A C 1
ATOM 2560 O O . LEU A 1 331 ? -6.151 1.962 4.513 1.00 89.88 331 LEU A O 1
ATOM 2564 N N . TYR A 1 332 ? -6.567 1.894 6.731 1.00 88.81 332 TYR A N 1
ATOM 2565 C CA . TYR A 1 332 ? -7.969 2.260 6.741 1.00 88.81 332 TYR A CA 1
ATOM 2566 C C . TYR A 1 332 ? -8.168 3.252 7.878 1.00 88.81 332 TYR A C 1
ATOM 2568 O O . TYR A 1 332 ? -7.766 2.963 9.005 1.00 88.81 332 TYR A O 1
ATOM 2576 N N . ASP A 1 333 ? -8.857 4.348 7.580 1.00 84.06 333 ASP A N 1
ATOM 2577 C CA . ASP A 1 333 ? -9.293 5.352 8.543 1.00 84.06 333 ASP A CA 1
ATOM 2578 C C . ASP A 1 333 ? -10.775 5.654 8.288 1.00 84.06 333 ASP A C 1
ATOM 2580 O O . ASP A 1 333 ? -11.196 5.846 7.142 1.00 84.06 333 ASP A O 1
ATOM 2584 N N . ASP A 1 334 ? -11.586 5.654 9.344 1.00 82.00 334 ASP A N 1
ATOM 2585 C CA . ASP A 1 334 ? -12.994 6.064 9.303 1.00 82.00 334 ASP A CA 1
ATOM 2586 C C . ASP A 1 334 ? -13.103 7.578 9.054 1.00 82.00 334 ASP A C 1
ATOM 2588 O O . ASP A 1 334 ? -12.233 8.350 9.448 1.00 82.00 334 ASP A O 1
ATOM 2592 N N . ASP A 1 335 ? -14.185 8.033 8.421 1.00 67.06 335 ASP A N 1
ATOM 2593 C CA . ASP A 1 335 ? -14.388 9.443 8.058 1.00 67.06 335 ASP A CA 1
ATOM 2594 C C . ASP A 1 335 ? -14.375 10.379 9.277 1.00 67.06 335 ASP A C 1
ATOM 2596 O O . ASP A 1 335 ? -13.932 11.519 9.160 1.00 67.06 335 ASP A O 1
ATOM 2600 N N . SER A 1 336 ? -14.769 9.884 10.460 1.00 59.59 336 SER A N 1
ATOM 2601 C CA . SER A 1 336 ? -14.668 10.627 11.728 1.00 59.59 336 SER A CA 1
ATOM 2602 C C . SER A 1 336 ? -13.224 10.930 12.152 1.00 59.59 336 SER A C 1
ATOM 2604 O O . SER A 1 336 ? -13.021 11.710 13.070 1.00 59.59 336 SER A O 1
ATOM 2606 N N . ILE A 1 337 ? -12.234 10.292 11.522 1.00 54.19 337 ILE A N 1
ATOM 2607 C CA . ILE A 1 337 ? -10.796 10.521 11.723 1.00 54.19 337 ILE A CA 1
ATOM 2608 C C . ILE A 1 337 ? -10.218 11.392 10.590 1.00 54.19 337 ILE A C 1
ATOM 2610 O O . ILE A 1 337 ? -9.222 12.079 10.780 1.00 54.19 337 ILE A O 1
ATOM 2614 N N . LYS A 1 338 ? -10.860 11.443 9.413 1.00 52.53 338 LYS A N 1
ATOM 2615 C CA . LYS A 1 338 ? -10.330 12.125 8.215 1.00 52.53 338 LYS A CA 1
ATOM 2616 C C . LYS A 1 338 ? -10.380 13.661 8.273 1.00 52.53 338 LYS A C 1
ATOM 2618 O O . LYS A 1 338 ? -9.715 14.312 7.469 1.00 52.53 338 LYS A O 1
ATOM 2623 N N . SER A 1 339 ? -11.163 14.269 9.169 1.00 39.88 339 SER A N 1
ATOM 2624 C CA . SER A 1 339 ? -11.397 15.728 9.191 1.00 39.88 339 SER A CA 1
ATOM 2625 C C . SER A 1 339 ? -10.236 16.584 9.717 1.00 39.88 339 SER A C 1
ATOM 2627 O O . SER A 1 339 ? -10.269 17.799 9.533 1.00 39.88 339 SER A O 1
ATOM 2629 N N . THR A 1 340 ? -9.196 15.993 10.308 1.00 38.16 340 THR A N 1
ATOM 2630 C CA . THR A 1 340 ? -7.971 16.684 10.770 1.00 38.16 340 THR A CA 1
ATOM 2631 C C . THR A 1 340 ? -6.876 16.792 9.700 1.00 38.16 340 THR A C 1
ATOM 2633 O O . THR A 1 340 ? -5.811 17.339 9.958 1.00 38.16 340 THR A O 1
ATOM 2636 N N . LEU A 1 341 ? -7.126 16.305 8.479 1.00 47.91 341 LEU A N 1
ATOM 2637 C CA . LEU A 1 341 ? -6.075 15.938 7.522 1.00 47.91 341 LEU A CA 1
ATOM 2638 C C . LEU A 1 341 ? -6.235 16.618 6.160 1.00 47.91 341 LEU A C 1
ATOM 2640 O O . LEU A 1 341 ? -6.307 15.974 5.111 1.00 47.91 341 LEU A O 1
ATOM 2644 N N . GLN A 1 342 ? -6.280 17.950 6.143 1.00 37.00 342 GLN A N 1
ATOM 2645 C CA . GLN A 1 342 ? -6.161 18.683 4.882 1.00 37.00 342 GLN A CA 1
ATOM 2646 C C . GLN A 1 342 ? -4.714 18.627 4.370 1.00 37.00 342 GLN A C 1
ATOM 2648 O O . GLN A 1 342 ? -3.907 19.492 4.689 1.00 37.00 342 GLN A O 1
ATOM 2653 N N . GLY A 1 343 ? -4.390 17.649 3.517 1.00 40.25 343 GLY A N 1
ATOM 2654 C CA . GLY A 1 343 ? -3.189 17.745 2.681 1.00 40.25 343 GLY A CA 1
ATOM 2655 C C . GLY A 1 343 ? -2.589 16.448 2.157 1.00 40.25 343 GLY A C 1
ATOM 2656 O O . GLY A 1 343 ? -2.037 16.487 1.067 1.00 40.25 343 GLY A O 1
ATOM 2657 N N . ALA A 1 344 ? -2.707 15.323 2.855 1.00 38.41 344 ALA A N 1
ATOM 2658 C CA . ALA A 1 344 ? -2.190 14.031 2.397 1.00 38.41 344 ALA A CA 1
ATOM 2659 C C . ALA A 1 344 ? -3.352 13.119 1.957 1.00 38.41 344 ALA A C 1
ATOM 2661 O O . ALA A 1 344 ? -4.497 13.335 2.354 1.00 38.41 344 ALA A O 1
ATOM 2662 N N . GLY A 1 345 ? -3.089 12.098 1.129 1.00 40.22 345 GLY A N 1
ATOM 2663 C CA . GLY A 1 345 ? -4.027 10.979 0.925 1.00 40.22 345 GLY A CA 1
ATOM 2664 C C . GLY A 1 345 ? -4.468 10.345 2.260 1.00 40.22 345 GLY A C 1
ATOM 2665 O O . GLY A 1 345 ? -3.953 10.750 3.299 1.00 40.22 345 GLY A O 1
ATOM 2666 N N . PRO A 1 346 ? -5.425 9.388 2.260 1.00 36.22 346 PRO A N 1
ATOM 2667 C CA . PRO A 1 346 ? -6.115 8.934 3.473 1.00 36.22 346 PRO A CA 1
ATOM 2668 C C . PRO A 1 346 ? -5.107 8.689 4.593 1.00 36.22 346 PRO A C 1
ATOM 2670 O O . PRO A 1 346 ? -4.115 7.984 4.404 1.00 36.22 346 PRO A O 1
ATOM 2673 N N . SER A 1 347 ? -5.328 9.412 5.681 1.00 42.97 347 SER A N 1
ATOM 2674 C CA . SER A 1 347 ? -4.399 9.575 6.783 1.00 42.97 347 SER A CA 1
ATOM 2675 C C . SER A 1 347 ? -5.151 9.301 8.091 1.00 42.97 347 SER A C 1
ATOM 2677 O O . SER A 1 347 ? -6.371 9.501 8.150 1.00 42.97 347 SER A O 1
ATOM 2679 N N . PRO A 1 348 ? -4.429 8.896 9.141 1.00 38.03 348 PRO A N 1
ATOM 2680 C CA . PRO A 1 348 ? -4.875 8.958 10.522 1.00 38.03 348 PRO A CA 1
ATOM 2681 C C . PRO A 1 348 ? -4.462 10.270 11.204 1.00 38.03 348 PRO A C 1
ATOM 2683 O O . PRO A 1 348 ? -3.473 10.885 10.821 1.00 38.03 348 PRO A O 1
ATOM 2686 N N . ASP A 1 349 ? -5.237 10.670 12.209 1.00 35.19 349 ASP A N 1
ATOM 2687 C CA . ASP A 1 349 ? -4.825 11.395 13.416 1.00 35.19 349 ASP A CA 1
ATOM 2688 C C . ASP A 1 349 ? -5.374 10.550 14.577 1.00 35.19 349 ASP A C 1
ATOM 2690 O O . ASP A 1 349 ? -6.555 10.189 14.607 1.00 35.19 349 ASP A O 1
ATOM 2694 N N . LEU A 1 350 ? -4.485 10.098 15.456 1.00 46.09 350 LEU A N 1
ATOM 2695 C CA . LEU A 1 350 ? -4.709 8.960 16.348 1.00 46.09 350 LEU A CA 1
ATOM 2696 C C . LEU A 1 350 ? -5.208 9.353 17.746 1.00 46.09 350 LEU A C 1
ATOM 2698 O O . LEU A 1 350 ? -5.599 8.464 18.514 1.00 46.09 350 LEU A O 1
ATOM 2702 N N . ALA A 1 351 ? -5.288 10.648 18.070 1.00 35.38 351 ALA A N 1
ATOM 2703 C CA . ALA A 1 351 ? -5.566 11.091 19.439 1.00 35.38 351 ALA A CA 1
ATOM 2704 C C . ALA A 1 351 ? -6.767 12.031 19.605 1.00 35.38 351 ALA A C 1
ATOM 2706 O O . ALA A 1 351 ? -7.307 12.126 20.710 1.00 35.38 351 ALA A O 1
ATOM 2707 N N . THR A 1 352 ? -7.262 12.678 18.551 1.00 38.47 352 THR A N 1
ATOM 2708 C CA . THR A 1 352 ? -8.417 13.573 18.690 1.00 38.47 352 THR A CA 1
ATOM 2709 C C . THR A 1 352 ? -9.350 13.456 17.506 1.00 38.47 352 THR A C 1
ATOM 2711 O O . THR A 1 352 ? -9.059 14.027 16.472 1.00 38.47 352 THR A O 1
ATOM 2714 N N . MET A 1 353 ? -10.466 12.733 17.677 1.00 35.06 353 MET A N 1
ATOM 2715 C CA . MET A 1 353 ? -11.804 13.052 17.143 1.00 35.06 353 MET A CA 1
ATOM 2716 C C . MET A 1 353 ? -12.821 12.031 17.685 1.00 35.06 353 MET A C 1
ATOM 2718 O O . MET A 1 353 ? -13.051 10.954 17.134 1.00 35.06 353 MET A O 1
ATOM 2722 N N . VAL A 1 354 ? -13.435 12.398 18.813 1.00 43.34 354 VAL A N 1
ATOM 2723 C CA . VAL A 1 354 ? -14.723 11.866 19.271 1.00 43.34 354 VAL A CA 1
ATOM 2724 C C . VAL A 1 354 ? -15.782 12.574 18.432 1.00 43.34 354 VAL A C 1
ATOM 2726 O O . VAL A 1 354 ? -16.218 13.668 18.777 1.00 43.34 354 VAL A O 1
ATOM 2729 N N . GLN A 1 355 ? -16.138 12.016 17.277 1.00 40.41 355 GLN A N 1
ATOM 2730 C CA . GLN A 1 355 ? -17.428 12.347 16.681 1.00 40.41 355 GLN A CA 1
ATOM 2731 C C . GLN A 1 355 ? -18.363 11.160 16.848 1.00 40.41 355 GLN A C 1
ATOM 2733 O O . GLN A 1 355 ? -18.119 10.073 16.315 1.00 40.41 355 GLN A O 1
ATOM 2738 N N . ASP A 1 356 ? -19.404 11.417 17.639 1.00 45.72 356 ASP A N 1
ATOM 2739 C CA . ASP A 1 356 ? -20.490 10.517 17.991 1.00 45.72 356 ASP A CA 1
ATOM 2740 C C . ASP A 1 356 ? -21.125 9.939 16.730 1.00 45.72 356 ASP A C 1
ATOM 2742 O O . ASP A 1 356 ? -21.914 10.581 16.035 1.00 45.72 356 ASP A O 1
ATOM 2746 N N . ASP A 1 357 ? -20.789 8.692 16.427 1.00 48.34 357 ASP A N 1
ATOM 2747 C CA . ASP A 1 357 ? -21.560 7.922 15.472 1.00 48.34 357 ASP A CA 1
ATOM 2748 C C . ASP A 1 357 ? -22.799 7.437 16.243 1.00 48.34 357 ASP A C 1
ATOM 2750 O O . ASP A 1 357 ? -22.627 6.661 17.186 1.00 48.34 357 ASP A O 1
ATOM 2754 N N . PRO A 1 358 ? -24.031 7.881 15.921 1.00 50.12 358 PRO A N 1
ATOM 2755 C CA . PRO A 1 358 ? -25.179 7.708 16.802 1.00 50.12 358 PRO A CA 1
ATOM 2756 C C . PRO A 1 358 ? -25.332 6.244 17.209 1.00 50.12 358 PRO A C 1
ATOM 2758 O O . PRO A 1 358 ? -25.371 5.334 16.368 1.00 50.12 358 PRO A O 1
ATOM 2761 N N . ALA A 1 359 ? -25.366 6.020 18.523 1.00 54.41 359 ALA A N 1
ATOM 2762 C CA . ALA A 1 359 ? -25.516 4.693 19.084 1.00 54.41 359 ALA A CA 1
ATOM 2763 C C . ALA A 1 359 ? -26.836 4.075 18.587 1.00 54.41 359 ALA A C 1
ATOM 2765 O O . ALA A 1 359 ? -27.842 4.794 18.507 1.00 54.41 359 ALA A O 1
ATOM 2766 N N . PRO A 1 360 ? -26.867 2.766 18.276 1.00 56.94 360 PRO A N 1
ATOM 2767 C CA . PRO A 1 360 ? -28.028 2.117 17.676 1.00 56.94 360 PRO A CA 1
ATOM 2768 C C . PRO A 1 360 ? -29.333 2.458 18.411 1.00 56.94 360 PRO A C 1
ATOM 2770 O O . PRO A 1 360 ? -29.365 2.551 19.642 1.00 56.94 360 PRO A O 1
ATOM 2773 N N . ALA A 1 361 ? -30.406 2.697 17.652 1.00 54.75 361 ALA A N 1
ATOM 2774 C CA . ALA A 1 361 ? -31.712 3.073 18.202 1.00 54.75 361 ALA A CA 1
ATOM 2775 C C . ALA A 1 361 ? -32.338 1.950 19.058 1.00 54.75 361 ALA A C 1
ATOM 2777 O O . ALA A 1 361 ? -33.100 2.238 19.980 1.00 54.75 361 ALA A O 1
ATOM 2778 N N . ASP A 1 362 ? -31.937 0.699 18.814 1.00 60.03 362 ASP A N 1
ATOM 2779 C CA . ASP A 1 362 ? -32.449 -0.502 19.474 1.00 60.03 362 ASP A CA 1
ATOM 2780 C C . ASP A 1 362 ? -31.422 -1.127 20.437 1.00 60.03 362 ASP A C 1
ATOM 2782 O O . ASP A 1 362 ? -30.262 -0.719 20.495 1.00 60.03 362 ASP A O 1
ATOM 2786 N N . LYS A 1 363 ? -31.814 -2.195 21.158 1.00 57.41 363 LYS A N 1
ATOM 2787 C CA . LYS A 1 363 ? -30.915 -3.082 21.944 1.00 57.41 363 LYS A CA 1
ATOM 2788 C C . LYS A 1 363 ? -29.898 -3.853 21.070 1.00 57.41 363 LYS A C 1
ATOM 2790 O O . LYS A 1 363 ? -29.469 -4.946 21.437 1.00 57.41 363 LYS A O 1
ATOM 2795 N N . SER A 1 364 ? -29.586 -3.344 19.885 1.00 67.25 364 SER A N 1
ATOM 2796 C CA . SER A 1 364 ? -28.636 -3.915 18.946 1.00 67.25 364 SER A CA 1
ATOM 2797 C C . SER A 1 364 ? -27.220 -3.448 19.258 1.00 67.25 364 SER A C 1
ATOM 2799 O O . SER A 1 364 ? -26.986 -2.455 19.943 1.00 67.25 364 SER A O 1
ATOM 2801 N N . P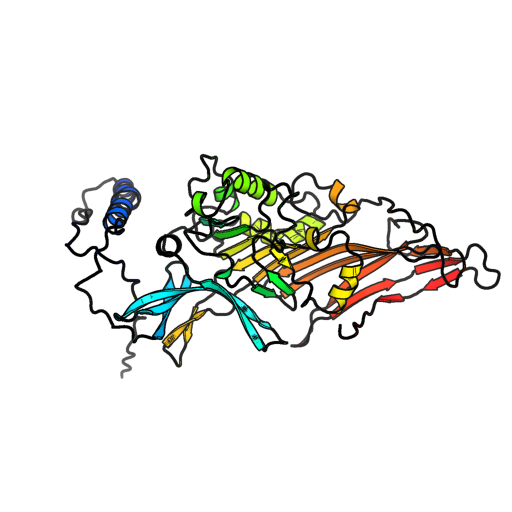HE A 1 365 ? -26.276 -4.179 18.696 1.00 79.50 365 PHE A N 1
ATOM 2802 C CA . PHE A 1 365 ? -24.852 -3.971 18.850 1.00 79.50 365 PHE A CA 1
ATOM 2803 C C . PHE A 1 365 ? -24.282 -3.347 17.574 1.00 79.50 365 PHE A C 1
ATOM 2805 O O . PHE A 1 365 ? -24.699 -3.724 16.478 1.00 79.50 365 PHE A O 1
ATOM 2812 N N . LYS A 1 366 ? -23.344 -2.407 17.701 1.00 86.88 366 LYS A N 1
ATOM 2813 C CA . LYS A 1 366 ? -22.651 -1.780 16.568 1.00 86.88 366 LYS A CA 1
ATOM 2814 C C . LYS A 1 366 ? -21.162 -2.091 16.665 1.00 86.88 366 LYS A C 1
ATOM 2816 O O . LYS A 1 366 ? -20.523 -1.770 17.662 1.00 86.88 366 LYS A O 1
ATOM 2821 N N . PHE A 1 367 ? -20.641 -2.743 15.631 1.00 88.69 367 PHE A N 1
ATOM 2822 C CA . PHE A 1 367 ? -19.230 -3.080 15.482 1.00 88.69 367 PHE A CA 1
ATOM 2823 C C . PHE A 1 367 ? -18.639 -2.188 14.396 1.00 88.69 367 PHE A C 1
ATOM 2825 O O . PHE A 1 367 ? -19.097 -2.235 13.253 1.00 88.69 367 PHE A O 1
ATOM 2832 N N . GLN A 1 368 ? -17.654 -1.367 14.750 1.00 89.94 368 GLN A N 1
ATOM 2833 C CA . GLN A 1 368 ? -17.086 -0.392 13.828 1.00 89.94 368 GLN A CA 1
ATOM 2834 C C . GLN A 1 368 ? -15.576 -0.320 13.970 1.00 89.94 368 GLN A C 1
ATOM 2836 O O . GLN A 1 368 ? -15.048 -0.056 15.046 1.00 89.94 368 GLN A O 1
ATOM 2841 N N . VAL A 1 369 ? -14.873 -0.512 12.863 1.00 90.69 369 VAL A N 1
ATOM 2842 C CA . VAL A 1 369 ? -13.436 -0.262 12.805 1.00 90.69 369 VAL A CA 1
ATOM 2843 C C . VAL A 1 369 ? -13.236 1.235 12.652 1.00 90.69 369 VAL A C 1
ATOM 2845 O O . VAL A 1 369 ? -13.814 1.850 11.754 1.00 90.69 369 VAL A O 1
ATOM 2848 N N . LYS A 1 370 ? -12.423 1.811 13.534 1.00 88.25 370 LYS A N 1
ATOM 2849 C CA . LYS A 1 370 ? -12.054 3.225 13.501 1.00 88.25 370 LYS A CA 1
ATOM 2850 C C . LYS A 1 370 ? -10.808 3.450 12.675 1.00 88.25 370 LYS A C 1
ATOM 2852 O O . LYS A 1 370 ? -10.843 4.258 11.757 1.00 88.25 370 LYS A O 1
ATOM 2857 N N . TYR A 1 371 ? -9.773 2.660 12.917 1.00 89.31 371 TYR A N 1
ATOM 2858 C CA . TYR A 1 371 ? -8.637 2.591 12.013 1.00 89.31 371 TYR A CA 1
ATOM 2859 C C . TYR A 1 371 ? -8.020 1.193 12.002 1.00 89.31 371 TYR A C 1
ATOM 2861 O O . TYR A 1 371 ? -8.205 0.392 12.927 1.00 89.31 371 TYR A O 1
ATOM 2869 N N . MET A 1 372 ? -7.273 0.907 10.942 1.00 92.44 372 MET A N 1
ATOM 2870 C CA . MET A 1 372 ? -6.375 -0.237 10.850 1.00 92.44 372 MET A CA 1
ATOM 2871 C C . MET A 1 372 ? -5.152 0.163 10.036 1.00 92.44 372 MET A C 1
ATOM 2873 O O . MET A 1 372 ? -5.281 0.476 8.856 1.00 92.44 372 MET A O 1
ATOM 2877 N N . HIS A 1 373 ? -3.971 0.093 10.641 1.00 92.25 373 HIS A N 1
ATOM 2878 C CA . HIS A 1 373 ? -2.697 0.395 9.995 1.00 92.25 373 HIS A CA 1
ATOM 2879 C C . HIS A 1 373 ? -1.789 -0.820 10.047 1.00 92.25 373 HIS A C 1
ATOM 2881 O O . HIS A 1 373 ? -1.596 -1.439 11.094 1.00 92.25 373 HIS A O 1
ATOM 2887 N N . VAL A 1 374 ? -1.199 -1.148 8.905 1.00 94.44 374 VAL A N 1
ATOM 2888 C CA . VAL A 1 374 ? -0.257 -2.254 8.762 1.00 94.44 374 VAL A CA 1
ATOM 2889 C C . VAL A 1 374 ? 0.961 -1.743 8.014 1.00 94.44 374 VAL A C 1
ATOM 2891 O O . VAL A 1 374 ? 0.922 -1.513 6.805 1.00 94.44 374 VAL A O 1
ATOM 2894 N N . LEU A 1 375 ? 2.044 -1.543 8.758 1.00 95.00 375 LEU A N 1
ATOM 2895 C CA . LEU A 1 375 ? 3.328 -1.112 8.228 1.00 95.00 375 LEU A CA 1
ATOM 2896 C C . LEU A 1 375 ? 4.176 -2.338 7.909 1.00 95.00 375 LEU A C 1
ATOM 2898 O O . LEU A 1 375 ? 4.440 -3.172 8.779 1.00 95.00 375 LEU A O 1
ATOM 2902 N N . PHE A 1 376 ? 4.663 -2.402 6.678 1.00 95.25 376 PHE A N 1
ATOM 2903 C CA . PHE A 1 376 ? 5.578 -3.421 6.204 1.00 95.25 376 PHE A CA 1
ATOM 2904 C C . PHE A 1 376 ? 6.963 -2.820 6.008 1.00 95.25 376 PHE A C 1
ATOM 2906 O O . PHE A 1 376 ? 7.130 -1.875 5.238 1.00 95.25 376 PHE A O 1
ATOM 2913 N N . LEU A 1 377 ? 7.970 -3.403 6.651 1.00 94.31 377 LEU A N 1
ATOM 2914 C CA . LEU A 1 377 ? 9.375 -3.079 6.430 1.00 94.31 377 LEU A CA 1
ATOM 2915 C C . LEU A 1 377 ? 10.145 -4.373 6.224 1.00 94.31 377 LEU A C 1
ATOM 2917 O O . LEU A 1 377 ? 9.925 -5.365 6.915 1.00 94.31 377 LEU A O 1
ATOM 2921 N N . GLN A 1 378 ? 11.064 -4.354 5.268 1.00 91.94 378 GLN A N 1
ATOM 2922 C CA . GLN A 1 378 ? 11.930 -5.486 4.965 1.00 91.94 378 GLN A CA 1
ATOM 2923 C C . GLN A 1 378 ? 11.174 -6.804 4.697 1.00 91.94 378 GLN A C 1
ATOM 2925 O O . GLN A 1 378 ? 11.552 -7.883 5.155 1.00 91.94 378 GLN A O 1
ATOM 2930 N N . SER A 1 379 ? 10.059 -6.716 3.973 1.00 90.88 379 SER A N 1
ATOM 2931 C CA . SER A 1 379 ? 9.143 -7.822 3.668 1.00 90.88 379 SER A CA 1
ATOM 2932 C C . SER A 1 379 ? 8.482 -8.467 4.898 1.00 90.88 379 SER A C 1
ATOM 2934 O O . SER A 1 379 ? 8.021 -9.607 4.816 1.00 90.88 379 SER A O 1
ATOM 2936 N N . LYS A 1 380 ? 8.431 -7.758 6.033 1.00 90.94 380 LYS A N 1
ATOM 2937 C CA . LYS A 1 380 ? 7.815 -8.189 7.298 1.00 90.94 380 LYS A CA 1
ATOM 2938 C C . LYS A 1 380 ? 6.824 -7.144 7.805 1.00 90.94 380 LYS A C 1
ATOM 2940 O O . LYS A 1 380 ? 6.963 -5.968 7.493 1.00 90.94 380 LYS A O 1
ATOM 2945 N N . ILE A 1 381 ? 5.856 -7.559 8.622 1.00 92.44 381 ILE A N 1
ATOM 2946 C CA . ILE A 1 381 ? 4.974 -6.627 9.346 1.00 92.44 381 ILE A CA 1
ATOM 2947 C C . ILE A 1 381 ? 5.775 -6.003 10.489 1.00 92.44 381 ILE A C 1
ATOM 2949 O O . ILE A 1 381 ? 6.112 -6.692 11.449 1.00 92.44 381 ILE A O 1
ATOM 2953 N N . ALA A 1 382 ? 6.086 -4.716 10.379 1.00 92.69 382 ALA A N 1
ATOM 2954 C CA . ALA A 1 382 ? 6.820 -3.953 11.383 1.00 92.69 382 ALA A CA 1
ATOM 2955 C C . ALA A 1 382 ? 5.900 -3.381 12.467 1.00 92.69 382 ALA A C 1
ATOM 2957 O O . ALA A 1 382 ? 6.252 -3.405 13.643 1.00 92.69 382 ALA A O 1
ATOM 2958 N N . LYS A 1 383 ? 4.712 -2.903 12.080 1.00 92.00 383 LYS A N 1
ATOM 2959 C CA . LYS A 1 383 ? 3.684 -2.404 13.000 1.00 92.00 383 LYS A CA 1
ATOM 2960 C C . LYS A 1 383 ? 2.310 -2.845 12.514 1.00 92.00 383 LYS A C 1
ATOM 2962 O O . LYS A 1 383 ? 2.035 -2.822 11.316 1.00 92.00 383 LYS A O 1
ATOM 2967 N N . PHE A 1 384 ? 1.467 -3.244 13.454 1.00 92.88 384 PHE A N 1
ATOM 2968 C CA . PHE A 1 384 ? 0.042 -3.456 13.252 1.00 92.88 384 PHE A CA 1
ATOM 2969 C C . PHE A 1 384 ? -0.676 -2.739 14.382 1.00 92.88 384 PHE A C 1
ATOM 2971 O O . PHE A 1 384 ? -0.377 -2.998 15.549 1.00 92.88 384 PHE A O 1
ATOM 2978 N N . ASP A 1 385 ? -1.587 -1.851 14.023 1.00 89.50 385 ASP A N 1
ATOM 2979 C CA . ASP A 1 385 ? -2.409 -1.107 14.963 1.00 89.50 385 ASP A CA 1
ATOM 2980 C C . ASP A 1 385 ? -3.841 -1.108 14.442 1.00 89.50 385 ASP A C 1
ATOM 2982 O O . ASP A 1 385 ? -4.086 -0.907 13.251 1.00 89.50 385 ASP A O 1
ATOM 2986 N N . CYS A 1 386 ? -4.798 -1.394 15.310 1.00 91.62 386 CYS A N 1
ATOM 2987 C CA . CYS A 1 386 ? -6.200 -1.400 14.939 1.00 91.62 386 CYS A CA 1
ATOM 2988 C C . CYS A 1 386 ? -7.038 -0.992 16.139 1.00 91.62 386 CYS A C 1
ATOM 2990 O O . CYS A 1 386 ? -6.854 -1.514 17.234 1.00 91.62 386 CYS A O 1
ATOM 2992 N N . LYS A 1 387 ? -7.990 -0.090 15.917 1.00 90.31 387 LYS A N 1
ATOM 2993 C CA . LYS A 1 387 ? -8.940 0.347 16.938 1.00 90.31 387 LYS A CA 1
ATOM 2994 C C . LYS A 1 387 ? -10.346 0.063 16.464 1.00 90.31 387 LYS A C 1
ATOM 2996 O O . LYS A 1 387 ? -10.742 0.453 15.363 1.00 90.31 387 LYS A O 1
ATOM 3001 N N . ILE A 1 388 ? -11.097 -0.621 17.309 1.00 90.81 388 ILE A N 1
ATOM 3002 C CA . ILE A 1 388 ? -12.461 -1.048 17.037 1.00 90.81 388 ILE A CA 1
ATOM 3003 C C . ILE A 1 388 ? -13.345 -0.498 18.146 1.00 90.81 388 ILE A C 1
ATOM 3005 O O . ILE A 1 388 ? -13.037 -0.643 19.328 1.00 90.81 388 ILE A O 1
ATOM 3009 N N . TYR A 1 389 ? -14.450 0.122 17.756 1.00 90.38 389 TYR A N 1
ATOM 3010 C CA . TYR A 1 389 ? -15.506 0.533 18.664 1.00 90.38 389 TYR A CA 1
ATOM 3011 C C . TYR A 1 389 ? -16.594 -0.517 18.693 1.00 90.38 389 TYR A C 1
ATOM 3013 O O . TYR A 1 389 ? -17.072 -0.989 17.653 1.00 90.38 389 TYR A O 1
ATOM 3021 N N . LEU A 1 390 ? -16.970 -0.863 19.918 1.00 88.81 390 LEU A N 1
ATOM 3022 C CA . LEU A 1 390 ? -18.004 -1.826 20.190 1.00 88.81 390 LEU A CA 1
ATOM 3023 C C . LEU A 1 390 ? -19.096 -1.207 21.048 1.00 88.81 390 LEU A C 1
ATOM 3025 O O . LEU A 1 390 ? -18.980 -1.136 22.269 1.00 88.81 390 LEU A O 1
ATOM 3029 N N . THR A 1 391 ? -20.153 -0.744 20.388 1.00 88.56 391 THR A N 1
ATOM 3030 C CA . THR A 1 391 ? -21.222 0.016 21.038 1.00 88.56 391 THR A CA 1
ATOM 3031 C C . THR A 1 391 ? -22.407 -0.885 21.345 1.00 88.56 391 THR A C 1
ATOM 3033 O O . THR A 1 391 ? -22.976 -1.521 20.449 1.00 88.56 391 THR A O 1
ATOM 3036 N N . THR A 1 392 ? -22.837 -0.892 22.605 1.00 86.19 392 THR A N 1
ATOM 3037 C CA . THR A 1 392 ? -24.077 -1.543 23.022 1.00 86.19 392 THR A CA 1
ATOM 3038 C C . THR A 1 392 ? -24.772 -0.796 24.150 1.00 86.19 392 THR A C 1
ATOM 3040 O O . THR A 1 392 ? -24.212 -0.558 25.213 1.00 86.19 392 THR A O 1
ATOM 3043 N N . LYS A 1 393 ? -26.057 -0.489 23.955 1.00 86.31 393 LYS A N 1
ATOM 3044 C CA . LYS A 1 393 ? -26.903 0.089 25.011 1.00 86.31 393 LYS A CA 1
ATOM 3045 C C . LYS A 1 393 ? -27.431 -0.958 25.985 1.00 86.31 393 LYS A C 1
ATOM 3047 O O . LYS A 1 393 ? -28.080 -0.591 26.966 1.00 86.31 393 LYS A O 1
ATOM 3052 N N . ALA A 1 394 ? -27.240 -2.248 25.694 1.00 85.88 394 ALA A N 1
ATOM 3053 C CA . ALA A 1 394 ? -27.761 -3.316 26.527 1.00 85.88 394 ALA A CA 1
ATOM 3054 C C . ALA A 1 394 ? -26.860 -4.553 26.587 1.00 85.88 394 ALA A C 1
ATOM 3056 O O . ALA A 1 394 ? -26.400 -5.067 25.570 1.00 85.88 394 ALA A O 1
ATOM 3057 N N . LEU A 1 395 ? -26.705 -5.100 27.789 1.00 85.19 395 LEU A N 1
ATOM 3058 C CA . LEU A 1 395 ? -26.131 -6.419 28.041 1.00 85.19 395 LEU A CA 1
ATOM 3059 C C . LEU A 1 395 ? -27.120 -7.207 28.900 1.00 85.19 395 LEU A C 1
ATOM 3061 O O . LEU A 1 395 ? -27.859 -6.634 29.694 1.00 85.19 395 LEU A O 1
ATOM 3065 N N . PHE A 1 396 ? -27.228 -8.518 28.672 1.00 84.56 396 PHE A N 1
ATOM 3066 C CA . PHE A 1 396 ? -28.226 -9.374 29.340 1.00 84.56 396 PHE A CA 1
ATOM 3067 C C . PHE A 1 396 ? -29.673 -8.848 29.248 1.00 84.56 396 PHE A C 1
ATOM 3069 O O . PHE A 1 396 ? -30.496 -9.082 30.126 1.00 84.56 396 PHE A O 1
ATOM 3076 N N . ARG A 1 397 ? -30.000 -8.169 28.135 1.00 81.81 397 ARG A N 1
ATOM 3077 C CA . ARG A 1 397 ? -31.300 -7.521 27.851 1.00 81.81 397 ARG A CA 1
ATOM 3078 C C . ARG A 1 397 ? -31.631 -6.308 28.729 1.00 81.81 397 ARG A C 1
ATOM 3080 O O . ARG A 1 397 ? -32.728 -5.756 28.576 1.00 81.81 397 ARG A O 1
ATOM 3087 N N . GLU A 1 398 ? -30.702 -5.863 29.559 1.00 84.25 398 GLU A N 1
ATOM 3088 C CA . GLU A 1 398 ? -30.822 -4.704 30.435 1.00 84.25 398 GLU A CA 1
ATOM 3089 C C . GLU A 1 398 ? -30.000 -3.530 29.914 1.00 84.25 398 GLU A C 1
ATOM 3091 O O . GLU A 1 398 ? -28.992 -3.736 29.248 1.00 84.25 398 GLU A O 1
ATOM 3096 N N . SER A 1 399 ? -30.436 -2.301 30.193 1.00 88.12 399 SER A N 1
ATOM 3097 C CA . SER A 1 399 ? -29.702 -1.104 29.777 1.00 88.12 399 SER A CA 1
ATOM 3098 C C . SER A 1 399 ? -28.438 -0.925 30.605 1.00 88.12 399 SER A C 1
ATOM 3100 O O . SER A 1 399 ? -28.504 -1.009 31.834 1.00 88.12 399 SER A O 1
ATOM 3102 N N . VAL A 1 400 ? -27.324 -0.630 29.938 1.00 88.75 400 VAL A N 1
ATOM 3103 C CA . VAL A 1 400 ? -26.012 -0.502 30.580 1.00 88.75 400 VAL A CA 1
ATOM 3104 C C . VAL A 1 400 ? -25.329 0.815 30.245 1.00 88.75 400 VAL A C 1
ATOM 3106 O O . VAL A 1 400 ? -25.616 1.418 29.210 1.00 88.75 400 VAL A O 1
ATOM 3109 N N . LYS A 1 401 ? -24.419 1.226 31.126 1.00 89.69 401 LYS A N 1
ATOM 3110 C CA . LYS A 1 401 ? -23.320 2.141 30.822 1.00 89.69 401 LYS A CA 1
ATOM 3111 C C . LYS A 1 401 ? -22.001 1.384 30.872 1.00 89.69 401 LYS A C 1
ATOM 3113 O O . LYS A 1 401 ? -21.889 0.405 31.609 1.00 89.69 401 LYS A O 1
ATOM 3118 N N . VAL A 1 402 ? -21.037 1.837 30.093 1.00 87.50 402 VAL A N 1
ATOM 3119 C CA . VAL A 1 402 ? -19.714 1.250 29.952 1.00 87.50 402 VAL A CA 1
ATOM 3120 C C . VAL A 1 402 ? -18.676 2.309 30.294 1.00 87.50 402 VAL A C 1
ATOM 3122 O O . VAL A 1 402 ? -18.767 3.443 29.835 1.00 87.50 402 VAL A O 1
ATOM 3125 N N . GLU A 1 403 ? -17.706 1.918 31.108 1.00 87.75 403 GLU A N 1
ATOM 3126 C CA . GLU A 1 403 ? -16.511 2.686 31.439 1.00 87.75 403 GLU A CA 1
ATOM 3127 C C . GLU A 1 403 ? -15.309 1.750 31.264 1.00 87.75 403 GLU A C 1
ATOM 3129 O O . GLU A 1 403 ? -15.346 0.607 31.713 1.00 87.75 403 GLU A O 1
ATOM 3134 N N . GLN A 1 404 ? -14.240 2.194 30.607 1.00 84.81 404 GLN A N 1
ATOM 3135 C CA . GLN A 1 404 ? -13.033 1.382 30.422 1.00 84.81 404 GLN A CA 1
ATOM 3136 C C . GLN A 1 404 ? -11.806 2.148 30.905 1.00 84.81 404 GLN A C 1
ATOM 3138 O O . GLN A 1 404 ? -11.517 3.259 30.446 1.00 84.81 404 GLN A O 1
ATOM 3143 N N . GLU A 1 405 ? -11.075 1.540 31.837 1.00 79.19 405 GLU A N 1
ATOM 3144 C CA . GLU A 1 405 ? -9.869 2.138 32.403 1.00 79.19 405 GLU A CA 1
ATOM 3145 C C . GLU A 1 405 ? -8.751 2.257 31.357 1.00 79.19 405 GLU A C 1
ATOM 3147 O O . GLU A 1 405 ? -8.593 1.413 30.477 1.00 79.19 405 GLU A O 1
ATOM 3152 N N . GLY A 1 406 ? -7.958 3.328 31.444 1.00 72.06 406 GLY A N 1
ATOM 3153 C CA . GLY A 1 406 ? -6.808 3.546 30.558 1.00 72.06 406 GLY A CA 1
ATOM 3154 C C . GLY A 1 406 ? -7.152 4.006 29.137 1.00 72.06 406 GLY A C 1
ATOM 3155 O O . GLY A 1 406 ? -6.241 4.243 28.347 1.00 72.06 406 GLY A O 1
ATOM 3156 N N . THR A 1 407 ? -8.435 4.189 28.809 1.00 62.66 407 THR A N 1
ATOM 3157 C CA . THR A 1 407 ? -8.871 4.730 27.514 1.00 62.66 407 THR A CA 1
ATOM 3158 C C . THR A 1 407 ? -9.510 6.107 27.681 1.00 62.66 407 THR A C 1
ATOM 3160 O O . THR A 1 407 ? -10.697 6.221 27.969 1.00 62.66 407 THR A O 1
ATOM 3163 N N . THR A 1 408 ? -8.725 7.171 27.504 1.00 56.53 408 THR A N 1
ATOM 3164 C CA . THR A 1 408 ? -9.226 8.553 27.564 1.00 56.53 408 THR A CA 1
ATOM 3165 C C . THR A 1 408 ? -8.850 9.291 26.276 1.00 56.53 408 THR A C 1
ATOM 3167 O O . THR A 1 408 ? -7.665 9.310 25.945 1.00 56.53 408 THR A O 1
ATOM 3170 N N . PRO A 1 409 ? -9.807 9.919 25.565 1.00 60.53 409 PRO A N 1
ATOM 3171 C CA . PRO A 1 409 ? -11.239 9.984 25.876 1.00 60.53 409 PRO A CA 1
ATOM 3172 C C . PRO A 1 409 ? -12.005 8.694 25.515 1.00 60.53 409 PRO A C 1
ATOM 3174 O O . PRO A 1 409 ? -11.779 8.096 24.464 1.00 60.53 409 PRO A O 1
ATOM 3177 N N . GLN A 1 410 ? -12.951 8.300 26.375 1.00 67.25 410 GLN A N 1
ATOM 3178 C CA . GLN A 1 410 ? -14.020 7.360 26.019 1.00 67.25 410 GLN A CA 1
ATOM 3179 C C . GLN A 1 410 ? -14.945 8.030 24.987 1.00 67.25 410 GLN A C 1
ATOM 3181 O O . GLN A 1 410 ? -15.281 9.202 25.172 1.00 67.25 410 GLN A O 1
ATOM 3186 N N . PRO A 1 411 ? -15.352 7.334 23.912 1.00 69.12 411 PRO A N 1
ATOM 3187 C CA . PRO A 1 411 ? -16.172 7.938 22.868 1.00 69.12 411 PRO A CA 1
ATOM 3188 C C . PRO A 1 411 ? -17.604 8.217 23.343 1.00 69.12 411 PRO A C 1
ATOM 3190 O O . PRO A 1 411 ? -18.109 9.302 23.097 1.00 69.12 411 PRO A O 1
ATOM 3193 N N . ASP A 1 412 ? -18.236 7.276 24.050 1.00 78.25 412 ASP A N 1
ATOM 3194 C CA . ASP A 1 412 ? -19.554 7.448 24.664 1.00 78.25 412 ASP A CA 1
ATOM 3195 C C . ASP A 1 412 ? -19.743 6.479 25.846 1.00 78.25 412 ASP A C 1
ATOM 3197 O O . ASP A 1 412 ? -18.942 5.571 26.054 1.00 78.25 412 ASP A O 1
ATOM 3201 N N . GLU A 1 413 ? -20.825 6.653 26.611 1.00 83.88 413 GLU A N 1
ATOM 3202 C CA . GLU A 1 413 ? -21.144 5.832 27.791 1.00 83.88 413 GLU A CA 1
ATOM 3203 C C . GLU A 1 413 ? -21.580 4.388 27.458 1.00 83.88 413 GLU A C 1
ATOM 3205 O O . GLU A 1 413 ? -22.062 3.679 28.339 1.00 83.88 413 GLU A O 1
ATOM 3210 N N . TRP A 1 414 ? -21.517 3.941 26.203 1.00 84.31 414 TRP A N 1
ATOM 3211 C CA . TRP A 1 414 ? -22.021 2.637 25.744 1.00 84.31 414 TRP A CA 1
ATOM 3212 C C . TRP A 1 414 ? -20.998 1.859 24.917 1.00 84.31 414 TRP A C 1
ATOM 3214 O O . TRP A 1 414 ? -21.312 0.779 24.406 1.00 84.31 414 TRP A O 1
ATOM 3224 N N . THR A 1 415 ? -19.798 2.407 24.752 1.00 86.50 415 THR A N 1
ATOM 3225 C CA . THR A 1 415 ? -18.796 1.911 23.820 1.00 86.50 415 THR A CA 1
ATOM 3226 C C . THR A 1 415 ? -17.525 1.577 24.562 1.00 86.50 415 THR A C 1
ATOM 3228 O O . THR A 1 415 ? -16.927 2.427 25.210 1.00 86.50 415 THR A O 1
ATOM 3231 N N . PHE A 1 416 ? -17.054 0.350 24.384 1.00 87.50 416 PHE A N 1
ATOM 3232 C CA . PHE A 1 416 ? -15.692 -0.003 24.759 1.00 87.50 416 PHE A CA 1
ATOM 3233 C C . PHE A 1 416 ? -14.809 -0.150 23.523 1.00 87.50 416 PHE A C 1
ATOM 3235 O O . PHE A 1 416 ? -15.271 -0.431 22.410 1.00 87.50 416 PHE A O 1
ATOM 3242 N N . ILE A 1 417 ? -13.521 0.079 23.743 1.00 88.69 417 ILE A N 1
ATOM 3243 C CA . ILE A 1 417 ? -12.482 0.126 22.728 1.00 88.69 417 ILE A CA 1
ATOM 3244 C C . ILE A 1 417 ? -11.726 -1.197 22.754 1.00 88.69 417 ILE A C 1
ATOM 3246 O O . ILE A 1 417 ? -11.128 -1.569 23.764 1.00 88.69 417 ILE A O 1
ATOM 3250 N N . ILE A 1 418 ? -11.730 -1.886 21.615 1.00 90.62 418 ILE A N 1
ATOM 3251 C CA . ILE A 1 418 ? -10.909 -3.071 21.374 1.00 90.62 418 ILE A CA 1
ATOM 3252 C C . ILE A 1 418 ? -9.690 -2.650 20.558 1.00 90.62 418 ILE A C 1
ATOM 3254 O O . ILE A 1 418 ? -9.827 -2.026 19.500 1.00 90.62 418 ILE A O 1
ATOM 3258 N N . LEU A 1 419 ? -8.507 -3.026 21.040 1.00 91.38 419 LEU A N 1
ATOM 3259 C CA . LEU A 1 419 ? -7.231 -2.773 20.384 1.00 91.38 419 LEU A CA 1
ATOM 3260 C C . LEU A 1 419 ? -6.708 -4.045 19.723 1.00 91.38 419 LEU A C 1
ATOM 3262 O O . LEU A 1 419 ? -6.764 -5.141 20.283 1.00 91.38 419 LEU A O 1
ATOM 3266 N N . GLY A 1 420 ? -6.229 -3.895 18.494 1.00 91.69 420 GLY A N 1
ATOM 3267 C CA . GLY A 1 420 ? -5.635 -4.955 17.705 1.00 91.69 420 GLY A CA 1
ATOM 3268 C C . GLY A 1 420 ? -4.115 -4.899 17.743 1.00 91.69 420 GLY A C 1
ATOM 3269 O O . GLY A 1 420 ? -3.519 -3.859 17.477 1.00 91.69 420 GLY A O 1
ATOM 3270 N N . HIS A 1 421 ? -3.489 -6.046 17.986 1.00 89.81 421 HIS A N 1
ATOM 3271 C CA . HIS A 1 421 ? -2.040 -6.198 18.014 1.00 89.81 421 HIS A CA 1
ATOM 3272 C C . HIS A 1 421 ? -1.593 -7.373 17.145 1.00 89.81 421 HIS A C 1
ATOM 3274 O O . HIS A 1 421 ? -2.330 -8.335 16.920 1.00 89.81 421 HIS A O 1
ATOM 3280 N N . TYR A 1 422 ? -0.356 -7.294 16.659 1.00 91.00 422 TYR A N 1
ATOM 3281 C CA . TYR A 1 422 ? 0.300 -8.381 15.944 1.00 91.00 422 TYR A CA 1
ATOM 3282 C C . TYR A 1 422 ? 1.552 -8.813 16.694 1.00 91.00 422 TYR A C 1
ATOM 3284 O O . TYR A 1 422 ? 2.437 -8.005 16.973 1.00 91.00 422 TYR A O 1
ATOM 3292 N N . THR A 1 423 ? 1.647 -10.104 16.980 1.00 89.00 423 THR A N 1
ATOM 3293 C CA . THR A 1 423 ? 2.858 -10.717 17.518 1.00 89.00 423 THR A CA 1
ATOM 3294 C C . THR A 1 423 ? 3.565 -11.453 16.393 1.00 89.00 423 THR A C 1
ATOM 3296 O O . THR A 1 423 ? 3.031 -12.417 15.829 1.00 89.00 423 THR A O 1
ATOM 3299 N N . GLN A 1 424 ? 4.778 -10.994 16.070 1.00 80.88 424 GLN A N 1
ATOM 3300 C CA . GLN A 1 424 ? 5.651 -11.723 15.160 1.00 80.88 424 GLN A CA 1
ATOM 3301 C C . GLN A 1 424 ? 5.949 -13.116 15.732 1.00 80.88 424 GLN A C 1
ATOM 3303 O O . GLN A 1 424 ? 6.128 -13.265 16.942 1.00 80.88 424 GLN A O 1
ATOM 3308 N N . PRO A 1 425 ? 5.990 -14.144 14.879 1.00 76.06 425 PRO A N 1
ATOM 3309 C CA . PRO A 1 425 ? 6.342 -15.481 15.316 1.00 76.06 425 PRO A CA 1
ATOM 3310 C C . PRO A 1 425 ? 7.827 -15.507 15.717 1.00 76.06 425 PRO A C 1
ATOM 3312 O O . PRO A 1 425 ? 8.661 -14.868 15.077 1.00 76.06 425 PRO A O 1
ATOM 3315 N N . THR A 1 426 ? 8.154 -16.227 16.792 1.00 63.09 426 THR A N 1
ATOM 3316 C CA . THR A 1 426 ? 9.545 -16.432 17.240 1.00 63.09 426 THR A CA 1
ATOM 3317 C C . THR A 1 426 ? 10.304 -17.436 16.365 1.00 63.09 426 THR A C 1
ATOM 3319 O O . THR A 1 426 ? 11.527 -17.386 16.330 1.00 63.09 426 THR A O 1
ATOM 3322 N N . ASP A 1 427 ? 9.577 -18.278 15.619 1.00 54.94 427 ASP A N 1
ATOM 3323 C CA . ASP A 1 427 ? 10.078 -19.305 14.689 1.00 54.94 427 ASP A CA 1
ATOM 3324 C C . ASP A 1 427 ? 9.381 -19.181 13.312 1.00 54.94 427 ASP A C 1
ATOM 3326 O O . ASP A 1 427 ? 8.580 -18.269 13.112 1.00 54.94 427 ASP A O 1
ATOM 3330 N N . GLU A 1 428 ? 9.610 -20.106 12.367 1.00 51.62 428 GLU A N 1
ATOM 3331 C CA . GLU A 1 428 ? 8.987 -20.169 11.016 1.00 51.62 428 GLU A CA 1
ATOM 3332 C C . GLU A 1 428 ? 7.439 -20.325 10.997 1.00 51.62 428 GLU A C 1
ATOM 3334 O O . GLU A 1 428 ? 6.846 -20.732 9.998 1.00 51.62 428 GLU A O 1
ATOM 3339 N N . GLY A 1 429 ? 6.754 -20.029 12.103 1.00 54.28 429 GLY A N 1
ATOM 3340 C CA . GLY A 1 429 ? 5.300 -20.049 12.209 1.00 54.28 429 GLY A CA 1
ATOM 3341 C C . GLY A 1 429 ? 4.618 -18.841 11.561 1.00 54.28 429 GLY A C 1
ATOM 3342 O O . GLY A 1 429 ? 5.240 -17.860 11.165 1.00 54.28 429 GLY A O 1
ATOM 3343 N N . THR A 1 430 ? 3.290 -18.887 11.483 1.00 65.81 430 THR A N 1
ATOM 3344 C CA . THR A 1 430 ? 2.460 -17.742 11.088 1.00 65.81 430 THR A CA 1
ATOM 3345 C C . THR A 1 430 ? 2.297 -16.788 12.272 1.00 65.81 430 THR A C 1
ATOM 3347 O O . THR A 1 430 ? 1.933 -17.231 13.365 1.00 65.81 430 THR A O 1
ATOM 3350 N N . GLY A 1 431 ? 2.534 -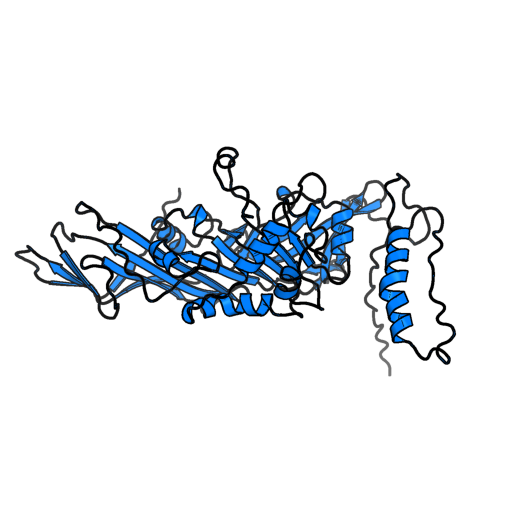15.488 12.072 1.00 78.31 431 GLY A N 1
ATOM 3351 C CA . GLY A 1 431 ? 2.297 -14.481 13.111 1.00 78.31 431 GLY A CA 1
ATOM 3352 C C . GLY A 1 431 ? 0.846 -14.453 13.595 1.00 78.31 431 GLY A C 1
ATOM 3353 O O . GLY A 1 431 ? -0.064 -14.932 12.912 1.00 78.31 431 GLY A O 1
ATOM 3354 N N . LYS A 1 432 ? 0.629 -13.924 14.801 1.00 87.56 432 LYS A N 1
ATOM 3355 C CA . LYS A 1 432 ? -0.679 -13.954 15.470 1.00 87.56 432 LYS A CA 1
ATOM 3356 C C . LYS A 1 432 ? -1.255 -12.554 15.595 1.00 87.56 432 LYS A C 1
ATOM 3358 O O . LYS A 1 432 ? -0.575 -11.650 16.064 1.00 87.56 432 LYS A O 1
ATOM 3363 N N . TYR A 1 433 ? -2.520 -12.418 15.220 1.00 90.75 433 TYR A N 1
ATOM 3364 C CA . TYR A 1 433 ? -3.318 -11.223 15.468 1.00 90.75 433 TYR A CA 1
ATOM 3365 C C . TYR A 1 433 ? -4.173 -11.444 16.717 1.00 90.75 433 TYR A C 1
ATOM 3367 O O . TYR A 1 433 ? -4.838 -12.479 16.825 1.00 90.75 433 TYR A O 1
ATOM 3375 N N . SER A 1 434 ? -4.164 -10.486 17.636 1.00 90.56 434 SER A N 1
ATOM 3376 C CA . SER A 1 434 ? -5.036 -10.446 18.810 1.00 90.56 434 SER A CA 1
ATOM 3377 C C . SER A 1 434 ? -5.850 -9.158 18.800 1.00 90.56 434 SER A C 1
ATOM 3379 O O . SER A 1 434 ? -5.366 -8.123 18.361 1.00 90.56 434 SER A O 1
ATOM 3381 N N . PHE A 1 435 ? -7.094 -9.238 19.263 1.00 93.44 435 PHE A N 1
ATOM 3382 C CA . PHE A 1 435 ? -8.002 -8.102 19.399 1.00 93.44 435 PHE A CA 1
ATOM 3383 C C . PHE A 1 435 ? -8.592 -8.164 20.799 1.00 93.44 435 PHE A C 1
ATOM 3385 O O . PHE A 1 435 ? -9.354 -9.090 21.101 1.00 93.44 435 PHE A O 1
ATOM 3392 N N . GLU A 1 436 ? -8.163 -7.252 21.664 1.00 92.69 436 GLU A N 1
ATOM 3393 C CA . GLU A 1 436 ? -8.387 -7.345 23.103 1.00 92.69 436 GLU A CA 1
ATOM 3394 C C . GLU A 1 436 ? -8.816 -6.001 23.698 1.00 92.69 436 GLU A C 1
ATOM 3396 O O . GLU A 1 436 ? -8.464 -4.933 23.200 1.00 92.69 436 GLU A O 1
ATOM 3401 N N . ALA A 1 437 ? -9.623 -6.077 24.749 1.00 90.81 437 ALA A N 1
ATOM 3402 C CA . ALA A 1 437 ? -9.990 -4.958 25.600 1.00 90.81 437 ALA A CA 1
ATOM 3403 C C . ALA A 1 437 ? -9.956 -5.440 27.047 1.00 90.81 437 ALA A C 1
ATOM 3405 O O . ALA A 1 437 ? -10.472 -6.521 27.339 1.00 90.81 437 ALA A O 1
ATOM 3406 N N . ASP A 1 438 ? -9.377 -4.642 27.933 1.00 89.94 438 ASP A N 1
ATOM 3407 C CA . ASP A 1 438 ? -9.203 -4.993 29.339 1.00 89.94 438 ASP A CA 1
ATOM 3408 C C . ASP A 1 438 ? -9.957 -4.007 30.240 1.00 89.94 438 ASP A C 1
ATOM 3410 O O . ASP A 1 438 ? -10.216 -2.868 29.842 1.00 89.94 438 ASP A O 1
ATOM 3414 N N . ASN A 1 439 ? -10.287 -4.456 31.453 1.00 89.06 439 ASN A N 1
ATOM 3415 C CA . ASN A 1 439 ? -10.848 -3.642 32.540 1.00 89.06 439 ASN A CA 1
ATOM 3416 C C . ASN A 1 439 ? -12.062 -2.794 32.126 1.00 89.06 439 ASN A C 1
ATOM 3418 O O . ASN A 1 439 ? -12.087 -1.571 32.289 1.00 89.06 439 ASN A O 1
ATOM 3422 N N . ILE A 1 440 ? -13.084 -3.461 31.588 1.00 89.31 440 ILE A N 1
ATOM 3423 C CA . ILE A 1 440 ? -14.340 -2.819 31.196 1.00 89.31 440 ILE A CA 1
ATOM 3424 C C . ILE A 1 440 ? -15.331 -2.943 32.349 1.00 89.31 440 ILE A C 1
ATOM 3426 O O . ILE A 1 440 ? -15.795 -4.036 32.676 1.00 89.31 440 ILE A O 1
ATOM 3430 N N . LYS A 1 441 ? -15.701 -1.816 32.937 1.00 90.88 441 LYS A N 1
ATOM 3431 C CA . LYS A 1 441 ? -16.753 -1.703 33.936 1.00 90.88 441 LYS A CA 1
ATOM 3432 C C . LYS A 1 441 ? -18.094 -1.462 33.249 1.00 90.88 441 LYS A C 1
ATOM 3434 O O . LYS A 1 441 ? -18.247 -0.565 32.425 1.00 90.88 441 LYS A O 1
ATOM 3439 N N . VAL A 1 442 ? -19.075 -2.287 33.589 1.00 90.44 442 VAL A N 1
ATOM 3440 C CA . VAL A 1 442 ? -20.436 -2.242 33.058 1.00 90.44 442 VAL A CA 1
ATOM 3441 C C . VAL A 1 442 ? -21.398 -1.992 34.210 1.00 90.44 442 VAL A C 1
ATOM 3443 O O . VAL A 1 442 ? -21.532 -2.824 35.106 1.00 90.44 442 VAL A O 1
ATOM 3446 N N . THR A 1 443 ? -22.119 -0.878 34.155 1.00 91.50 443 THR A N 1
ATOM 3447 C CA . THR A 1 443 ? -23.110 -0.494 35.167 1.00 91.50 443 THR A CA 1
ATOM 3448 C C . THR A 1 443 ? -24.514 -0.723 34.626 1.00 91.50 443 THR A C 1
ATOM 3450 O O . THR A 1 443 ? -24.887 -0.155 33.596 1.00 91.50 443 THR A O 1
ATOM 3453 N N . PHE A 1 444 ? -25.323 -1.528 35.313 1.00 89.50 444 PHE A N 1
ATOM 3454 C CA . PHE A 1 444 ? -26.705 -1.797 34.918 1.00 89.50 444 PHE A CA 1
ATOM 3455 C C . PHE A 1 444 ? -27.643 -0.742 35.495 1.00 89.50 444 PHE A C 1
ATOM 3457 O O . PHE A 1 444 ? -27.730 -0.539 36.700 1.00 89.50 444 PHE A O 1
ATOM 3464 N N . LEU A 1 445 ? -28.415 -0.091 34.629 1.00 86.00 445 LEU A N 1
ATOM 3465 C CA . LEU A 1 445 ? -29.216 1.070 35.027 1.00 86.00 445 LEU A CA 1
ATOM 3466 C C . LEU A 1 445 ? -30.534 0.715 35.723 1.00 86.00 445 LEU A C 1
ATOM 3468 O O . LEU A 1 445 ? -31.172 1.582 36.317 1.00 86.00 445 LEU A O 1
ATOM 3472 N N . LYS A 1 446 ? -31.008 -0.525 35.569 1.00 85.75 446 LYS A N 1
ATOM 3473 C CA . LYS A 1 446 ? -32.337 -0.953 36.040 1.00 85.75 446 LYS A CA 1
ATOM 3474 C C . LYS A 1 446 ? -32.347 -2.331 36.701 1.00 85.75 446 LYS A C 1
ATOM 3476 O O . LYS A 1 446 ? -33.431 -2.792 37.072 1.00 85.75 446 LYS A O 1
ATOM 3481 N N . SER A 1 447 ? -31.194 -2.985 36.834 1.00 83.88 447 SER A N 1
ATOM 3482 C CA . SER A 1 447 ? -31.167 -4.349 37.354 1.00 83.88 447 SER A CA 1
ATOM 3483 C C . SER A 1 447 ? -31.485 -4.356 38.835 1.00 83.88 447 SER A C 1
ATOM 3485 O O . SER A 1 447 ? -31.075 -3.477 39.585 1.00 83.88 447 SER A O 1
ATOM 3487 N N . LYS A 1 448 ? -32.220 -5.381 39.258 1.00 86.56 448 LYS A N 1
ATOM 3488 C CA . LYS A 1 448 ? -32.472 -5.664 40.677 1.00 86.56 448 LYS A CA 1
ATOM 3489 C C . LYS A 1 448 ? -31.531 -6.732 41.234 1.00 86.56 448 LYS A C 1
ATOM 3491 O O . LYS A 1 448 ? -31.673 -7.103 42.393 1.00 86.56 448 LYS A O 1
ATOM 3496 N N . ILE A 1 449 ? -30.663 -7.287 40.385 1.00 86.75 449 ILE A N 1
ATOM 3497 C CA . ILE A 1 449 ? -29.829 -8.451 40.702 1.00 86.75 449 ILE A CA 1
ATOM 3498 C C . ILE A 1 449 ? -28.347 -8.089 40.591 1.00 86.75 449 ILE A C 1
ATOM 3500 O O . ILE A 1 449 ? -27.583 -8.429 41.488 1.00 86.75 449 ILE A O 1
ATOM 3504 N N . ILE A 1 450 ? -27.943 -7.412 39.511 1.00 84.44 450 ILE A N 1
ATOM 3505 C CA . ILE A 1 450 ? -26.540 -7.075 39.238 1.00 84.44 450 ILE A CA 1
ATOM 3506 C C . ILE A 1 450 ? -26.438 -5.571 39.019 1.00 84.44 450 ILE A C 1
ATOM 3508 O O . ILE A 1 450 ? -26.903 -5.079 38.001 1.00 84.44 450 ILE A O 1
ATOM 3512 N N . GLU A 1 451 ? -25.833 -4.838 39.948 1.00 88.75 451 GLU A N 1
ATOM 3513 C CA . GLU A 1 451 ? -25.622 -3.390 39.792 1.00 88.75 451 GLU A CA 1
ATOM 3514 C C . GLU A 1 451 ? -24.423 -3.092 38.882 1.00 88.75 451 GLU A C 1
ATOM 3516 O O . GLU A 1 451 ? -24.495 -2.233 38.002 1.00 88.75 451 GLU A O 1
ATOM 3521 N N . GLU A 1 452 ? -23.343 -3.855 39.046 1.00 90.62 452 GLU A N 1
ATOM 3522 C CA . GLU A 1 452 ? -22.067 -3.644 38.370 1.00 90.62 452 GLU A CA 1
ATOM 3523 C C . GLU A 1 452 ? -21.433 -4.980 37.967 1.00 90.62 452 GLU A C 1
ATOM 3525 O O . GLU A 1 452 ? -21.520 -5.977 38.688 1.00 90.62 452 GLU A O 1
ATOM 3530 N N . LEU A 1 453 ? -20.795 -4.992 36.800 1.00 89.81 453 LEU A N 1
ATOM 3531 C CA . LEU A 1 453 ? -20.028 -6.108 36.265 1.00 89.81 453 LEU A CA 1
ATOM 3532 C C . LEU A 1 453 ? -18.703 -5.583 35.718 1.00 89.81 453 LEU A C 1
ATOM 3534 O O . LEU A 1 453 ? -18.699 -4.730 34.836 1.00 89.81 453 LEU A O 1
ATOM 3538 N N . THR A 1 454 ? -17.593 -6.157 36.166 1.00 90.81 454 THR A N 1
ATOM 3539 C CA . THR A 1 454 ? -16.277 -5.893 35.576 1.00 90.81 454 THR A CA 1
ATOM 3540 C C . THR A 1 454 ? -15.896 -7.039 34.651 1.00 90.81 454 THR A C 1
ATOM 3542 O O . THR A 1 454 ? -15.837 -8.197 35.064 1.00 90.81 454 THR A O 1
ATOM 3545 N N . LEU A 1 455 ? -15.634 -6.719 33.387 1.00 88.94 455 LEU A N 1
ATOM 3546 C CA . LEU A 1 455 ? -15.027 -7.624 32.423 1.00 88.94 455 LEU A CA 1
ATOM 3547 C C . LEU A 1 455 ? -13.517 -7.387 32.457 1.00 88.94 455 LEU A C 1
ATOM 3549 O O . LEU A 1 455 ? -13.032 -6.386 31.933 1.00 88.94 455 LEU A O 1
ATOM 3553 N N . GLU A 1 456 ? -12.778 -8.308 33.075 1.00 89.88 456 GLU A N 1
ATOM 3554 C CA . GLU A 1 456 ? -11.313 -8.215 33.161 1.00 89.88 456 GLU A CA 1
ATOM 3555 C C . GLU A 1 456 ? -10.671 -8.214 31.772 1.00 89.88 456 GLU A C 1
ATOM 3557 O O . GLU A 1 456 ? -9.753 -7.441 31.520 1.00 89.88 456 GLU A O 1
ATOM 3562 N N . LYS A 1 457 ? -11.184 -9.059 30.867 1.00 89.31 457 LYS A N 1
ATOM 3563 C CA . LYS A 1 457 ? -10.681 -9.193 29.503 1.00 89.31 457 LYS A CA 1
ATOM 3564 C C . LYS A 1 457 ? -11.761 -9.631 28.522 1.00 89.31 457 LYS A C 1
ATOM 3566 O O . LYS A 1 457 ? -12.464 -10.618 28.742 1.00 89.31 457 LYS A O 1
ATOM 3571 N N . VAL A 1 458 ? -11.826 -8.952 27.385 1.00 87.88 458 VAL A N 1
ATOM 3572 C CA . VAL A 1 458 ? -12.630 -9.314 26.215 1.00 87.88 458 VAL A CA 1
ATOM 3573 C C . VAL A 1 458 ? -11.684 -9.599 25.057 1.00 87.88 458 VAL A C 1
ATOM 3575 O O . VAL A 1 458 ? -10.840 -8.777 24.724 1.00 87.88 458 VAL A O 1
ATOM 3578 N N . SER A 1 459 ? -11.821 -10.770 24.433 1.00 88.56 459 SER A N 1
ATOM 3579 C CA . SER A 1 459 ? -11.015 -11.174 23.276 1.00 88.56 459 SER A CA 1
ATOM 3580 C C . SER A 1 459 ? -11.923 -11.523 22.106 1.00 88.56 459 SER A C 1
ATOM 3582 O O . SER A 1 459 ? -12.813 -12.369 22.230 1.00 88.56 459 SER A O 1
ATOM 3584 N N . LEU A 1 460 ? -11.688 -10.891 20.958 1.00 84.88 460 LEU A N 1
ATOM 3585 C CA . LEU A 1 460 ? -12.412 -11.187 19.730 1.00 84.88 460 LEU A CA 1
ATOM 3586 C C . LEU A 1 460 ? -11.680 -12.292 18.961 1.00 84.88 460 LEU A C 1
ATOM 3588 O O . LEU A 1 460 ? -10.578 -12.105 18.443 1.00 84.88 460 LEU A O 1
ATOM 3592 N N . ARG A 1 461 ? -12.312 -13.466 18.887 1.00 79.50 461 ARG A N 1
ATOM 3593 C CA . ARG A 1 461 ? -11.833 -14.610 18.105 1.00 79.50 461 ARG A CA 1
ATOM 3594 C C . ARG A 1 461 ? -12.856 -14.956 17.045 1.00 79.50 461 ARG A C 1
ATOM 3596 O O . ARG A 1 461 ? -13.963 -15.388 17.356 1.00 79.50 461 ARG A O 1
ATOM 3603 N N . CYS A 1 462 ? -12.467 -14.794 15.792 1.00 67.50 462 CYS A N 1
ATOM 3604 C CA . CYS A 1 462 ? -13.345 -15.062 14.669 1.00 67.50 462 CYS A CA 1
ATOM 3605 C C . CYS A 1 462 ? -12.934 -16.353 13.973 1.00 67.50 462 CYS A C 1
ATOM 3607 O O . CYS A 1 462 ? -11.758 -16.584 13.694 1.00 67.50 462 CYS A O 1
ATOM 3609 N N . SER A 1 463 ? -13.928 -17.186 13.684 1.00 63.78 463 SER A N 1
ATOM 3610 C CA . SER A 1 463 ? -13.792 -18.353 12.822 1.00 63.78 463 SER A CA 1
ATOM 3611 C C . SER A 1 463 ? -14.756 -18.182 11.657 1.00 63.78 463 SER A C 1
ATOM 3613 O O . SER A 1 463 ? -15.898 -17.767 11.846 1.00 63.78 463 SER A O 1
ATOM 3615 N N . PHE A 1 464 ? -14.276 -18.442 10.446 1.00 57.97 464 PHE A N 1
ATOM 3616 C CA . PHE A 1 464 ? -15.113 -18.427 9.257 1.00 57.97 464 PHE A CA 1
ATOM 3617 C C . PHE A 1 464 ? -15.520 -19.854 8.928 1.00 57.97 464 PHE A C 1
ATOM 3619 O O . PHE A 1 464 ? -14.667 -20.737 8.823 1.00 57.97 464 PHE A O 1
ATOM 3626 N N . ASN A 1 465 ? -16.816 -20.070 8.719 1.00 47.44 465 ASN A N 1
ATOM 3627 C CA . ASN A 1 465 ? -17.259 -21.240 7.975 1.00 47.44 465 ASN A CA 1
ATOM 3628 C C . ASN A 1 465 ? -16.748 -21.093 6.537 1.00 47.44 465 ASN A C 1
ATOM 3630 O O . ASN A 1 465 ? -16.749 -19.981 6.008 1.00 47.44 465 ASN A O 1
ATOM 3634 N N . LYS A 1 466 ? -16.286 -22.188 5.917 1.00 44.69 466 LYS A N 1
ATOM 3635 C CA . LYS A 1 466 ? -15.986 -22.200 4.476 1.00 44.69 466 LYS A CA 1
ATOM 3636 C C . LYS A 1 466 ? -17.234 -21.688 3.745 1.00 44.69 466 LYS A C 1
ATOM 3638 O O . LYS A 1 466 ? -18.273 -22.337 3.842 1.00 44.69 466 LYS A O 1
ATOM 3643 N N . ILE A 1 467 ? -17.130 -20.517 3.119 1.00 35.25 467 ILE A N 1
ATOM 3644 C CA . ILE A 1 467 ? -18.144 -19.992 2.196 1.00 35.25 467 ILE A CA 1
ATOM 3645 C C . ILE A 1 467 ? -17.897 -20.635 0.840 1.00 35.25 467 ILE A C 1
ATOM 3647 O O . ILE A 1 467 ? -16.713 -20.637 0.423 1.00 35.25 467 ILE A O 1
#

Foldseek 3Di:
DDDDDPPPDPPDPDPDQQAADPDDDQDDDPPPCPPPDPCVVVVVCCVPPPRVVVNVVNSPDDPDDDDRDDDDPLPQAPAADWFWDAAPLGWIWIWGQDPRSDTDTAKTWAAWADQDPVVSDIQTWIAGPFDPLQVVQVNDAFAKAKAQPAPCPHGHHLVRTSAWDDFQQWTWGQDQDPDDPVVVPPDPPLDRQKMKIFGNHLAFALLCQLPDDDPLGVRHRCRVRRDVGSVSVSVQVNLALDAFPAPVQSVLCVVVNCRRHHSHFGHMKMANIFIDLVRHDQVVNVLCVQADPCRRFWTWRMKIWGNFHWDQDPVPRHIDTDHTFMWTKTKGADPQQQPVDPGHPRTGDDDDGLDPPDADPDQDKHKHKHMWMFTGGRSHGPFTKTKIKIFGLDDPNFGKFKDAPPDPPDSGRGIDIWIKGWDDDPDPDRIDIWTKGAFMKIAGPDDPPDGIDTDGMDTDDDDDDDD

Organism: NCBI:txid36881

Sequence (467 aa):
EGLQTAAQILDFHEVQVGVPAGGVAVPLLPYTIKDTFQNWDKTEFLEKKILARHRKDLLTPTETTSACSAGGQLQAYAAGSTTTSVTPQGFVASFTGDSNGIPKWDKVLLGLCSKDPLSGLAHQTAFKQMSQQFINALQQPDVFMVISAPNTDKLFSWDSLQNLLYIMGWNFFMQQSFKTASEAQNDDDSKPNTVLILKFNSKKSMKELVGTDSAATKGWVLGNALNKDVSEVQKWLNDYFKTPDDEEVKALYDKFNTVVEDKNWNGIMCLNATIDFKDLPSPVKAVCGGMKDILKNFRAHHLGVELSQTDANKSTGAMEMLKSNLFGLALYDDDSIKSTLQGAGPSPDLATMVQDDPAPADKSFKFQVKYMHVLFLQSKIAKFDCKIYLTTKALFRESVKVEQEGTTPQPDEWTFIILGHYTQPTDEGTGKYSFEADNIKVTFLKSKIIEELTLEKVSLRCSFNKI

Secondary structure (DSSP, 8-state):
--------------------SS---PPPP----TTS-S-HHHHHHIIIIIIHHHHHHHHS--S------SSS----PPBT-EEEEE-TTSPEEEEEE-TTS-EEEEEEEEEEEEEPTTT-PEEEEEEES--HHHHHHHTSTT-EEEESS--TTTS--GGGEE-EEEETTEEEE--S----TTTTSSS-TTS-S-EEEEE--SSS-HHHHHSS--SS-TT-TTHHHH-S-HHHHHHHHHHHTPPPSSHHHHHHHHHHHHHHH-SS--EEEEEEEEE-SSSS-HHHHHHGGG-TTHHHH-EEEEEEEEPPPEEE-TTT--EEEPPPPEEEEEEEE-HHHHTT-SSSSS----S------PPPSSS-EEEEEEEEEEEEETTEEEEEEEEEEEEESEETTEEEEEEETT-SS-S-TTEEEEEEEEEPPSSSSPPEEEEEEEEEEEEESS-SS-SEEEEEEEE--------

Radius of gyration: 28.29 Å; chains: 1; bounding box: 87×49×85 Å